Protein AF-0000000080710543 (afdb_homodimer)

Organism: Ectocarpus siliculosus (NCBI:txid2880)

Sequence (500 aa):
MGGESKESQEEIARVRKVYARYGSEVVPDGGSEAPPLTFRVVFVVGRAGLPDDHELPEAGLLRGDFYHVDVREGYAHLSDKTKAMAGLAEHLRFRFLAKTDGDTFPCLARVTKQLVNLPGEQQPRVYAGMLNKCGTVFPKGHKLYDPEFLAATGGTIDCHPMYHQGAFYILGVDIVNYLNRSRDMLTVMSVEDAMMGLWLLGVDKVMLDIGGSFYCKCFTHPVPQKKMSFYHFCKTDEKMDVCLREFGACMGGESKESQEEIARVRKVYARYGSEVVPDGGSEAPPLTFRVVFVVGRAGLPDDHELPEAGLLRGDFYHVDVREGYAHLSDKTKAMAGLAEHLRFRFLAKTDGDTFPCLARVTKQLVNLPGEQQPRVYAGMLNKCGTVFPKGHKLYDPEFLAATGGTIDCHPMYHQGAFYILGVDIVNYLNRSRDMLTVMSVEDAMMGLWLLGVDKVMLDIGGSFYCKCFTHPVPQKKMSFYHFCKTDEKMDVCLREFGAC

Nearest PDB structures (foldseek):
  7jhm-assembly2_B  TM=7.303E-01  e=3.432E-11  Homo sapiens
  6wmn-assembly1_B  TM=7.174E-01  e=2.811E-10  Homo sapiens
  8tic-assembly1_A  TM=7.203E-01  e=2.605E-09  Homo sapiens
  7jhk-assembly1_A  TM=7.058E-01  e=1.689E-09  Homo sapiens
  6wmn-assembly2_D  TM=7.263E-01  e=7.929E-09  Homo sapiens

Foldseek 3Di:
DAEDDPLRVVLVVLLCVLCCLCPQWAAAPDPDPDDIDGDAAAAEYEDEPDDLPDDPPCALHGDPRYHYHHFYDDLQTVQVSVLSVLSVLVVDDDFKDKAADSQKRFDVNLVVNQLVPDDPVANQFAKEAAKDAWAAADDPPDQQHKVVVCVVVVVPRGTQHIWHARRMIMHGNNLSVVSNVCSVPQDGIRRRGSSSCVVCVVPPHHYYYQAAEADLCLPPDLPPLDRHGMYGPNSDPVSSVSVCVSSPPD/DAEDDPLRVVLVVLLCVLCCVCPQWAAAPDPDPDDIDGDAAAAEYEDEPDDLPDDPPCALHGDPRYHYHHFYDDLQTVQVSVLSVLSVLVVDDDFKDKAADSQKRFDVNLVVNQLVPDDPVANQFAKEAAKDAWAAADDPPDQQHKVVVCVVVVVPRGTQHIWHARRMIMHGNNLSVVSNVCSVPQDGIRRRRSSSCVVCVVPPHHYYYQAEEADCCLPPDLPPLDRHGMYGPNSDPVSSVSVCVSSPPD

Secondary structure (DSSP, 8-state):
---SSHHHHHHHHHHHHHHHTTTTEEPPSTT--SPPEE----EEEEE-S--TTS--TTTTEEETTEEEEEEE-SGGGHHHHHHHHGGGGGT---SEEEEE-TT-EE-HHHHHHHHHTS-TTTGGGEEEEEEESSEE-BPTTSTTB-HHHHHHHTT---EEPSEEEEEEEEEEHHHHHHHHHHGGGBPP-SSHHHHHHHHTTTB--EEEE---BSS-TTTTS---S---SEE----SHHHHHHHHHHHTT-/---SSHHHHHHHHHHHHHHHTTTTEEPPSTT--SPPEE----EEEEE-S--TTS--TTTTEEETTEEEEEEE-SGGGHHHHHHHHGGGGGT---SEEEEE-TT-EE-HHHHHHHHHTS-TTTGGGEEEEEEESSEE-BPTTSTTB-HHHHHHHTT---EEPSEEEEEEEEEEHHHHHHHHHHGGGBPP-SSHHHHHHHHTTTB--EEEE---BS--TTTTS---S---SEE----SHHHHHHHHHHHTT-

Structure (mmCIF, N/CA/C/O backbone):
data_AF-0000000080710543-model_v1
#
loop_
_entity.id
_entity.type
_entity.pdbx_description
1 polymer Hexosyltransferase
#
loop_
_atom_site.group_PDB
_atom_site.id
_atom_site.type_symbol
_atom_site.label_atom_id
_atom_site.label_alt_id
_atom_site.label_comp_id
_atom_site.label_asym_id
_atom_site.label_entity_id
_atom_site.label_seq_id
_atom_site.pdbx_PDB_ins_code
_atom_site.Cartn_x
_atom_site.Cartn_y
_atom_site.Cartn_z
_atom_site.occupancy
_atom_site.B_iso_or_equiv
_atom_site.auth_seq_id
_atom_site.auth_comp_id
_atom_site.auth_asym_id
_atom_site.auth_atom_id
_atom_site.pdbx_PDB_model_num
ATOM 1 N N . MET A 1 1 ? 8.422 18.531 10.789 1 76.44 1 MET A N 1
ATOM 2 C CA . MET A 1 1 ? 9.719 17.969 10.445 1 76.44 1 MET A CA 1
ATOM 3 C C . MET A 1 1 ? 10.852 18.922 10.781 1 76.44 1 MET A C 1
ATOM 5 O O . MET A 1 1 ? 10.891 20.047 10.273 1 76.44 1 MET A O 1
ATOM 9 N N . GLY A 1 2 ? 11.75 18.578 11.688 1 71.56 2 GLY A N 1
ATOM 10 C CA . GLY A 1 2 ? 12.781 19.469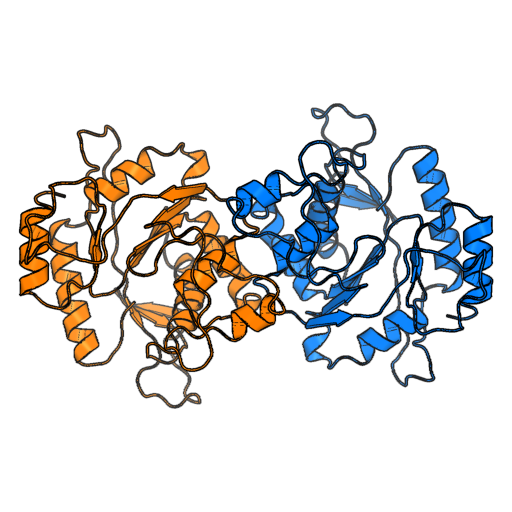 12.211 1 71.56 2 GLY A CA 1
ATOM 11 C C . GLY A 1 2 ? 14.164 19.156 11.664 1 71.56 2 GLY A C 1
ATOM 12 O O . GLY A 1 2 ? 14.297 18.438 10.672 1 71.56 2 GLY A O 1
ATOM 13 N N . GLY A 1 3 ? 15.164 19.922 12.094 1 72.62 3 GLY A N 1
ATOM 14 C CA . GLY A 1 3 ? 16.562 19.75 11.742 1 72.62 3 GLY A CA 1
ATOM 15 C C . GLY A 1 3 ? 17.516 20.391 12.758 1 72.62 3 GLY A C 1
ATOM 16 O O . GLY A 1 3 ? 17.062 20.938 13.758 1 72.62 3 GLY A O 1
ATOM 17 N N . GLU A 1 4 ? 18.734 20.188 12.578 1 68.88 4 GLU A N 1
ATOM 18 C CA . GLU A 1 4 ? 19.703 20.641 13.562 1 68.88 4 GLU A CA 1
ATOM 19 C C . GLU A 1 4 ? 20.422 21.891 13.078 1 68.88 4 GLU A C 1
ATOM 21 O O . GLU A 1 4 ? 21.219 22.5 13.82 1 68.88 4 GLU A O 1
ATOM 26 N N . SER A 1 5 ? 20.156 22.281 11.891 1 73.94 5 SER A N 1
ATOM 27 C CA . SER A 1 5 ? 20.797 23.484 11.375 1 73.94 5 SER A CA 1
ATOM 28 C C . SER A 1 5 ? 20.297 24.734 12.109 1 73.94 5 SER A C 1
ATOM 30 O O . SER A 1 5 ? 19.312 24.672 12.844 1 73.94 5 SER A O 1
ATOM 32 N N . LYS A 1 6 ? 21.109 25.875 12.016 1 77.38 6 LYS A N 1
ATOM 33 C CA . LYS A 1 6 ? 20.656 27.141 12.602 1 77.38 6 LYS A CA 1
ATOM 34 C C . LYS A 1 6 ? 19.281 27.531 12.086 1 77.38 6 LYS A C 1
ATOM 36 O O . LYS A 1 6 ? 18.422 27.969 12.852 1 77.38 6 LYS A O 1
ATOM 41 N N . GLU A 1 7 ? 19.094 27.406 10.773 1 78.38 7 GLU A N 1
ATOM 42 C CA . GLU A 1 7 ? 17.797 27.688 10.18 1 78.38 7 GLU A CA 1
ATOM 43 C C . GLU A 1 7 ? 16.703 26.812 10.766 1 78.38 7 GLU A C 1
ATOM 45 O O . GLU A 1 7 ? 15.594 27.281 11.047 1 78.38 7 GLU A O 1
ATOM 50 N N . SER A 1 8 ? 17.094 25.609 10.992 1 82.5 8 SER A N 1
ATOM 51 C CA . SER A 1 8 ? 16.141 24.688 11.578 1 82.5 8 SER A CA 1
ATOM 52 C C . SER A 1 8 ? 15.789 25.062 13.008 1 82.5 8 SER A C 1
ATOM 54 O O . SER A 1 8 ? 14.641 24.938 13.43 1 82.5 8 SER A O 1
ATOM 56 N N . GLN A 1 9 ? 16.766 25.594 13.734 1 83.38 9 GLN A N 1
ATOM 57 C CA . GLN A 1 9 ? 16.516 26 15.109 1 83.38 9 GLN A CA 1
ATOM 58 C C . GLN A 1 9 ? 15.578 27.203 15.164 1 83.38 9 GLN A C 1
ATOM 60 O O . GLN A 1 9 ? 14.727 27.297 16.062 1 83.38 9 GLN A O 1
ATOM 65 N N . GLU A 1 10 ? 15.75 28.094 14.297 1 87 10 GLU A N 1
ATOM 66 C CA . GLU A 1 10 ? 14.852 29.234 14.211 1 87 10 GLU A CA 1
ATOM 67 C C . GLU A 1 10 ? 13.43 28.781 13.852 1 87 10 GLU A C 1
ATOM 69 O O . GLU A 1 10 ? 12.453 29.312 14.391 1 87 10 GLU A O 1
ATOM 74 N N . GLU A 1 11 ? 13.422 27.891 12.961 1 87.69 11 GLU A N 1
ATOM 75 C CA . GLU A 1 11 ? 12.125 27.359 12.578 1 87.69 11 GLU A CA 1
ATOM 76 C C . GLU A 1 11 ? 11.453 26.656 13.75 1 87.69 11 GLU A C 1
ATOM 78 O O . GLU A 1 11 ? 10.25 26.797 13.969 1 87.69 11 GLU A O 1
ATOM 83 N N . ILE A 1 12 ? 12.227 25.875 14.508 1 90.75 12 ILE A N 1
ATOM 84 C CA . ILE A 1 12 ? 11.719 25.172 15.68 1 90.75 12 ILE A CA 1
ATOM 85 C C . ILE A 1 12 ? 11.188 26.188 16.688 1 90.75 12 ILE A C 1
ATOM 87 O O . ILE A 1 12 ? 10.102 26 17.25 1 90.75 12 ILE A O 1
ATOM 91 N N . ALA A 1 13 ? 11.938 27.219 16.906 1 90.25 13 ALA A N 1
ATOM 92 C CA . ALA A 1 13 ? 11.5 28.266 17.828 1 90.25 13 ALA A CA 1
ATOM 93 C C . ALA A 1 13 ? 10.195 28.906 17.359 1 90.25 13 ALA A C 1
ATOM 95 O O . ALA A 1 13 ? 9.305 29.172 18.172 1 90.25 13 ALA A O 1
ATOM 96 N N . ARG A 1 14 ? 10.078 29.125 16.094 1 90.06 14 ARG A N 1
ATOM 97 C CA . ARG A 1 14 ? 8.867 29.719 15.531 1 90.06 14 ARG A CA 1
ATOM 98 C C . ARG A 1 14 ? 7.676 28.781 15.695 1 90.06 14 ARG A C 1
ATOM 100 O O . ARG A 1 14 ? 6.574 29.219 16.047 1 90.06 14 ARG A O 1
ATOM 107 N N . VAL A 1 15 ? 7.879 27.547 15.422 1 90.81 15 VAL A N 1
ATOM 108 C CA . VAL A 1 15 ? 6.828 26.547 15.555 1 90.81 15 VAL A CA 1
ATOM 109 C C . VAL A 1 15 ? 6.375 26.469 17.016 1 90.81 15 VAL A C 1
ATOM 111 O O . VAL A 1 15 ? 5.172 26.438 17.297 1 90.81 15 VAL A O 1
ATOM 114 N N . ARG A 1 16 ? 7.305 26.453 17.969 1 90.69 16 ARG A N 1
ATOM 115 C CA . ARG A 1 16 ? 6.969 26.438 19.391 1 90.69 16 ARG A CA 1
ATOM 116 C C . ARG A 1 16 ? 6.09 27.625 19.766 1 90.69 16 ARG A C 1
ATOM 118 O O . ARG A 1 16 ? 5.117 27.469 20.5 1 90.69 16 ARG A O 1
ATOM 125 N N . LYS A 1 17 ? 6.426 28.719 19.234 1 88.12 17 LYS A N 1
ATOM 126 C CA . LYS A 1 17 ? 5.656 29.922 19.516 1 88.12 17 LYS A CA 1
ATOM 127 C C . LYS A 1 17 ? 4.234 29.812 18.969 1 88.12 17 LYS A C 1
ATOM 129 O O . LYS A 1 17 ? 3.271 30.156 19.656 1 88.12 17 LYS A O 1
ATOM 134 N N . VAL A 1 18 ? 4.102 29.344 17.75 1 87.81 18 VAL A N 1
ATOM 135 C CA . VAL A 1 18 ? 2.805 29.234 17.094 1 87.81 18 VAL A CA 1
ATOM 136 C C . VAL A 1 18 ? 1.912 28.266 17.875 1 87.81 18 VAL A C 1
ATOM 138 O O . VAL A 1 18 ? 0.752 28.578 18.156 1 87.81 18 VAL A O 1
ATOM 141 N N . TYR A 1 19 ? 2.414 27.156 18.328 1 90.5 19 TYR A N 1
ATOM 142 C CA . TYR A 1 19 ? 1.596 26.125 18.969 1 90.5 19 TYR A CA 1
ATOM 143 C C . TYR A 1 19 ? 1.395 26.422 20.438 1 90.5 19 TYR A C 1
ATOM 145 O O . TYR A 1 19 ? 0.447 25.922 21.062 1 90.5 19 TYR A O 1
ATOM 153 N N . ALA A 1 20 ? 2.264 27.203 21.062 1 88.25 20 ALA A N 1
ATOM 154 C CA . ALA A 1 20 ? 2.113 27.578 22.469 1 88.25 20 ALA A CA 1
ATOM 155 C C . ALA A 1 20 ? 0.823 28.375 22.688 1 88.25 20 ALA A C 1
ATOM 157 O O . ALA A 1 20 ? 0.277 28.391 23.781 1 88.25 20 ALA A O 1
ATOM 158 N N . ARG A 1 21 ? 0.296 28.953 21.688 1 84.69 21 ARG A N 1
ATOM 159 C CA . ARG A 1 21 ? -0.904 29.781 21.812 1 84.69 21 ARG A CA 1
ATOM 160 C C . ARG A 1 21 ? -2.109 28.922 22.203 1 84.69 21 ARG A C 1
ATOM 162 O O . ARG A 1 21 ? -3.092 29.453 22.734 1 84.69 21 ARG A O 1
ATOM 169 N N . TYR A 1 22 ? -2.039 27.625 21.859 1 83.94 22 TYR A N 1
ATOM 170 C CA . TYR A 1 22 ? -3.141 26.719 22.188 1 83.94 22 TYR A CA 1
ATOM 171 C C . TYR A 1 22 ? -2.98 26.141 23.594 1 83.94 22 TYR A C 1
ATOM 173 O O . TYR A 1 22 ? -3.914 25.547 24.125 1 83.94 22 TYR A O 1
ATOM 181 N N . GLY A 1 23 ? -1.83 26.406 24.172 1 81.62 23 GLY A N 1
ATOM 182 C CA . GLY A 1 23 ? -1.525 25.672 25.375 1 81.62 23 GLY A CA 1
ATOM 183 C C . GLY A 1 23 ? -1.336 24.188 25.156 1 81.62 23 GLY A C 1
ATOM 184 O O . GLY A 1 23 ? -0.533 23.781 24.312 1 81.62 23 GLY A O 1
ATOM 185 N N . SER A 1 24 ? -2.141 23.328 25.891 1 84.44 24 SER A N 1
ATOM 186 C CA . SER A 1 24 ? -2.01 21.891 25.703 1 84.44 24 SER A CA 1
ATOM 187 C C . SER A 1 24 ? -3.316 21.266 25.203 1 84.44 24 SER A C 1
ATOM 189 O O . SER A 1 24 ? -3.408 20.047 25.031 1 84.44 24 SER A O 1
ATOM 191 N N . GLU A 1 25 ? -4.305 22.25 24.984 1 89.88 25 GLU A N 1
ATOM 192 C CA . GLU A 1 25 ? -5.605 21.75 24.547 1 89.88 25 GLU A CA 1
ATOM 193 C C . GLU A 1 25 ? -6.203 22.641 23.453 1 89.88 25 GLU A C 1
ATOM 195 O O . GLU A 1 25 ? -6.004 23.859 23.469 1 89.88 25 GLU A O 1
ATOM 200 N N . VAL A 1 26 ? -6.859 21.984 22.578 1 90.56 26 VAL A N 1
ATOM 201 C CA . VAL A 1 26 ? -7.559 22.703 21.516 1 90.56 26 VAL A CA 1
ATOM 202 C C . VAL A 1 26 ? -9.062 22.422 21.594 1 90.56 26 VAL A C 1
ATOM 204 O O . VAL A 1 26 ? -9.484 21.266 21.609 1 90.56 26 VAL A O 1
ATOM 207 N N . VAL A 1 27 ? -9.805 23.484 21.734 1 88.12 27 VAL A N 1
ATOM 208 C CA . VAL A 1 27 ? -11.266 23.391 21.688 1 88.12 27 VAL A CA 1
ATOM 209 C C . VAL A 1 27 ? -11.734 23.453 20.234 1 88.12 27 VAL A C 1
ATOM 211 O O . VAL A 1 27 ? -11.414 24.406 19.516 1 88.12 27 VAL A O 1
ATOM 214 N N . PRO A 1 28 ? -12.414 22.406 19.844 1 89.31 28 PRO A N 1
ATOM 215 C CA . PRO A 1 28 ? -12.914 22.438 18.469 1 89.31 28 PRO A CA 1
ATOM 216 C C . PRO A 1 28 ? -13.781 23.656 18.188 1 89.31 28 PRO A C 1
ATOM 218 O O . PRO A 1 28 ? -14.539 24.094 19.062 1 89.31 28 PRO A O 1
ATOM 221 N N . ASP A 1 29 ? -13.758 24.125 16.953 1 83.38 29 ASP A N 1
ATOM 222 C CA . ASP A 1 29 ? -14.438 25.344 16.531 1 83.38 29 ASP A CA 1
ATOM 223 C C . ASP A 1 29 ? -15.953 25.188 16.609 1 83.38 29 ASP A C 1
ATOM 225 O O . ASP A 1 29 ? -16.469 24.062 16.594 1 83.38 29 ASP A O 1
ATOM 229 N N . GLY A 1 30 ? -16.75 26.328 16.656 1 75.31 30 GLY A N 1
ATOM 230 C CA . GLY A 1 30 ? -18.172 26.469 16.375 1 75.31 30 GLY A CA 1
ATOM 231 C C . GLY A 1 30 ? -19.062 25.875 17.453 1 75.31 30 GLY A C 1
ATOM 232 O O . GLY A 1 30 ? -20.203 25.484 17.188 1 75.31 30 GLY A O 1
ATOM 233 N N . GLY A 1 31 ? -18.547 25.703 18.562 1 71 31 GLY A N 1
ATOM 234 C CA . GLY A 1 31 ? -19.422 25.219 19.625 1 71 31 GLY A CA 1
ATOM 235 C C . GLY A 1 31 ? -19.578 23.719 19.625 1 71 31 GLY A C 1
ATOM 236 O O . GLY A 1 31 ? -20.594 23.188 20.062 1 71 31 GLY A O 1
ATOM 237 N N . SER A 1 32 ? -18.672 23.094 19.031 1 73.75 32 SE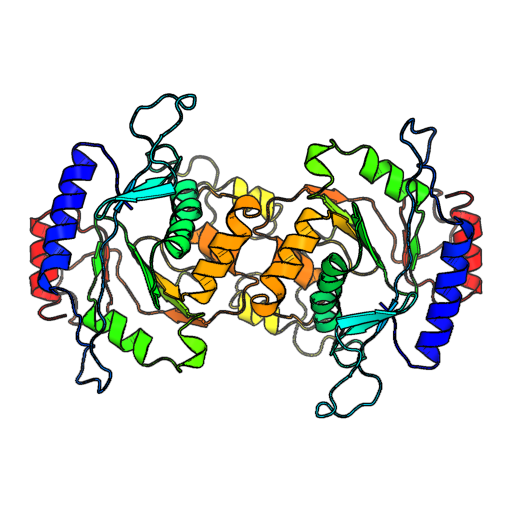R A N 1
ATOM 238 C CA . SER A 1 32 ? -18.688 21.641 19.094 1 73.75 32 SER A CA 1
ATOM 239 C C . SER A 1 32 ? -18.875 21.141 20.516 1 73.75 32 SER A C 1
ATOM 241 O O . SER A 1 32 ? -18.344 21.734 21.469 1 73.75 32 SER A O 1
ATOM 243 N N . GLU A 1 33 ? -19.703 20.172 20.656 1 81.75 33 GLU A N 1
ATOM 244 C CA . GLU A 1 33 ? -19.906 19.547 21.969 1 81.75 33 GLU A CA 1
ATOM 245 C C . GLU A 1 33 ? -18.797 18.562 22.281 1 81.75 33 GLU A C 1
ATOM 247 O O . GLU A 1 33 ? -18.719 18.031 23.406 1 81.75 33 GLU A O 1
ATOM 252 N N . ALA A 1 34 ? -17.938 18.422 21.297 1 85.81 34 ALA A N 1
ATOM 253 C CA . ALA A 1 34 ? -16.844 17.5 21.547 1 85.81 34 ALA A CA 1
ATOM 254 C C . ALA A 1 34 ? -15.844 18.062 22.547 1 85.81 34 ALA A C 1
ATOM 256 O O . ALA A 1 34 ? -15.617 19.266 22.594 1 85.81 34 ALA A O 1
ATOM 257 N N . PRO A 1 35 ? -15.398 17.203 23.391 1 88.88 35 PRO A N 1
ATOM 258 C CA . PRO A 1 35 ? -14.391 17.672 24.344 1 88.88 35 PRO A CA 1
ATOM 259 C C . PRO A 1 35 ? -13.109 18.156 23.672 1 88.88 35 PRO A C 1
ATOM 261 O O . PRO A 1 35 ? -12.828 17.766 22.531 1 88.88 35 PRO A O 1
ATOM 264 N N . PRO A 1 36 ? -12.383 19.047 24.344 1 91.44 36 PRO A N 1
ATOM 265 C CA . PRO A 1 36 ? -11.086 19.484 23.812 1 91.44 36 PRO A CA 1
ATOM 266 C C . PRO A 1 36 ? -10.125 18.328 23.578 1 91.44 36 PRO A C 1
ATOM 268 O O . PRO A 1 36 ? -10.227 17.281 24.234 1 91.44 36 PRO A O 1
ATOM 271 N N . LEU A 1 37 ? -9.234 18.531 22.625 1 92.62 37 LEU A N 1
ATOM 272 C CA . LEU A 1 37 ? -8.164 17.562 22.359 1 92.62 37 LEU A CA 1
ATOM 273 C C . LEU A 1 37 ? -6.828 18.094 22.875 1 92.62 37 LEU A C 1
ATOM 275 O O . LEU A 1 37 ? -6.527 19.281 22.719 1 92.62 37 LEU A O 1
ATOM 279 N N . THR A 1 38 ? -6.16 17.234 23.531 1 94.19 38 THR A N 1
ATOM 280 C CA . THR A 1 38 ? -4.789 17.578 23.891 1 94.19 38 THR A CA 1
ATOM 281 C C . THR A 1 38 ? -3.838 17.297 22.734 1 94.19 38 THR A C 1
ATOM 283 O O . THR A 1 38 ? -4.133 16.469 21.875 1 94.19 38 THR A O 1
ATOM 286 N N . PHE A 1 39 ? -2.793 18.062 22.688 1 93.31 39 PHE A N 1
ATOM 287 C CA . PHE A 1 39 ? -1.807 17.797 21.656 1 93.31 39 PHE A CA 1
ATOM 288 C C . PHE A 1 39 ? -0.392 17.969 22.188 1 93.31 39 PHE A C 1
ATOM 290 O O . PHE A 1 39 ? -0.193 18.562 23.25 1 93.31 39 PHE A O 1
ATOM 297 N N . ARG A 1 40 ? 0.52 17.312 21.531 1 93.5 40 ARG A N 1
ATOM 298 C CA . ARG A 1 40 ? 1.957 17.422 21.75 1 93.5 40 ARG A CA 1
ATOM 299 C C . ARG A 1 40 ? 2.701 17.703 20.453 1 93.5 40 ARG A C 1
ATOM 301 O O . ARG A 1 40 ? 2.375 17.125 19.406 1 93.5 40 ARG A O 1
ATOM 308 N N . VAL A 1 41 ? 3.662 18.641 20.531 1 95.12 41 VAL A N 1
ATOM 309 C CA . VAL A 1 41 ? 4.52 18.938 19.391 1 95.12 41 VAL A CA 1
ATOM 310 C C . VAL A 1 41 ? 5.816 18.125 19.5 1 95.12 41 VAL A C 1
ATOM 312 O O . VAL A 1 41 ? 6.469 18.141 20.547 1 95.12 41 VAL A O 1
ATOM 315 N N . VAL A 1 42 ? 6.121 17.391 18.531 1 95.81 42 VAL A N 1
ATOM 316 C CA . VAL A 1 42 ? 7.355 16.609 18.453 1 95.81 42 VAL A CA 1
ATOM 317 C C . VAL A 1 42 ? 8.141 17 17.203 1 95.81 42 VAL A C 1
ATOM 319 O O . VAL A 1 42 ? 7.566 17.156 16.125 1 95.81 42 VAL A O 1
ATOM 322 N N . PHE A 1 43 ? 9.438 17.25 17.391 1 94.75 43 PHE A N 1
ATOM 323 C CA . PHE A 1 43 ? 10.328 17.531 16.281 1 94.75 43 PHE A CA 1
ATOM 324 C C . PHE A 1 43 ? 11.109 16.297 15.867 1 94.75 43 PHE A C 1
ATOM 326 O O . PHE A 1 43 ? 11.875 15.742 16.672 1 94.75 43 PHE A O 1
ATOM 333 N N . VAL A 1 44 ? 10.867 15.797 14.648 1 94.06 44 VAL A N 1
ATOM 334 C CA . VAL A 1 44 ? 11.617 14.664 14.109 1 94.06 44 VAL A CA 1
ATOM 335 C C . VAL A 1 44 ? 12.953 15.156 13.547 1 94.06 44 VAL A C 1
ATOM 337 O O . VAL A 1 44 ? 12.984 15.969 12.617 1 94.06 44 VAL A O 1
ATOM 340 N N . VAL A 1 45 ? 14.016 14.625 14.07 1 90.31 45 VAL A N 1
ATOM 341 C CA . VAL A 1 45 ? 15.336 15.117 13.711 1 90.31 45 VAL A CA 1
ATOM 342 C C . VAL A 1 45 ? 16.219 13.961 13.25 1 90.31 45 VAL A C 1
ATOM 344 O O . VAL A 1 45 ? 16.203 12.883 13.852 1 90.31 45 VAL A O 1
ATOM 347 N N . GLY A 1 46 ? 16.859 14.141 12.117 1 89.19 46 GLY A N 1
ATOM 348 C CA . GLY A 1 46 ? 17.797 13.164 11.594 1 89.19 46 GLY A CA 1
ATOM 349 C C . GLY A 1 46 ? 19.234 13.422 12.023 1 89.19 46 GLY A C 1
ATOM 350 O O . GLY A 1 46 ? 19.469 14.125 13.008 1 89.19 46 GLY A O 1
ATOM 351 N N . ARG A 1 47 ? 20.141 12.648 11.32 1 81.88 47 ARG A N 1
ATOM 352 C CA . ARG A 1 47 ? 21.578 12.797 11.562 1 81.88 47 ARG A CA 1
ATOM 353 C C . ARG A 1 47 ? 22.094 14.102 10.961 1 81.88 47 ARG A C 1
ATOM 355 O O . ARG A 1 47 ? 21.844 14.398 9.797 1 81.88 47 ARG A O 1
ATOM 362 N N . ALA A 1 48 ? 22.438 14.992 12 1 65.88 48 ALA A N 1
ATOM 363 C CA . ALA A 1 48 ? 23.062 16.219 11.492 1 65.88 48 ALA A CA 1
ATOM 364 C C . ALA A 1 48 ? 24.531 15.984 11.172 1 65.88 48 ALA A C 1
ATOM 366 O O . ALA A 1 48 ? 25.312 15.539 12.023 1 65.88 48 ALA A O 1
ATOM 367 N N . GLY A 1 49 ? 25.078 16.203 10.016 1 62.12 49 GLY A N 1
ATOM 368 C CA . GLY A 1 49 ? 26.484 16.297 9.664 1 62.12 49 GLY A CA 1
ATOM 369 C C . GLY A 1 49 ? 27.234 14.992 9.812 1 62.12 49 GLY A C 1
ATOM 370 O O . GLY A 1 49 ? 28.453 14.945 9.664 1 62.12 49 GLY A O 1
ATOM 371 N N . LEU A 1 50 ? 26.609 13.969 10.469 1 56.66 50 LEU A N 1
ATOM 372 C CA . LEU A 1 50 ? 27.406 12.781 10.75 1 56.66 50 LEU A CA 1
ATOM 373 C C . LEU A 1 50 ? 27.531 11.898 9.516 1 56.66 50 LEU A C 1
ATOM 375 O O . LEU A 1 50 ? 26.594 11.797 8.727 1 56.66 50 LEU A O 1
ATOM 379 N N . PRO A 1 51 ? 28.859 11.555 9.297 1 56.22 51 PRO A N 1
ATOM 380 C CA . PRO A 1 51 ? 29.031 10.57 8.227 1 56.22 51 PRO A CA 1
ATOM 381 C C . PRO A 1 51 ? 28.141 9.344 8.398 1 56.22 51 PRO A C 1
ATOM 383 O O . PRO A 1 51 ? 27.719 9.031 9.516 1 56.22 51 PRO A O 1
ATOM 386 N N . ASP A 1 52 ? 27.625 8.852 7.324 1 55.69 52 ASP A N 1
ATOM 387 C CA . ASP A 1 52 ? 26.688 7.734 7.27 1 55.69 52 ASP A CA 1
ATOM 388 C C . ASP A 1 52 ? 27.109 6.613 8.219 1 55.69 52 ASP A C 1
ATOM 390 O O . ASP A 1 52 ? 26.25 5.895 8.75 1 55.69 52 ASP A O 1
ATOM 394 N N . ASP A 1 53 ? 28.438 6.57 8.469 1 54.38 53 ASP A N 1
ATOM 395 C CA . ASP A 1 53 ? 28.953 5.418 9.195 1 54.38 53 ASP A CA 1
ATOM 396 C C . ASP A 1 53 ? 28.781 5.602 10.703 1 54.38 53 ASP A C 1
ATOM 398 O O . ASP A 1 53 ? 29.031 4.676 11.477 1 54.38 53 ASP A O 1
ATOM 402 N N . HIS A 1 54 ? 28.359 6.75 11.047 1 58.25 54 HIS A N 1
ATOM 403 C CA . HIS A 1 54 ? 28.312 6.863 12.5 1 58.25 54 HIS A CA 1
ATOM 404 C C . HIS A 1 54 ? 26.891 6.629 13.016 1 58.25 54 HIS A C 1
ATOM 406 O O . HIS A 1 54 ? 25.938 7.199 12.484 1 58.25 54 HIS A O 1
ATOM 412 N N . GLU A 1 55 ? 26.781 5.664 13.797 1 59.41 55 GLU A N 1
ATOM 413 C CA . GLU A 1 55 ? 25.547 5.312 14.477 1 59.41 55 GLU A CA 1
ATOM 414 C C . GLU A 1 55 ? 25.016 6.484 15.297 1 59.41 55 GLU A C 1
ATOM 416 O O . GLU A 1 55 ? 25.781 7.23 15.898 1 59.41 55 GLU A O 1
ATOM 421 N N . LEU A 1 56 ? 23.859 6.969 15.016 1 68.25 56 LEU A N 1
ATOM 422 C CA . LEU A 1 56 ? 23.172 7.891 15.922 1 68.25 56 LEU A CA 1
ATOM 423 C C . LEU A 1 56 ? 22.703 7.172 17.172 1 68.25 56 LEU A C 1
ATOM 425 O O . LEU A 1 56 ? 21.656 6.52 17.172 1 68.25 56 LEU A O 1
ATOM 429 N N . PRO A 1 57 ? 23.5 7.238 18.141 1 68 57 PRO A N 1
ATOM 430 C CA . PRO A 1 57 ? 23.125 6.512 19.359 1 68 57 PRO A CA 1
ATOM 431 C C . PRO A 1 57 ? 21.688 6.809 19.797 1 68 57 PRO A C 1
ATOM 433 O O . PRO A 1 57 ? 21.047 5.965 20.438 1 68 57 PRO A O 1
ATOM 436 N N . GLU A 1 58 ? 21.188 7.906 19.312 1 75.5 58 GLU A N 1
ATOM 437 C CA . GLU A 1 58 ? 19.859 8.273 19.781 1 75.5 58 GLU A CA 1
ATOM 438 C C . GLU A 1 58 ? 18.781 7.832 18.797 1 75.5 58 GLU A C 1
ATOM 440 O O . GLU A 1 58 ? 17.594 8.016 19.047 1 75.5 58 GLU A O 1
ATOM 445 N N . ALA A 1 59 ? 19.219 7.09 17.844 1 83.12 59 ALA A N 1
ATOM 446 C CA . ALA A 1 59 ? 18.25 6.727 16.812 1 83.12 59 ALA A CA 1
ATOM 447 C C . ALA A 1 59 ? 17.109 5.891 17.406 1 83.12 59 ALA A C 1
ATOM 449 O O . ALA A 1 59 ? 17.359 4.945 18.156 1 83.12 59 ALA A O 1
ATOM 450 N N . GLY A 1 60 ? 15.922 6.336 17.141 1 86.94 60 GLY A N 1
ATOM 451 C CA . GLY A 1 60 ? 14.734 5.625 17.594 1 86.94 60 GLY A CA 1
ATOM 452 C C . GLY A 1 60 ? 14.289 6.039 18.984 1 86.94 60 GLY A C 1
ATOM 453 O O . GLY A 1 60 ? 13.414 5.406 19.578 1 86.94 60 GLY A O 1
ATOM 454 N N . LEU A 1 61 ? 14.898 7.133 19.484 1 91.62 61 LEU A N 1
ATOM 455 C CA . LEU A 1 61 ? 14.539 7.574 20.828 1 91.62 61 LEU A CA 1
ATOM 456 C C . LEU A 1 61 ? 13.781 8.898 20.797 1 91.62 61 LEU A C 1
ATOM 458 O O . LEU A 1 61 ? 14.094 9.766 19.984 1 91.62 61 LEU A O 1
ATOM 462 N N . LEU A 1 62 ? 12.797 9.055 21.641 1 94.25 62 LEU A N 1
ATOM 463 C CA . LEU A 1 62 ? 12.109 10.312 21.906 1 94.25 62 LEU A CA 1
ATOM 464 C C . LEU A 1 62 ? 12.633 10.961 23.188 1 94.25 62 LEU A C 1
ATOM 466 O O . LEU A 1 62 ? 12.461 10.414 24.281 1 94.25 62 LEU A O 1
ATOM 470 N N . ARG A 1 63 ? 13.297 12.062 23.109 1 92.44 63 ARG A N 1
ATOM 471 C CA . ARG A 1 63 ? 13.836 12.836 24.234 1 92.44 63 ARG A CA 1
ATOM 472 C C . ARG A 1 63 ? 13.25 14.234 24.266 1 92.44 63 ARG A C 1
ATOM 474 O O . ARG A 1 63 ? 13.539 15.062 23.406 1 92.44 63 ARG A O 1
ATOM 481 N N . GLY A 1 64 ? 12.5 14.453 25.344 1 92.06 64 GLY A N 1
ATOM 482 C CA . GLY A 1 64 ? 11.75 15.695 25.312 1 92.06 64 GLY A CA 1
ATOM 483 C C . GLY A 1 64 ? 10.766 15.773 24.156 1 92.06 64 GLY A C 1
ATOM 484 O O . GLY A 1 64 ? 9.906 14.898 24.016 1 92.06 64 GLY A O 1
ATOM 485 N N . ASP A 1 65 ? 11.008 16.797 23.328 1 93.19 65 ASP A N 1
ATOM 486 C CA . ASP A 1 65 ? 10.125 16.922 22.172 1 93.19 65 ASP A CA 1
ATOM 487 C C . ASP A 1 65 ? 10.867 16.609 20.875 1 93.19 65 ASP A C 1
ATOM 489 O O . ASP A 1 65 ? 10.422 16.984 19.797 1 93.19 65 ASP A O 1
ATOM 493 N N . PHE A 1 66 ? 11.984 15.906 21.062 1 93.44 66 PHE A N 1
ATOM 494 C CA . PHE A 1 66 ? 12.758 15.547 19.875 1 93.44 66 PHE A CA 1
ATOM 495 C C . PHE A 1 66 ? 12.727 14.039 19.656 1 93.44 66 PHE A C 1
ATOM 497 O O . PHE A 1 66 ? 13.062 13.266 20.547 1 93.44 66 PHE A O 1
ATOM 504 N N . TYR A 1 67 ? 12.281 13.594 18.484 1 95 67 TYR A N 1
ATOM 505 C CA . TYR A 1 67 ? 12.367 12.211 18.031 1 95 67 TYR A CA 1
ATOM 506 C C . TYR A 1 67 ? 13.516 12.023 17.047 1 95 67 TYR A C 1
ATOM 508 O O . TYR A 1 67 ? 13.461 12.508 15.922 1 95 67 TYR A O 1
ATOM 516 N N . HIS A 1 68 ? 14.523 11.312 17.5 1 92.5 68 HIS A N 1
ATOM 517 C CA . HIS A 1 68 ? 15.742 11.148 16.719 1 92.5 68 HIS A CA 1
ATOM 518 C C . HIS A 1 68 ? 15.648 9.914 15.82 1 92.5 68 HIS A C 1
ATOM 520 O O . HIS A 1 68 ? 15.367 8.812 16.297 1 92.5 68 HIS A O 1
ATOM 526 N N . VAL A 1 69 ? 15.836 10.125 14.516 1 92.31 69 VAL A N 1
ATOM 527 C CA . VAL A 1 69 ? 15.742 9.023 13.57 1 92.31 69 VAL A CA 1
ATOM 528 C C . VAL A 1 69 ? 17.078 8.852 12.844 1 92.31 69 VAL A C 1
ATOM 530 O O . VAL A 1 69 ? 17.828 9.812 12.68 1 92.31 69 VAL A O 1
ATOM 533 N N . ASP A 1 70 ? 17.375 7.641 12.422 1 88.75 70 ASP A N 1
ATOM 534 C CA . ASP A 1 70 ? 18.609 7.316 11.734 1 88.75 70 ASP A CA 1
ATOM 535 C C . ASP A 1 70 ? 18.516 7.605 10.242 1 88.75 70 ASP A C 1
ATOM 537 O O . ASP A 1 70 ? 18.625 6.695 9.414 1 88.75 70 ASP A O 1
ATOM 541 N N . VAL A 1 71 ? 18.297 8.836 9.898 1 90.38 71 VAL A N 1
ATOM 542 C CA . VAL A 1 71 ? 18.172 9.344 8.539 1 90.38 71 VAL A CA 1
ATOM 543 C C . VAL A 1 71 ? 18.953 10.648 8.398 1 90.38 71 VAL A C 1
ATOM 545 O O . VAL A 1 71 ? 18.984 11.461 9.328 1 90.38 71 VAL A O 1
ATOM 548 N N . ARG A 1 72 ? 19.578 10.906 7.281 1 87.56 72 ARG A N 1
ATOM 549 C CA . ARG A 1 72 ? 20.297 12.148 7.035 1 87.56 72 ARG A CA 1
ATOM 550 C C . ARG A 1 72 ? 19.328 13.328 6.93 1 87.56 72 ARG A C 1
ATOM 552 O O . ARG A 1 72 ? 18.219 13.188 6.414 1 87.56 72 ARG A O 1
ATOM 559 N N . GLU A 1 73 ? 19.844 14.438 7.324 1 84.31 73 GLU A N 1
ATOM 560 C CA . GLU A 1 73 ? 19.031 15.656 7.207 1 84.31 73 GLU A CA 1
ATOM 561 C C . GLU A 1 73 ? 19.047 16.188 5.773 1 84.31 73 GLU A C 1
ATOM 563 O O . GLU A 1 73 ? 19.875 15.781 4.961 1 84.31 73 GLU A O 1
ATOM 568 N N . GLY A 1 74 ? 18.031 17.062 5.488 1 82.31 74 GLY A N 1
ATOM 569 C CA . GLY A 1 74 ? 17.922 17.656 4.168 1 82.31 74 GLY A CA 1
ATOM 570 C C . GLY A 1 74 ? 16.656 17.25 3.438 1 82.31 74 GLY A C 1
ATOM 571 O O . GLY A 1 74 ? 16.109 16.188 3.686 1 82.31 74 GLY A O 1
ATOM 572 N N . TYR A 1 75 ? 16.328 18.125 2.482 1 78.69 75 TYR A N 1
ATOM 573 C CA . TYR A 1 75 ? 15.086 17.922 1.741 1 78.69 75 TYR A CA 1
ATOM 574 C C . TYR A 1 75 ? 15.117 16.625 0.958 1 78.69 75 TYR A C 1
ATOM 576 O O . TYR A 1 75 ? 14.086 15.953 0.816 1 78.69 75 TYR A O 1
ATOM 584 N N . ALA A 1 76 ? 16.297 16.203 0.534 1 81.81 76 ALA A N 1
ATOM 585 C CA . ALA A 1 76 ? 16.453 14.992 -0.266 1 81.81 76 ALA A CA 1
ATOM 586 C C . ALA A 1 76 ? 16.109 13.75 0.552 1 81.81 76 ALA A C 1
ATOM 588 O O . ALA A 1 76 ? 15.875 12.68 -0.007 1 81.81 76 ALA A O 1
ATOM 589 N N . HIS A 1 77 ? 16.062 13.945 1.867 1 88.56 77 HIS A N 1
ATOM 590 C CA . HIS A 1 77 ? 15.859 12.789 2.732 1 88.56 77 HIS A CA 1
ATOM 591 C C . HIS A 1 77 ? 14.555 12.922 3.518 1 88.56 77 HIS A C 1
ATOM 593 O O . HIS A 1 77 ? 14.344 12.211 4.504 1 88.56 77 HIS A O 1
ATOM 599 N N . LEU A 1 78 ? 13.703 13.812 3.076 1 91.88 78 LEU A N 1
ATOM 600 C CA . LEU A 1 78 ? 12.445 14.062 3.762 1 91.88 78 LEU A CA 1
ATOM 601 C C . LEU A 1 78 ? 11.562 12.82 3.756 1 91.88 78 LEU A C 1
ATOM 603 O O . LEU A 1 78 ? 10.93 12.492 4.762 1 91.88 78 LEU A O 1
ATOM 607 N N . SER A 1 79 ? 11.578 12.125 2.646 1 95.38 79 SER A N 1
ATOM 608 C CA . SER A 1 79 ? 10.766 10.914 2.525 1 95.38 79 SER A CA 1
ATOM 609 C C . SER A 1 79 ? 11.234 9.836 3.494 1 95.38 79 SER A C 1
ATOM 611 O O . SER A 1 79 ? 10.414 9.156 4.117 1 95.38 79 SER A O 1
ATOM 613 N N . ASP A 1 80 ? 12.531 9.703 3.656 1 95 80 ASP A N 1
ATOM 614 C CA . ASP A 1 80 ? 13.078 8.766 4.637 1 95 80 ASP A CA 1
ATOM 615 C C . ASP A 1 80 ? 12.672 9.156 6.055 1 95 80 ASP A C 1
ATOM 617 O O . ASP A 1 80 ? 12.359 8.297 6.875 1 95 80 ASP A O 1
ATOM 621 N N . LYS A 1 81 ? 12.711 10.422 6.316 1 94 81 LYS A N 1
ATOM 622 C CA . LYS A 1 81 ? 12.328 10.922 7.633 1 94 81 LYS A CA 1
ATOM 623 C C . LYS A 1 81 ? 10.852 10.664 7.906 1 94 81 LYS A C 1
ATOM 625 O O . LYS A 1 81 ? 10.477 10.297 9.023 1 94 81 LYS A O 1
ATOM 630 N N . THR A 1 82 ? 10.07 10.875 6.891 1 96.44 82 THR A N 1
ATOM 631 C CA . THR A 1 82 ? 8.641 10.602 7 1 96.44 82 THR A CA 1
ATOM 632 C C . THR A 1 82 ? 8.398 9.125 7.309 1 96.44 82 THR A C 1
ATOM 634 O O . THR A 1 82 ? 7.59 8.789 8.18 1 96.44 82 THR A O 1
ATOM 637 N N . LYS A 1 83 ? 9.07 8.242 6.594 1 97 83 LYS A N 1
ATOM 638 C CA . LYS A 1 83 ? 8.969 6.816 6.879 1 97 83 LYS A CA 1
ATOM 639 C C . LYS A 1 83 ? 9.359 6.512 8.32 1 97 83 LYS A C 1
ATOM 641 O O . LYS A 1 83 ? 8.656 5.773 9.016 1 97 83 LYS A O 1
ATOM 646 N N . ALA A 1 84 ? 10.414 7.109 8.82 1 95.75 84 ALA A N 1
ATOM 647 C CA . ALA A 1 84 ? 10.914 6.875 10.172 1 95.75 84 ALA A CA 1
ATOM 648 C C . ALA A 1 84 ? 9.977 7.473 11.219 1 95.75 84 ALA A C 1
ATOM 650 O O . ALA A 1 84 ? 9.883 6.965 12.336 1 95.75 84 ALA A O 1
ATOM 651 N N . MET A 1 85 ? 9.32 8.523 10.867 1 96.19 85 MET A N 1
ATOM 652 C CA . MET A 1 85 ? 8.406 9.234 11.766 1 96.19 85 MET A CA 1
ATOM 653 C C . MET A 1 85 ? 7.324 8.297 12.289 1 96.19 85 MET A C 1
ATOM 655 O O . MET A 1 85 ? 6.852 8.453 13.414 1 96.19 85 MET A O 1
ATOM 659 N N . ALA A 1 86 ? 6.934 7.293 11.5 1 97.44 86 ALA A N 1
ATOM 660 C CA . ALA A 1 86 ? 5.891 6.363 11.906 1 97.44 86 ALA A CA 1
ATOM 661 C C . ALA A 1 86 ? 6.273 5.641 13.195 1 97.44 86 ALA A C 1
ATOM 663 O O . ALA A 1 86 ? 5.406 5.188 13.945 1 97.44 86 ALA A O 1
ATOM 664 N N . GLY A 1 87 ? 7.566 5.617 13.508 1 96.81 87 GLY A N 1
ATOM 665 C CA . GLY A 1 87 ? 8.055 4.984 14.727 1 96.81 87 GLY A CA 1
ATOM 666 C C . GLY A 1 87 ? 7.598 5.695 15.992 1 96.81 87 GLY A C 1
ATOM 667 O O . GLY A 1 87 ? 7.656 5.133 17.078 1 96.81 87 GLY A O 1
ATOM 668 N N . LEU A 1 88 ? 7.125 6.898 15.852 1 97 88 LEU A N 1
ATOM 669 C CA . LEU A 1 88 ? 6.598 7.648 16.984 1 97 88 LEU A CA 1
ATOM 670 C C . LEU A 1 88 ? 5.484 6.871 17.672 1 97 88 LEU A C 1
ATOM 672 O O . LEU A 1 88 ? 5.281 7.012 18.891 1 97 88 LEU A O 1
ATOM 676 N N . ALA A 1 89 ? 4.773 5.996 16.938 1 97.44 89 ALA A N 1
ATOM 677 C CA . ALA A 1 89 ? 3.666 5.203 17.453 1 97.44 89 ALA A CA 1
ATOM 678 C C . ALA A 1 89 ? 4.145 4.254 18.547 1 97.44 89 ALA A C 1
ATOM 680 O O . ALA A 1 89 ? 3.344 3.766 19.359 1 97.44 89 ALA A O 1
ATOM 681 N N . GLU A 1 90 ? 5.402 4.031 18.609 1 97.31 90 GLU A N 1
ATOM 682 C CA . GLU A 1 90 ? 5.969 3.148 19.625 1 97.31 90 GLU A CA 1
ATOM 683 C C . GLU A 1 90 ? 6.219 3.9 20.922 1 97.31 90 GLU A C 1
ATOM 685 O O . GLU A 1 90 ? 6.438 3.285 21.969 1 97.31 90 GLU A O 1
ATOM 690 N N . HIS A 1 91 ? 6.145 5.215 20.922 1 96.56 91 HIS A N 1
ATOM 691 C CA . HIS A 1 91 ? 6.566 6.016 22.062 1 96.56 91 HIS A CA 1
ATOM 692 C C . HIS A 1 91 ? 5.402 6.828 22.625 1 96.56 91 HIS A C 1
ATOM 694 O O . HIS A 1 91 ? 5.457 7.289 23.766 1 96.56 91 HIS A O 1
ATOM 700 N N . LEU A 1 92 ? 4.445 7.051 21.828 1 96.5 92 LEU A N 1
ATOM 701 C CA . LEU A 1 92 ? 3.328 7.91 22.219 1 96.5 92 LEU A CA 1
ATOM 702 C C . LEU A 1 92 ? 1.994 7.223 21.938 1 96.5 92 LEU A C 1
ATOM 704 O O . LEU A 1 92 ? 1.888 6.418 21.016 1 96.5 92 LEU A O 1
ATOM 708 N N . ARG A 1 93 ? 0.992 7.562 22.781 1 96.69 93 ARG A N 1
ATOM 709 C CA . ARG A 1 93 ? -0.4 7.219 22.516 1 96.69 93 ARG A CA 1
ATOM 710 C C . ARG A 1 93 ? -1.171 8.43 21.984 1 96.69 93 ARG A C 1
ATOM 712 O O . ARG A 1 93 ? -1.15 9.492 22.609 1 96.69 93 ARG A O 1
ATOM 719 N N . PHE A 1 94 ? -1.742 8.297 20.859 1 97.5 94 PHE A N 1
ATOM 720 C CA . PHE A 1 94 ? -2.488 9.398 20.25 1 97.5 94 PHE A CA 1
ATOM 721 C C . PHE A 1 94 ? -3.598 8.867 19.359 1 97.5 94 PHE A C 1
ATOM 723 O O . PHE A 1 94 ? -3.588 7.699 18.969 1 97.5 94 PHE A O 1
ATOM 730 N N . ARG A 1 95 ? -4.531 9.727 19.031 1 97.31 95 ARG A N 1
ATOM 731 C CA . ARG A 1 95 ? -5.613 9.398 18.109 1 97.31 95 ARG A CA 1
ATOM 732 C C . ARG A 1 95 ? -5.246 9.789 16.672 1 97.31 95 ARG A C 1
ATOM 734 O O . ARG A 1 95 ? -5.672 9.133 15.727 1 97.31 95 ARG A O 1
ATOM 741 N N . PHE A 1 96 ? -4.477 10.883 16.562 1 98.19 96 PHE A N 1
ATOM 742 C CA . PHE A 1 96 ? -4.094 11.438 15.273 1 98.19 96 PHE A CA 1
ATOM 743 C C . PHE A 1 96 ? -2.633 11.867 15.281 1 98.19 96 PHE A C 1
ATOM 745 O O . PHE A 1 96 ? -2.115 12.312 16.312 1 98.19 96 PHE A O 1
ATOM 752 N N . LEU A 1 97 ? -1.978 11.695 14.219 1 98.44 97 LEU A N 1
ATOM 753 C CA . LEU A 1 97 ? -0.66 12.273 13.969 1 98.44 97 LEU A CA 1
ATOM 754 C C . LEU A 1 97 ? -0.723 13.312 12.852 1 98.44 97 LEU A C 1
ATOM 756 O O . LEU A 1 97 ? -1.093 12.992 11.719 1 98.44 97 LEU A O 1
ATOM 760 N N . ALA A 1 98 ? -0.423 14.484 13.18 1 97.38 98 ALA A N 1
ATOM 761 C CA . ALA A 1 98 ? -0.348 15.547 12.188 1 97.38 98 ALA A CA 1
ATOM 762 C C . ALA A 1 98 ? 1.1 15.836 11.797 1 97.38 98 ALA A C 1
ATOM 764 O O . ALA A 1 98 ? 1.935 16.125 12.656 1 97.38 98 ALA A O 1
ATOM 765 N N . LYS A 1 99 ? 1.379 15.68 10.539 1 97.38 99 LYS A N 1
ATOM 766 C CA . LYS A 1 99 ? 2.652 16.109 9.969 1 97.38 99 LYS A CA 1
ATOM 767 C C . LYS A 1 99 ? 2.557 17.531 9.414 1 97.38 99 LYS A C 1
ATOM 769 O O . LYS A 1 99 ? 1.647 17.844 8.641 1 97.38 99 LYS A O 1
ATOM 774 N N . THR A 1 100 ? 3.461 18.391 9.805 1 94.75 100 THR A N 1
ATOM 775 C CA . THR A 1 100 ? 3.424 19.766 9.328 1 94.75 100 THR A CA 1
ATOM 776 C C . THR A 1 100 ? 4.828 20.266 8.969 1 94.75 100 THR A C 1
ATOM 778 O O . THR A 1 100 ? 5.809 19.844 9.594 1 94.75 100 THR A O 1
ATOM 781 N N . ASP A 1 101 ? 4.914 21.109 7.938 1 91.06 101 ASP A N 1
ATOM 782 C CA . ASP A 1 101 ? 6.148 21.844 7.652 1 91.06 101 ASP A CA 1
ATOM 783 C C . ASP A 1 101 ? 6.375 22.953 8.664 1 91.06 101 ASP A C 1
ATOM 785 O O . ASP A 1 101 ? 5.422 23.453 9.273 1 91.06 101 ASP A O 1
ATOM 789 N N . GLY A 1 102 ? 7.578 23.375 8.773 1 88.44 102 GLY A N 1
ATOM 790 C CA . GLY A 1 102 ? 7.926 24.406 9.727 1 88.44 102 GLY A CA 1
ATOM 791 C C . GLY A 1 102 ? 7.375 25.766 9.359 1 88.44 102 GLY A C 1
ATOM 792 O O . GLY A 1 102 ? 7.273 26.656 10.203 1 88.44 102 GLY A O 1
ATOM 793 N N . ASP A 1 103 ? 7.023 25.938 8.102 1 88.25 103 ASP A N 1
ATOM 794 C CA . ASP A 1 103 ? 6.5 27.219 7.664 1 88.25 103 ASP A CA 1
ATOM 795 C C . ASP A 1 103 ? 4.992 27.141 7.418 1 88.25 103 ASP A C 1
ATOM 797 O O . ASP A 1 103 ? 4.457 27.891 6.59 1 88.25 103 ASP A O 1
ATOM 801 N N . THR A 1 104 ? 4.344 26.25 8.078 1 90.88 104 THR A N 1
ATOM 802 C CA . THR A 1 104 ? 2.896 26.094 7.992 1 90.88 104 THR A CA 1
ATOM 803 C C . THR A 1 104 ? 2.221 26.609 9.266 1 90.88 104 THR A C 1
ATOM 805 O O . THR A 1 104 ? 2.684 26.328 10.367 1 90.88 104 THR A O 1
ATOM 808 N N . PHE A 1 105 ? 1.182 27.422 9.109 1 89.75 105 PHE A N 1
ATOM 809 C CA . PHE A 1 105 ? 0.373 27.938 10.219 1 89.75 105 PHE A CA 1
ATOM 810 C C . PHE A 1 105 ? -1.005 27.281 10.219 1 89.75 105 PHE A C 1
ATOM 812 O O . PHE A 1 105 ? -1.853 27.609 9.383 1 89.75 105 PHE A O 1
ATOM 819 N N . PRO A 1 106 ? -1.29 26.344 11.117 1 89.56 106 PRO A N 1
ATOM 820 C CA . PRO A 1 106 ? -2.58 25.641 11.141 1 89.56 106 PRO A CA 1
ATOM 821 C C . PRO A 1 106 ? -3.598 26.328 12.055 1 89.56 106 PRO A C 1
ATOM 823 O O . PRO A 1 106 ? -3.217 26.984 13.031 1 89.56 106 PRO A O 1
ATOM 826 N N . CYS A 1 107 ? -4.852 26.266 11.727 1 89.12 107 CYS A N 1
ATOM 827 C CA . CYS A 1 107 ? -5.957 26.5 12.641 1 89.12 107 CYS A CA 1
ATOM 828 C C . CYS A 1 107 ? -6.422 25.219 13.297 1 89.12 107 CYS A C 1
ATOM 830 O O . CYS A 1 107 ? -7.316 24.531 12.781 1 89.12 107 CYS A O 1
ATOM 832 N N . LEU A 1 108 ? -5.926 24.891 14.461 1 91.38 108 LEU A N 1
ATOM 833 C CA . LEU A 1 108 ? -6.148 23.578 15.078 1 91.38 108 LEU A CA 1
ATOM 834 C C . LEU A 1 108 ? -7.602 23.438 15.516 1 91.38 108 LEU A C 1
ATOM 836 O O . LEU A 1 108 ? -8.141 22.328 15.516 1 91.38 108 LEU A O 1
ATOM 840 N N . ALA A 1 109 ? -8.242 24.547 15.898 1 90.38 109 ALA A N 1
ATOM 841 C CA . ALA A 1 109 ? -9.641 24.469 16.297 1 90.38 109 ALA A CA 1
ATOM 842 C C . ALA A 1 109 ? -10.508 23.984 15.133 1 90.38 109 ALA A C 1
ATOM 844 O O . ALA A 1 109 ? -11.398 23.141 15.32 1 90.38 109 ALA A O 1
ATOM 845 N N . ARG A 1 110 ? -10.219 24.469 13.992 1 90.44 110 ARG A N 1
ATOM 846 C CA . ARG A 1 110 ? -10.961 24.078 12.805 1 90.44 110 ARG A CA 1
ATOM 847 C C . ARG A 1 110 ? -10.617 22.641 12.398 1 90.44 110 ARG A C 1
ATOM 849 O O . ARG A 1 110 ? -11.5 21.875 12.023 1 90.44 110 ARG A O 1
ATOM 856 N N . VAL A 1 111 ? -9.336 22.359 12.43 1 93.75 111 VAL A N 1
ATOM 857 C CA . VAL A 1 111 ? -8.867 21.016 12.086 1 93.75 111 VAL A CA 1
ATOM 858 C C . VAL A 1 111 ? -9.523 20 13.016 1 93.75 111 VAL A C 1
ATOM 860 O O . VAL A 1 111 ? -10.117 19.016 12.555 1 93.75 111 VAL A O 1
ATOM 863 N N . THR A 1 112 ? -9.477 20.219 14.344 1 93.56 112 THR A N 1
ATOM 864 C CA . THR A 1 112 ? -9.969 19.266 15.328 1 93.56 112 THR A CA 1
ATOM 865 C C . THR A 1 112 ? -11.477 19.094 15.211 1 93.56 112 THR A C 1
ATOM 867 O O . THR A 1 112 ? -12 17.984 15.391 1 93.56 112 THR A O 1
ATOM 870 N N . LYS A 1 113 ? -12.164 20.156 14.906 1 92.69 113 LYS A N 1
ATOM 871 C CA . LYS A 1 113 ? -13.602 20.062 14.703 1 92.69 113 LYS A CA 1
ATOM 872 C C . LYS A 1 113 ? -13.938 19.062 13.602 1 92.69 113 LYS A C 1
ATOM 874 O O . LYS A 1 113 ? -14.812 18.219 13.766 1 92.69 113 LYS A O 1
ATOM 879 N N . GLN A 1 114 ? -13.25 19.188 12.492 1 94.44 114 GLN A N 1
ATOM 880 C CA . GLN A 1 114 ? -13.516 18.312 11.367 1 94.44 114 GLN A CA 1
ATOM 881 C C . GLN A 1 114 ? -13.195 16.859 11.711 1 94.44 114 GLN A C 1
ATOM 883 O O . GLN A 1 114 ? -13.898 15.938 11.281 1 94.44 114 GLN A O 1
ATOM 888 N N . LEU A 1 115 ? -12.164 16.641 12.492 1 96.44 115 LEU A N 1
ATOM 889 C CA . LEU A 1 115 ? -11.75 15.289 12.859 1 96.44 115 LEU A CA 1
ATOM 890 C C . LEU A 1 115 ? -12.758 14.656 13.82 1 96.44 115 LEU A C 1
ATOM 892 O O . LEU A 1 115 ? -13.164 13.508 13.625 1 96.44 115 LEU A O 1
ATOM 896 N N . VAL A 1 116 ? -13.172 15.398 14.82 1 94.56 116 VAL A N 1
ATOM 897 C CA . VAL A 1 116 ? -14.016 14.812 15.859 1 94.56 116 VAL A CA 1
ATOM 898 C C . VAL A 1 116 ? -15.445 14.656 15.328 1 94.56 116 VAL A C 1
ATOM 900 O O . VAL A 1 116 ? -16.25 13.945 15.922 1 94.56 116 VAL A O 1
ATOM 903 N N . ASN A 1 117 ? -15.75 15.328 14.242 1 94.12 117 ASN A N 1
ATOM 904 C CA . ASN A 1 117 ? -17.078 15.195 13.633 1 94.12 117 ASN A CA 1
ATOM 905 C C . ASN A 1 117 ? -17.188 13.93 12.789 1 94.12 117 ASN A C 1
ATOM 907 O O . ASN A 1 117 ? -18.281 13.531 12.398 1 94.12 117 ASN A O 1
ATOM 911 N N . LEU A 1 118 ? -16.062 13.328 12.453 1 95.81 118 LEU A N 1
ATOM 912 C CA . LEU A 1 118 ? -16.109 12.031 11.789 1 95.81 118 LEU A CA 1
ATOM 913 C C . LEU A 1 118 ? -16.734 10.977 12.703 1 95.81 118 LEU A C 1
ATOM 915 O O . LEU A 1 118 ? -16.562 11.023 13.922 1 95.81 118 LEU A O 1
ATOM 919 N N . PRO A 1 119 ? -17.484 10.086 12.055 1 96.38 119 PRO A N 1
ATOM 920 C CA . PRO A 1 119 ? -17.891 8.922 12.859 1 96.38 119 PRO A CA 1
ATOM 921 C C . PRO A 1 119 ? -16.719 8.258 13.57 1 96.38 119 PRO A C 1
ATOM 923 O O . PRO A 1 119 ? -15.625 8.156 13 1 96.38 119 PRO A O 1
ATOM 926 N N . GLY A 1 120 ? -16.953 7.852 14.812 1 95.94 120 GLY A N 1
ATOM 927 C CA . GLY A 1 120 ? -15.906 7.312 15.664 1 95.94 120 GLY A CA 1
ATOM 928 C C . GLY A 1 120 ? -15.117 6.199 15 1 95.94 120 GLY A C 1
ATOM 929 O O . GLY A 1 120 ? -13.891 6.145 15.125 1 95.94 120 GLY A O 1
ATOM 930 N N . GLU A 1 121 ? -15.789 5.355 14.242 1 96.56 121 GLU A N 1
ATOM 931 C CA . GLU A 1 121 ? -15.148 4.195 13.633 1 96.56 121 GLU A CA 1
ATOM 932 C C . GLU A 1 121 ? -14.273 4.605 12.445 1 96.56 121 GLU A C 1
ATOM 934 O O . GLU A 1 121 ? -13.422 3.834 12 1 96.56 121 GLU A O 1
ATOM 939 N N . GLN A 1 122 ? -14.391 5.859 11.992 1 97.81 122 GLN A N 1
ATOM 940 C CA . GLN A 1 122 ? -13.641 6.332 10.836 1 97.81 122 GLN A CA 1
ATOM 941 C C . GLN A 1 122 ? -12.391 7.094 11.273 1 97.81 122 GLN A C 1
ATOM 943 O O . GLN A 1 122 ? -11.43 7.207 10.508 1 97.81 122 GLN A O 1
ATOM 948 N N . GLN A 1 123 ? -12.406 7.613 12.469 1 98.19 123 GLN A N 1
ATOM 949 C CA . GLN A 1 123 ? -11.352 8.508 12.938 1 98.19 123 GLN A CA 1
ATOM 950 C C . GLN A 1 123 ? -9.992 7.82 12.922 1 98.19 123 GLN A C 1
ATOM 952 O O . GLN A 1 123 ? -9.008 8.391 12.453 1 98.19 123 GLN A O 1
ATOM 957 N N . PRO A 1 124 ? -9.891 6.516 13.305 1 98.56 124 PRO A N 1
ATOM 958 C CA . PRO A 1 124 ? -8.57 5.891 13.352 1 98.56 124 PRO A CA 1
ATOM 959 C C . PRO A 1 124 ? -7.984 5.648 11.961 1 98.56 124 PRO A C 1
ATOM 961 O O . PRO A 1 124 ? -6.797 5.344 11.828 1 98.56 124 PRO A O 1
ATOM 964 N N . ARG A 1 125 ? -8.812 5.82 10.922 1 98.69 125 ARG A N 1
ATOM 965 C CA . ARG A 1 125 ? -8.352 5.523 9.562 1 98.69 125 ARG A CA 1
ATOM 966 C C . ARG A 1 125 ? -8.484 6.746 8.664 1 98.69 125 ARG A C 1
ATOM 968 O O . ARG A 1 125 ? -8.57 6.617 7.441 1 98.69 125 ARG A O 1
ATOM 975 N N . VAL A 1 126 ? -8.523 7.902 9.281 1 98.88 126 VAL A N 1
ATOM 976 C CA . VAL A 1 126 ? -8.664 9.133 8.5 1 98.88 126 VAL A CA 1
ATOM 977 C C . VAL A 1 126 ? -7.305 9.531 7.93 1 98.88 126 VAL A C 1
ATOM 979 O O . VAL A 1 126 ? -6.277 9.391 8.594 1 98.88 126 VAL A O 1
ATOM 982 N N . TYR A 1 127 ? -7.211 9.891 6.766 1 98.88 127 TYR A N 1
ATOM 983 C CA . TYR A 1 127 ? -6.156 10.625 6.066 1 98.88 127 TYR A CA 1
ATOM 984 C C . TYR A 1 127 ? -6.652 11.992 5.613 1 98.88 127 TYR A C 1
ATOM 986 O O . TYR A 1 127 ? -7.414 12.094 4.645 1 98.88 127 TYR A O 1
ATOM 994 N N . ALA A 1 128 ? -6.211 13.07 6.312 1 98.62 128 ALA A N 1
ATOM 995 C CA . ALA A 1 128 ? -6.789 14.398 6.117 1 98.62 128 ALA A CA 1
ATOM 996 C C . ALA A 1 128 ? -5.723 15.398 5.688 1 98.62 128 ALA A C 1
ATOM 998 O O . ALA A 1 128 ? -4.547 15.258 6.039 1 98.62 128 ALA A O 1
ATOM 999 N N . GLY A 1 129 ? -6.062 16.391 4.973 1 97.44 129 GLY A N 1
ATOM 1000 C CA . GLY A 1 129 ? -5.211 17.453 4.484 1 97.44 129 GLY A CA 1
ATOM 1001 C C . GLY A 1 129 ? -5.809 18.203 3.307 1 97.44 129 GLY A C 1
ATOM 1002 O O . GLY A 1 129 ? -7.031 18.297 3.172 1 97.44 129 GLY A O 1
ATOM 1003 N N . MET A 1 130 ? -5.016 18.875 2.633 1 95.5 130 MET A N 1
ATOM 1004 C CA . MET A 1 130 ? -5.418 19.469 1.36 1 95.5 130 MET A CA 1
ATOM 1005 C C . MET A 1 130 ? -5.254 18.469 0.219 1 95.5 130 MET A C 1
ATOM 1007 O O . MET A 1 130 ? -4.133 18.125 -0.15 1 95.5 130 MET A O 1
ATOM 1011 N N . LEU A 1 131 ? -6.348 18.125 -0.374 1 96.38 131 LEU A N 1
ATOM 1012 C CA . LEU A 1 131 ? -6.395 16.984 -1.29 1 96.38 131 LEU A CA 1
ATOM 1013 C C . LEU A 1 131 ? -5.859 17.375 -2.664 1 96.38 131 LEU A C 1
ATOM 1015 O O . LEU A 1 131 ? -6.219 18.438 -3.199 1 96.38 131 LEU A O 1
ATOM 1019 N N . ASN A 1 132 ? -4.93 16.672 -3.16 1 96.12 132 ASN A N 1
ATOM 1020 C CA . ASN A 1 132 ? -4.516 16.625 -4.559 1 96.12 132 ASN A CA 1
ATOM 1021 C C . ASN A 1 132 ? -4.93 15.312 -5.223 1 96.12 132 ASN A C 1
ATOM 1023 O O . ASN A 1 132 ? -4.438 14.25 -4.855 1 96.12 132 ASN A O 1
ATOM 1027 N N . LYS A 1 133 ? -5.805 15.328 -6.148 1 94.69 133 LYS A N 1
ATOM 1028 C CA . LYS A 1 133 ? -6.434 14.125 -6.691 1 94.69 133 LYS A CA 1
ATOM 1029 C C . LYS A 1 133 ? -5.574 13.5 -7.789 1 94.69 133 LYS A C 1
ATOM 1031 O O . LYS A 1 133 ? -5.711 12.312 -8.094 1 94.69 133 LYS A O 1
ATOM 1036 N N . CYS A 1 134 ? -4.781 14.297 -8.398 1 94.81 134 CYS A N 1
ATOM 1037 C CA . CYS A 1 134 ? -3.975 13.883 -9.547 1 94.81 134 CYS A CA 1
ATOM 1038 C C . CYS A 1 134 ? -2.705 14.719 -9.648 1 94.81 134 CYS A C 1
ATOM 1040 O O . CYS A 1 134 ? -2.631 15.641 -10.461 1 94.81 134 CYS A O 1
ATOM 1042 N N . GLY A 1 135 ? -1.747 14.367 -8.859 1 95.69 135 GLY A N 1
ATOM 1043 C CA . GLY A 1 135 ? -0.525 15.148 -8.797 1 95.69 135 GLY A CA 1
ATOM 1044 C C . GLY A 1 135 ? 0.336 15.016 -10.039 1 95.69 135 GLY A C 1
ATOM 1045 O O . GLY A 1 135 ? 0.466 13.922 -10.594 1 95.69 135 GLY A O 1
ATOM 1046 N N . THR A 1 136 ? 0.912 16.016 -10.422 1 95.75 136 THR A N 1
ATOM 1047 C CA . THR A 1 136 ? 1.731 16.062 -11.633 1 95.75 136 THR A CA 1
ATOM 1048 C C . THR A 1 136 ? 2.992 15.219 -11.461 1 95.75 136 THR A C 1
ATOM 1050 O O . THR A 1 136 ? 3.631 15.258 -10.414 1 95.75 136 THR A O 1
ATOM 1053 N N . VAL A 1 137 ? 3.285 14.445 -12.477 1 96.62 137 VAL A N 1
ATOM 1054 C CA . VAL A 1 137 ? 4.57 13.766 -12.562 1 96.62 137 VAL A CA 1
ATOM 1055 C C . VAL A 1 137 ? 5.539 14.594 -13.406 1 96.62 137 VAL A C 1
ATOM 1057 O O . VAL A 1 137 ? 5.375 14.703 -14.625 1 96.62 137 VAL A O 1
ATOM 1060 N N . PHE A 1 138 ? 6.539 15.078 -12.797 1 96.5 138 PHE A N 1
ATOM 1061 C CA . PHE A 1 138 ? 7.434 16.031 -13.445 1 96.5 138 PHE A CA 1
ATOM 1062 C C . PHE A 1 138 ? 8.586 15.305 -14.141 1 96.5 138 PHE A C 1
ATOM 1064 O O . PHE A 1 138 ? 9.031 14.258 -13.672 1 96.5 138 PHE A O 1
ATOM 1071 N N . PRO A 1 139 ? 9.055 15.836 -15.227 1 96.12 139 PRO A N 1
ATOM 1072 C CA . PRO A 1 139 ? 10.148 15.211 -15.977 1 96.12 139 PRO A CA 1
ATOM 1073 C C . PRO A 1 139 ? 11.5 15.359 -15.273 1 96.12 139 PRO A C 1
ATOM 1075 O O . PRO A 1 139 ? 11.625 16.141 -14.32 1 96.12 139 PRO A O 1
ATOM 1078 N N . LYS A 1 140 ? 12.453 14.602 -15.711 1 95.38 140 LYS A N 1
ATOM 1079 C CA . LYS A 1 140 ? 13.82 14.695 -15.219 1 95.38 140 LYS A CA 1
ATOM 1080 C C . LYS A 1 140 ? 14.344 16.125 -15.32 1 95.38 140 LYS A C 1
ATOM 1082 O O . LYS A 1 140 ? 14.125 16.812 -16.328 1 95.38 140 LYS A O 1
ATOM 1087 N N . GLY A 1 141 ? 14.969 16.578 -14.219 1 95.19 141 GLY A N 1
ATOM 1088 C CA . GLY A 1 141 ? 15.461 17.953 -14.164 1 95.19 141 GLY A CA 1
ATOM 1089 C C . GLY A 1 141 ? 14.625 18.859 -13.289 1 95.19 141 GLY A C 1
ATOM 1090 O O . GLY A 1 141 ? 15.117 19.859 -12.773 1 95.19 141 GLY A O 1
ATOM 1091 N N . HIS A 1 142 ? 13.352 18.516 -13.203 1 95.44 142 HIS A N 1
ATOM 1092 C CA . HIS A 1 142 ? 12.5 19.281 -12.297 1 95.44 142 HIS A CA 1
ATOM 1093 C C . HIS A 1 142 ? 12.805 18.953 -10.844 1 95.44 142 HIS A C 1
ATOM 1095 O O . HIS A 1 142 ? 13.164 17.828 -10.516 1 95.44 142 HIS A O 1
ATOM 1101 N N . LYS A 1 143 ? 12.586 19.797 -9.992 1 91.12 143 LYS A N 1
ATOM 1102 C CA . LYS A 1 143 ? 12.867 19.625 -8.57 1 91.12 143 LYS A CA 1
ATOM 1103 C C . LYS A 1 143 ? 11.977 18.547 -7.961 1 91.12 143 LYS A C 1
ATOM 1105 O O . LYS A 1 143 ? 12.344 17.922 -6.965 1 91.12 143 LYS A O 1
ATOM 1110 N N . LEU A 1 144 ? 10.883 18.328 -8.578 1 94.31 144 LEU A N 1
ATOM 1111 C CA . LEU A 1 144 ? 9.938 17.344 -8.078 1 94.31 144 LEU A CA 1
ATOM 1112 C C . LEU A 1 144 ? 9.945 16.094 -8.961 1 94.31 144 LEU A C 1
ATOM 1114 O O . LEU A 1 144 ? 8.93 15.398 -9.07 1 94.31 144 LEU A O 1
ATOM 1118 N N . TYR A 1 145 ? 11.102 15.93 -9.695 1 96.25 145 TYR A N 1
ATOM 1119 C CA . TYR A 1 145 ? 11.266 14.68 -10.43 1 96.25 145 TYR A CA 1
ATOM 1120 C C . TYR A 1 145 ? 11.164 13.484 -9.492 1 96.25 145 TYR A C 1
ATOM 1122 O O . TYR A 1 145 ? 11.781 13.469 -8.422 1 96.25 145 TYR A O 1
ATOM 1130 N N . ASP A 1 146 ? 10.398 12.5 -9.875 1 96.75 146 ASP A N 1
ATOM 1131 C CA . ASP A 1 146 ? 10.141 11.336 -9.031 1 96.75 146 ASP A CA 1
ATOM 1132 C C . ASP A 1 146 ? 10.445 10.039 -9.766 1 96.75 146 ASP A C 1
ATOM 1134 O O . ASP A 1 146 ? 9.531 9.328 -10.203 1 96.75 146 ASP A O 1
ATOM 1138 N N . PRO A 1 147 ? 11.711 9.641 -9.852 1 96.69 147 PRO A N 1
ATOM 1139 C CA . PRO A 1 147 ? 12.086 8.438 -10.602 1 96.69 147 PRO A CA 1
ATOM 1140 C C . PRO A 1 147 ? 11.586 7.156 -9.945 1 96.69 147 PRO A C 1
ATOM 1142 O O . PRO A 1 147 ? 11.312 6.172 -10.641 1 96.69 147 PRO A O 1
ATOM 1145 N N . GLU A 1 148 ? 11.469 7.152 -8.609 1 96.56 148 GLU A N 1
ATOM 1146 C CA . GLU A 1 148 ? 11 5.969 -7.902 1 96.56 148 GLU A CA 1
ATOM 1147 C C . GLU A 1 148 ? 9.531 5.688 -8.219 1 96.56 148 GLU A C 1
ATOM 1149 O O . GLU A 1 148 ? 9.133 4.531 -8.375 1 96.56 148 GLU A O 1
ATOM 1154 N N . PHE A 1 149 ? 8.711 6.73 -8.336 1 97 149 PHE A N 1
ATOM 1155 C CA . PHE A 1 149 ? 7.32 6.574 -8.75 1 97 149 PHE A CA 1
ATOM 1156 C C . PHE A 1 149 ? 7.234 5.984 -10.156 1 97 149 PHE A C 1
ATOM 1158 O O . PHE A 1 149 ? 6.457 5.062 -10.406 1 97 149 PHE A O 1
ATOM 1165 N N . LEU A 1 150 ? 8.055 6.535 -11.055 1 96.5 150 LEU A N 1
ATOM 1166 C CA . LEU A 1 150 ? 8.078 6.047 -12.43 1 96.5 150 LEU A CA 1
ATOM 1167 C C . LEU A 1 150 ? 8.469 4.57 -12.477 1 96.5 150 LEU A C 1
ATOM 1169 O O . LEU A 1 150 ? 7.863 3.789 -13.211 1 96.5 150 LEU A O 1
ATOM 1173 N N . ALA A 1 151 ? 9.406 4.238 -11.68 1 95.31 151 ALA A N 1
ATOM 1174 C CA . ALA A 1 151 ? 9.836 2.842 -11.625 1 95.31 151 ALA A CA 1
ATOM 1175 C C . ALA A 1 151 ? 8.734 1.953 -11.055 1 95.31 151 ALA A C 1
ATOM 1177 O O . ALA A 1 151 ? 8.445 0.883 -11.594 1 95.31 151 ALA A O 1
ATOM 1178 N N . ALA A 1 152 ? 8.07 2.389 -9.984 1 94.38 152 ALA A N 1
ATOM 1179 C CA . ALA A 1 152 ? 7.047 1.603 -9.305 1 94.38 152 ALA A CA 1
ATOM 1180 C C . ALA A 1 152 ? 5.844 1.373 -10.211 1 94.38 152 ALA A C 1
ATOM 1182 O O . ALA A 1 152 ? 5.188 0.331 -10.133 1 94.38 152 ALA A O 1
ATOM 1183 N N . THR A 1 153 ? 5.594 2.275 -11.109 1 95.31 153 THR A N 1
ATOM 1184 C CA . THR A 1 153 ? 4.398 2.207 -11.938 1 95.31 153 THR A CA 1
ATOM 1185 C C . THR A 1 153 ? 4.742 1.751 -13.352 1 95.31 153 THR A C 1
ATOM 1187 O O . THR A 1 153 ? 3.855 1.575 -14.188 1 95.31 153 THR A O 1
ATOM 1190 N N . GLY A 1 154 ? 6.012 1.582 -13.586 1 93.25 154 GLY A N 1
ATOM 1191 C CA . GLY A 1 154 ? 6.453 1.239 -14.93 1 93.25 154 GLY A CA 1
ATOM 1192 C C . GLY A 1 154 ? 6.223 2.352 -15.93 1 93.25 154 GLY A C 1
ATOM 1193 O O . GLY A 1 154 ? 6.133 2.098 -17.141 1 93.25 154 GLY A O 1
ATOM 1194 N N . GLY A 1 155 ? 5.914 3.518 -15.422 1 93.94 155 GLY A N 1
ATOM 1195 C CA . GLY A 1 155 ? 5.668 4.66 -16.297 1 93.94 155 GLY A CA 1
ATOM 1196 C C . GLY A 1 155 ? 4.285 4.652 -16.906 1 93.94 155 GLY A C 1
ATOM 1197 O O . GLY A 1 155 ? 4.023 5.387 -17.859 1 93.94 155 GLY A O 1
ATOM 1198 N N . THR A 1 156 ? 3.426 3.879 -16.375 1 93.5 156 THR A N 1
ATOM 1199 C CA . THR A 1 156 ? 2.127 3.707 -17.016 1 93.5 156 THR A CA 1
ATOM 1200 C C . THR A 1 156 ? 1.076 4.598 -16.344 1 93.5 156 THR A C 1
ATOM 1202 O O . THR A 1 156 ? -0.037 4.734 -16.859 1 93.5 156 THR A O 1
ATOM 1205 N N . ILE A 1 157 ? 1.417 5.133 -15.227 1 93.25 157 ILE A N 1
ATOM 1206 C CA . ILE A 1 157 ? 0.516 6.027 -14.508 1 93.25 157 ILE A CA 1
ATOM 1207 C C . ILE A 1 157 ? 0.983 7.469 -14.672 1 93.25 157 ILE A C 1
ATOM 1209 O O . ILE A 1 157 ? 2.129 7.797 -14.352 1 93.25 157 ILE A O 1
ATOM 1213 N N . ASP A 1 158 ? 0.126 8.305 -15.055 1 91.19 158 ASP A N 1
ATOM 1214 C CA . ASP A 1 158 ? 0.561 9.617 -15.516 1 91.19 158 ASP A CA 1
ATOM 1215 C C . ASP A 1 158 ? 0.376 10.672 -14.43 1 91.19 158 ASP A C 1
ATOM 1217 O O . ASP A 1 158 ? 0.716 11.844 -14.625 1 91.19 158 ASP A O 1
ATOM 1221 N N . CYS A 1 159 ? -0.176 10.328 -13.383 1 95.69 159 CYS A N 1
ATOM 1222 C CA . CYS A 1 159 ? -0.272 11.242 -12.25 1 95.69 159 CYS A CA 1
ATOM 1223 C C . CYS A 1 159 ? -0.128 10.5 -10.93 1 95.69 159 CYS A C 1
ATOM 1225 O O . CYS A 1 159 ? -0.391 9.297 -10.859 1 95.69 159 CYS A O 1
ATOM 1227 N N . HIS A 1 160 ? 0.338 11.195 -9.922 1 96.75 160 HIS A N 1
ATOM 1228 C CA . HIS A 1 160 ? 0.337 10.602 -8.594 1 96.75 160 HIS A CA 1
ATOM 1229 C C . HIS A 1 160 ? -1.085 10.336 -8.109 1 96.75 160 HIS A C 1
ATOM 1231 O O . HIS A 1 160 ? -1.979 11.164 -8.312 1 96.75 160 HIS A O 1
ATOM 1237 N N . PRO A 1 161 ? -1.3 9.211 -7.441 1 95 161 PRO A N 1
ATOM 1238 C CA . PRO A 1 161 ? -2.619 9 -6.84 1 95 161 PRO A CA 1
ATOM 1239 C C . PRO A 1 161 ? -2.959 10.039 -5.777 1 95 161 PRO A C 1
ATOM 1241 O O . PRO A 1 161 ? -2.105 10.852 -5.406 1 95 161 PRO A O 1
ATOM 1244 N N . MET A 1 162 ? -4.234 9.984 -5.387 1 96.62 162 MET A N 1
ATOM 1245 C CA . MET A 1 162 ? -4.73 10.984 -4.441 1 96.62 162 MET A CA 1
ATOM 1246 C C . MET A 1 162 ? -3.863 11.023 -3.189 1 96.62 162 MET A C 1
ATOM 1248 O O . MET A 1 162 ? -3.533 9.977 -2.623 1 96.62 162 MET A O 1
ATOM 1252 N N . TYR A 1 163 ? -3.52 12.188 -2.838 1 97.88 163 TYR A N 1
ATOM 1253 C CA . TYR A 1 163 ? -2.762 12.414 -1.612 1 97.88 163 TYR A CA 1
ATOM 1254 C C . TYR A 1 163 ? -3.057 13.789 -1.033 1 97.88 163 TYR A C 1
ATOM 1256 O O . TYR A 1 163 ? -3.662 14.633 -1.7 1 97.88 163 TYR A O 1
ATOM 1264 N N . HIS A 1 164 ? -2.75 13.938 0.195 1 97.94 164 HIS A N 1
ATOM 1265 C CA . HIS A 1 164 ? -2.824 15.258 0.801 1 97.94 164 HIS A CA 1
ATOM 1266 C C . HIS A 1 164 ? -1.472 15.961 0.757 1 97.94 164 HIS A C 1
ATOM 1268 O O . HIS A 1 164 ? -0.437 15.344 1.017 1 97.94 164 HIS A O 1
ATOM 1274 N N . GLN A 1 165 ? -1.483 17.203 0.451 1 96.06 165 GLN A N 1
ATOM 1275 C CA . GLN A 1 165 ? -0.268 17.969 0.197 1 96.06 165 GLN A CA 1
ATOM 1276 C C . GLN A 1 165 ? 0.581 18.094 1.459 1 96.06 165 GLN A C 1
ATOM 1278 O O . GLN A 1 165 ? 0.048 18.125 2.57 1 96.06 165 GLN A O 1
ATOM 1283 N N . GLY A 1 166 ? 1.862 18.219 1.3 1 95.19 166 GLY A N 1
ATOM 1284 C CA . GLY A 1 166 ? 2.889 17.938 2.293 1 95.19 166 GLY A CA 1
ATOM 1285 C C . GLY A 1 166 ? 2.975 19 3.377 1 95.19 166 GLY A C 1
ATOM 1286 O O . GLY A 1 166 ? 3.518 18.75 4.453 1 95.19 166 GLY A O 1
ATOM 1287 N N . ALA A 1 167 ? 2.357 20.188 3.113 1 93.5 167 ALA A N 1
ATOM 1288 C CA . ALA A 1 167 ? 2.457 21.281 4.082 1 93.5 167 ALA A CA 1
ATOM 1289 C C . ALA A 1 167 ? 1.827 20.891 5.414 1 93.5 167 ALA A C 1
ATOM 1291 O O . ALA A 1 167 ? 2.346 21.234 6.48 1 93.5 167 ALA A O 1
ATOM 1292 N N . PHE A 1 168 ? 0.739 20.156 5.312 1 96.06 168 PHE A N 1
ATOM 1293 C CA . PHE A 1 168 ? -0.015 19.766 6.496 1 96.06 168 PHE A CA 1
ATOM 1294 C C . PHE A 1 168 ? -0.979 18.641 6.18 1 96.06 168 PHE A C 1
ATOM 1296 O O . PHE A 1 168 ? -1.873 18.781 5.348 1 96.06 168 PHE A O 1
ATOM 1303 N N . TYR A 1 169 ? -0.776 17.5 6.812 1 98 169 TYR A N 1
ATOM 1304 C CA . TYR A 1 169 ? -1.758 16.422 6.699 1 98 169 TYR A CA 1
ATOM 1305 C C . TYR A 1 169 ? -1.822 15.609 7.984 1 98 169 TYR A C 1
ATOM 1307 O O . TYR A 1 169 ? -0.94 15.711 8.844 1 98 169 TYR A O 1
ATOM 1315 N N . ILE A 1 170 ? -2.873 14.852 8.164 1 98.62 170 ILE A N 1
ATOM 1316 C CA . ILE A 1 170 ? -3.178 14.148 9.406 1 98.62 170 ILE A CA 1
ATOM 1317 C C . ILE A 1 170 ? -3.465 12.68 9.109 1 98.62 170 ILE A C 1
ATOM 1319 O O . ILE A 1 170 ? -4.152 12.359 8.133 1 98.62 170 ILE A O 1
ATOM 1323 N N . LEU A 1 171 ? -2.924 11.859 9.898 1 98.88 171 LEU A N 1
ATOM 1324 C CA . LEU A 1 171 ? -3.145 10.414 9.836 1 98.88 171 LEU A CA 1
ATOM 1325 C C . LEU A 1 171 ? -3.812 9.914 11.109 1 98.88 171 LEU A C 1
ATOM 1327 O O . LEU A 1 171 ? -3.381 10.242 12.219 1 98.88 171 LEU A O 1
ATOM 1331 N N . GLY A 1 172 ? -4.859 9.117 10.938 1 98.81 172 GLY A N 1
ATOM 1332 C CA . GLY A 1 172 ? -5.391 8.391 12.078 1 98.81 172 GLY A CA 1
ATOM 1333 C C . GLY A 1 172 ? -4.441 7.332 12.602 1 98.81 172 GLY A C 1
ATOM 1334 O O . GLY A 1 172 ? -3.564 6.859 11.875 1 98.81 172 GLY A O 1
ATOM 1335 N N . VAL A 1 173 ? -4.676 6.914 13.805 1 98.69 173 VAL A N 1
ATOM 1336 C CA . VAL A 1 173 ? -3.709 6.094 14.523 1 98.69 173 VAL A CA 1
ATOM 1337 C C . VAL A 1 173 ? -3.568 4.734 13.836 1 98.69 173 VAL A C 1
ATOM 1339 O O . VAL A 1 173 ? -2.482 4.152 13.812 1 98.69 173 VAL A O 1
ATOM 1342 N N . ASP A 1 174 ? -4.59 4.141 13.258 1 98.75 174 ASP A N 1
ATOM 1343 C CA . ASP A 1 174 ? -4.477 2.852 12.578 1 98.75 174 ASP A CA 1
ATOM 1344 C C . ASP A 1 174 ? -3.566 2.955 11.359 1 98.75 174 ASP A C 1
ATOM 1346 O O . ASP A 1 174 ? -2.832 2.018 11.047 1 98.75 174 ASP A O 1
ATOM 1350 N N . ILE A 1 175 ? -3.648 4.086 10.695 1 98.88 175 ILE A N 1
ATOM 1351 C CA . ILE A 1 175 ? -2.783 4.309 9.539 1 98.88 175 ILE A CA 1
ATOM 1352 C C . ILE A 1 175 ? -1.331 4.418 10 1 98.88 175 ILE A C 1
ATOM 1354 O O . ILE A 1 175 ? -0.435 3.834 9.383 1 98.88 175 ILE A O 1
ATOM 1358 N N . VAL A 1 176 ? -1.113 5.133 11.102 1 98.81 176 VAL A N 1
ATOM 1359 C CA . VAL A 1 176 ? 0.246 5.277 11.609 1 98.81 176 VAL A CA 1
ATOM 1360 C C . VAL A 1 176 ? 0.796 3.914 12.016 1 98.81 176 VAL A C 1
ATOM 1362 O O . VAL A 1 176 ? 1.948 3.588 11.727 1 98.81 176 VAL A O 1
ATOM 1365 N N . ASN A 1 177 ? 0.025 3.125 12.664 1 98.5 177 ASN A N 1
ATOM 1366 C CA . ASN A 1 177 ? 0.448 1.785 13.062 1 98.5 177 ASN A CA 1
ATOM 1367 C C . ASN A 1 177 ? 0.74 0.908 11.844 1 98.5 177 ASN A C 1
ATOM 1369 O O . ASN A 1 177 ? 1.711 0.149 11.844 1 98.5 177 ASN A O 1
ATOM 1373 N N . TYR A 1 178 ? -0.104 0.99 10.875 1 98.5 178 TYR A N 1
ATOM 1374 C CA . TYR A 1 178 ? 0.13 0.277 9.625 1 98.5 178 TYR A CA 1
ATOM 1375 C C . TYR A 1 178 ? 1.479 0.653 9.031 1 98.5 178 TYR A C 1
ATOM 1377 O O . TYR A 1 178 ? 2.266 -0.221 8.656 1 98.5 178 TYR A O 1
ATOM 1385 N N . LEU A 1 179 ? 1.751 1.928 8.961 1 98.5 179 LEU A N 1
ATOM 1386 C CA . LEU A 1 179 ? 3.012 2.408 8.406 1 98.5 179 LEU A CA 1
ATOM 1387 C C . LEU A 1 179 ? 4.191 1.941 9.258 1 98.5 179 LEU A C 1
ATOM 1389 O O . LEU A 1 179 ? 5.223 1.529 8.719 1 98.5 179 LEU A O 1
ATOM 1393 N N . ASN A 1 180 ? 4.008 2.045 10.531 1 97.81 180 ASN A N 1
ATOM 1394 C CA . ASN A 1 180 ? 5.086 1.653 11.438 1 97.81 180 ASN A CA 1
ATOM 1395 C C . ASN A 1 180 ? 5.426 0.173 11.297 1 97.81 180 ASN A C 1
ATOM 1397 O O . ASN A 1 180 ? 6.602 -0.196 11.25 1 97.81 180 ASN A O 1
ATOM 1401 N N . ARG A 1 181 ? 4.461 -0.672 11.141 1 96.69 181 ARG A N 1
ATOM 1402 C CA . ARG A 1 181 ? 4.676 -2.111 11.031 1 96.69 181 ARG A CA 1
ATOM 1403 C C . ARG A 1 181 ? 5.246 -2.475 9.664 1 96.69 181 ARG A C 1
ATOM 1405 O O . ARG A 1 181 ? 5.891 -3.514 9.508 1 96.69 181 ARG A O 1
ATOM 1412 N N . SER A 1 182 ? 5.023 -1.601 8.727 1 96.94 182 SER A N 1
ATOM 1413 C CA . SER A 1 182 ? 5.367 -1.92 7.344 1 96.94 182 SER A CA 1
ATOM 1414 C C . SER A 1 182 ? 6.621 -1.177 6.898 1 96.94 182 SER A C 1
ATOM 1416 O O . SER A 1 182 ? 7 -1.233 5.727 1 96.94 182 SER A O 1
ATOM 1418 N N . ARG A 1 183 ? 7.262 -0.453 7.734 1 95 183 ARG A N 1
ATOM 1419 C CA . ARG A 1 183 ? 8.305 0.497 7.367 1 95 183 ARG A CA 1
ATOM 1420 C C . ARG A 1 183 ? 9.367 -0.164 6.492 1 95 183 ARG A C 1
ATOM 1422 O O . ARG A 1 183 ? 9.773 0.398 5.473 1 95 183 ARG A O 1
ATOM 1429 N N . ASP A 1 184 ? 9.766 -1.362 6.848 1 94.81 184 ASP A N 1
ATOM 1430 C CA . ASP A 1 184 ? 10.867 -2.033 6.164 1 94.81 184 ASP A CA 1
ATOM 1431 C C . ASP A 1 184 ? 10.453 -2.471 4.762 1 94.81 184 ASP A C 1
ATOM 1433 O O . ASP A 1 184 ? 11.312 -2.75 3.918 1 94.81 184 ASP A O 1
ATOM 1437 N N . MET A 1 185 ? 9.156 -2.508 4.496 1 97.88 185 MET A N 1
ATOM 1438 C CA . MET A 1 185 ? 8.672 -3.027 3.223 1 97.88 185 MET A CA 1
ATOM 1439 C C . MET A 1 185 ? 8.32 -1.892 2.27 1 97.88 185 MET A C 1
ATOM 1441 O O . MET A 1 185 ? 8.133 -2.113 1.072 1 97.88 185 MET A O 1
ATOM 1445 N N . LEU A 1 186 ? 8.195 -0.667 2.727 1 97.94 186 LEU A N 1
ATOM 1446 C CA . LEU A 1 186 ? 7.695 0.437 1.915 1 97.94 186 LEU A CA 1
ATOM 1447 C C . LEU A 1 186 ? 8.828 1.106 1.146 1 97.94 186 LEU A C 1
ATOM 1449 O O . LEU A 1 186 ? 9.914 1.318 1.691 1 97.94 186 LEU A O 1
ATOM 1453 N N . THR A 1 187 ? 8.547 1.393 -0.078 1 96.88 187 THR A N 1
ATOM 1454 C CA . THR A 1 187 ? 9.516 2.074 -0.929 1 96.88 187 THR A CA 1
ATOM 1455 C C . THR A 1 187 ? 9.531 3.57 -0.636 1 96.88 187 THR A C 1
ATOM 1457 O O . THR A 1 187 ? 8.477 4.188 -0.452 1 96.88 187 THR A O 1
ATOM 1460 N N . VAL A 1 188 ? 10.727 4.137 -0.584 1 97.12 188 VAL A N 1
ATOM 1461 C CA . VAL A 1 188 ? 10.852 5.582 -0.408 1 97.12 188 VAL A CA 1
ATOM 1462 C C . VAL A 1 188 ? 10.891 6.266 -1.771 1 97.12 188 VAL A C 1
ATOM 1464 O O . VAL A 1 188 ? 11.586 5.812 -2.684 1 97.12 188 VAL A O 1
ATOM 1467 N N . MET A 1 189 ? 10.125 7.312 -1.921 1 96.81 189 MET A N 1
ATOM 1468 C CA . MET A 1 189 ? 10.039 8.055 -3.174 1 96.81 189 MET A CA 1
ATOM 1469 C C . MET A 1 189 ? 10.422 9.523 -2.965 1 96.81 189 MET A C 1
ATOM 1471 O O . MET A 1 189 ? 10.414 10.008 -1.835 1 96.81 189 MET A O 1
ATOM 1475 N N . SER A 1 190 ? 10.703 10.203 -4.039 1 96.38 190 SER A N 1
ATOM 1476 C CA . SER A 1 190 ? 11.305 11.531 -3.988 1 96.38 190 SER A CA 1
ATOM 1477 C C . SER A 1 190 ? 10.289 12.578 -3.537 1 96.38 190 SER A C 1
ATOM 1479 O O . SER A 1 190 ? 10.648 13.547 -2.873 1 96.38 190 SER A O 1
ATOM 1481 N N . VAL A 1 191 ? 9.07 12.414 -3.967 1 96.62 191 VAL A N 1
ATOM 1482 C CA . VAL A 1 191 ? 8.023 13.367 -3.605 1 96.62 191 VAL A CA 1
ATOM 1483 C C . VAL A 1 191 ? 7.266 12.867 -2.379 1 96.62 191 VAL A C 1
ATOM 1485 O O . VAL A 1 191 ? 6.367 12.031 -2.5 1 96.62 191 VAL A O 1
ATOM 1488 N N . GLU A 1 192 ? 7.59 13.422 -1.249 1 96.75 192 GLU A N 1
ATOM 1489 C CA . GLU A 1 192 ? 7.254 12.891 0.067 1 96.75 192 GLU A CA 1
ATOM 1490 C C . GLU A 1 192 ? 5.742 12.742 0.234 1 96.75 192 GLU A C 1
ATOM 1492 O O . GLU A 1 192 ? 5.258 11.703 0.687 1 96.75 192 GLU A O 1
ATOM 1497 N N . ASP A 1 193 ? 4.957 13.805 -0.092 1 97.12 193 ASP A N 1
ATOM 1498 C CA . ASP A 1 193 ? 3.518 13.734 0.137 1 97.12 193 ASP A CA 1
ATOM 1499 C C . ASP A 1 193 ? 2.844 12.82 -0.881 1 97.12 193 ASP A C 1
ATOM 1501 O O . ASP A 1 193 ? 1.908 12.086 -0.544 1 97.12 193 ASP A O 1
ATOM 1505 N N . ALA A 1 194 ? 3.354 12.82 -2.133 1 97.56 194 ALA A N 1
ATOM 1506 C CA . ALA A 1 194 ? 2.848 11.867 -3.121 1 97.56 194 ALA A CA 1
ATOM 1507 C C . ALA A 1 194 ? 3.156 10.43 -2.713 1 97.56 194 ALA A C 1
ATOM 1509 O O . ALA A 1 194 ? 2.354 9.523 -2.947 1 97.56 194 ALA A O 1
ATOM 1510 N N . MET A 1 195 ? 4.32 10.211 -2.129 1 97.81 195 MET A N 1
ATOM 1511 C CA . MET A 1 195 ? 4.695 8.898 -1.606 1 97.81 195 MET A CA 1
ATOM 1512 C C . MET A 1 195 ? 3.672 8.406 -0.588 1 97.81 195 MET A C 1
ATOM 1514 O O . MET A 1 195 ? 3.262 7.246 -0.628 1 97.81 195 MET A O 1
ATOM 1518 N N . MET A 1 196 ? 3.197 9.281 0.285 1 98.44 196 MET A N 1
ATOM 1519 C CA . MET A 1 196 ? 2.191 8.914 1.278 1 98.44 196 MET A CA 1
ATOM 1520 C C . MET A 1 196 ? 0.909 8.445 0.604 1 98.44 196 MET A C 1
ATOM 1522 O O . MET A 1 196 ? 0.322 7.438 1.011 1 98.44 196 MET A O 1
ATOM 1526 N N . GLY A 1 197 ? 0.538 9.172 -0.402 1 97.75 197 GLY A N 1
ATOM 1527 C CA . GLY A 1 197 ? -0.623 8.742 -1.167 1 97.75 197 GLY A CA 1
ATOM 1528 C C . GLY A 1 197 ? -0.465 7.363 -1.771 1 97.75 197 GLY A C 1
ATOM 1529 O O . GLY A 1 197 ? -1.399 6.559 -1.746 1 97.75 197 GLY A O 1
ATOM 1530 N N . LEU A 1 198 ? 0.708 7.141 -2.281 1 97.5 198 LEU A N 1
ATOM 1531 C CA . LEU A 1 198 ? 0.97 5.848 -2.908 1 97.5 198 LEU A CA 1
ATOM 1532 C C . LEU A 1 198 ? 0.979 4.734 -1.869 1 97.5 198 LEU A C 1
ATOM 1534 O O . LEU A 1 198 ? 0.389 3.672 -2.086 1 97.5 198 LEU A O 1
ATOM 1538 N N . TRP A 1 199 ? 1.625 4.957 -0.688 1 98.19 199 TRP A N 1
ATOM 1539 C CA . TRP A 1 199 ? 1.68 3.971 0.385 1 98.19 199 TRP A CA 1
ATOM 1540 C C . TRP A 1 199 ? 0.276 3.566 0.824 1 98.19 199 TRP A C 1
ATOM 1542 O O . TRP A 1 199 ? 0.046 2.418 1.208 1 98.19 199 TRP A O 1
ATOM 1552 N N . LEU A 1 200 ? -0.666 4.48 0.723 1 98.12 200 LEU A N 1
ATOM 1553 C CA . LEU A 1 200 ? -1.973 4.266 1.334 1 98.12 200 LEU A CA 1
ATOM 1554 C C . LEU A 1 200 ? -3.02 3.936 0.276 1 98.12 200 LEU A C 1
ATOM 1556 O O . LEU A 1 200 ? -4.203 3.793 0.591 1 98.12 200 LEU A O 1
ATOM 1560 N N . LEU A 1 201 ? -2.592 3.836 -0.952 1 97.25 201 LEU A N 1
ATOM 1561 C CA . LEU A 1 201 ? -3.547 3.672 -2.041 1 97.25 201 LEU A CA 1
ATOM 1562 C C . LEU A 1 201 ? -4.395 2.42 -1.836 1 97.25 201 LEU A C 1
ATOM 1564 O O . LEU A 1 201 ? -5.602 2.438 -2.08 1 97.25 201 LEU A O 1
ATOM 1568 N N . GLY A 1 202 ? -3.801 1.356 -1.37 1 96.56 202 GLY A N 1
ATOM 1569 C CA . GLY A 1 202 ? -4.523 0.112 -1.159 1 96.56 202 GLY A CA 1
ATOM 1570 C C . GLY A 1 202 ? -5.078 -0.026 0.247 1 96.56 202 GLY A C 1
ATOM 1571 O O . GLY A 1 202 ? -5.633 -1.067 0.602 1 96.56 202 GLY A O 1
ATOM 1572 N N . VAL A 1 203 ? -4.961 0.95 1.064 1 97.94 203 VAL A N 1
ATOM 1573 C CA . VAL A 1 203 ? -5.355 0.922 2.469 1 97.94 203 VAL A CA 1
ATOM 1574 C C . VAL A 1 203 ? -6.797 1.405 2.613 1 97.94 203 VAL A C 1
ATOM 1576 O O . VAL A 1 203 ? -7.211 2.346 1.933 1 97.94 203 VAL A O 1
ATOM 1579 N N . ASP A 1 204 ? -7.539 0.676 3.449 1 97.12 204 ASP A N 1
ATOM 1580 C CA . ASP A 1 204 ? -8.883 1.106 3.822 1 97.12 204 ASP A CA 1
ATOM 1581 C C . ASP A 1 204 ? -8.836 2.355 4.699 1 97.12 204 ASP A C 1
ATOM 1583 O O . ASP A 1 204 ? -8.5 2.277 5.883 1 97.12 204 ASP A O 1
ATOM 1587 N N . LYS A 1 205 ? -9.141 3.479 4.078 1 98.19 205 LYS A N 1
ATOM 1588 C CA . LYS A 1 205 ? -9.008 4.77 4.75 1 98.19 205 LYS A CA 1
ATOM 1589 C C . LYS A 1 205 ? -10.156 5.703 4.379 1 98.19 205 LYS A C 1
ATOM 1591 O O . LYS A 1 205 ? -10.891 5.441 3.426 1 98.19 205 LYS A O 1
ATOM 1596 N N . VAL A 1 206 ? -10.25 6.703 5.215 1 97.75 206 VAL A N 1
ATOM 1597 C CA . VAL A 1 206 ? -11.164 7.805 4.941 1 97.75 206 VAL A CA 1
ATOM 1598 C C . VAL A 1 206 ? -10.367 9.039 4.516 1 97.75 206 VAL A C 1
ATOM 1600 O O . VAL A 1 206 ? -9.523 9.531 5.27 1 97.75 206 VAL A O 1
ATOM 1603 N N . MET A 1 207 ? -10.633 9.5 3.293 1 97.69 207 MET A N 1
ATOM 1604 C CA . MET A 1 207 ? -10.016 10.734 2.812 1 97.69 207 MET A CA 1
ATOM 1605 C C . MET A 1 207 ? -10.828 11.953 3.248 1 97.69 207 MET A C 1
ATOM 1607 O O . MET A 1 207 ? -12.023 12.047 2.965 1 97.69 207 MET A O 1
ATOM 1611 N N . LEU A 1 208 ? -10.211 12.844 3.967 1 97.88 208 LEU A N 1
ATOM 1612 C CA . LEU A 1 208 ? -10.898 14.047 4.434 1 97.88 208 LEU A CA 1
ATOM 1613 C C . LEU A 1 208 ? -10.195 15.305 3.938 1 97.88 208 LEU A C 1
ATOM 1615 O O . LEU A 1 208 ? -9.078 15.609 4.375 1 97.88 208 LEU A O 1
ATOM 1619 N N . ASP A 1 209 ? -10.82 15.984 2.994 1 96.62 209 ASP A N 1
ATOM 1620 C CA . ASP A 1 209 ? -10.312 17.281 2.539 1 96.62 209 ASP A CA 1
ATOM 1621 C C . ASP A 1 209 ? -10.672 18.391 3.521 1 96.62 209 ASP A C 1
ATOM 1623 O O . ASP A 1 209 ? -11.836 18.781 3.611 1 96.62 209 ASP A O 1
ATOM 1627 N N . ILE A 1 210 ? -9.703 18.844 4.223 1 94.25 210 ILE A N 1
ATOM 1628 C CA . ILE A 1 210 ? -9.977 19.844 5.254 1 94.25 210 ILE A CA 1
ATOM 1629 C C . ILE A 1 210 ? -9.688 21.234 4.711 1 94.25 210 ILE A C 1
ATOM 1631 O O . ILE A 1 210 ? -9.922 22.234 5.391 1 94.25 210 ILE A O 1
ATOM 1635 N N . GLY A 1 211 ? -9.195 21.25 3.545 1 87.62 211 GLY A N 1
ATOM 1636 C CA . GLY A 1 211 ? -8.859 22.531 2.922 1 87.62 211 GLY A CA 1
ATOM 1637 C C . GLY A 1 211 ? -7.586 23.141 3.463 1 87.62 211 GLY A C 1
ATOM 1638 O O . GLY A 1 211 ? -7.121 22.766 4.543 1 87.62 211 GLY A O 1
ATOM 1639 N N . GLY A 1 212 ? -6.898 23.969 2.664 1 84.81 212 GLY A N 1
ATOM 1640 C CA . GLY A 1 212 ? -5.688 24.719 2.98 1 84.81 212 GLY A CA 1
ATOM 1641 C C . GLY A 1 212 ? -5.238 25.625 1.854 1 84.81 212 GLY A C 1
ATOM 1642 O O . GLY A 1 212 ? -5.891 25.703 0.812 1 84.81 212 GLY A O 1
ATOM 1643 N N . SER A 1 213 ? -4.355 26.438 2.26 1 80.56 213 SER A N 1
ATOM 1644 C CA . SER A 1 213 ? -3.84 27.328 1.219 1 80.56 213 SER A CA 1
ATOM 1645 C C . SER A 1 213 ? -2.32 27.406 1.275 1 80.56 213 SER A C 1
ATOM 1647 O O . SER A 1 213 ? -1.738 27.516 2.357 1 80.56 213 SER A O 1
ATOM 1649 N N . PHE A 1 214 ? -1.665 27.281 0.044 1 75.44 214 PHE A N 1
ATOM 1650 C CA . PHE A 1 214 ? -0.222 27.453 -0.076 1 75.44 214 PHE A CA 1
ATOM 1651 C C . PHE A 1 214 ? 0.139 28.938 -0.175 1 75.44 214 PHE A C 1
ATOM 1653 O O . PHE A 1 214 ? 1.311 29.297 -0.062 1 75.44 214 PHE A O 1
ATOM 1660 N N . TYR A 1 215 ? -0.795 29.609 -0.493 1 68.94 215 TYR A N 1
ATOM 1661 C CA . TYR A 1 215 ? -0.493 31.031 -0.591 1 68.94 215 TYR A CA 1
ATOM 1662 C C . TYR A 1 215 ? -1.085 31.797 0.586 1 68.94 215 TYR A C 1
ATOM 1664 O O . TYR A 1 215 ? -2.307 31.859 0.744 1 68.94 215 TYR A O 1
ATOM 1672 N N . CYS A 1 216 ? -0.182 31.828 1.531 1 60.72 216 CYS A N 1
ATOM 1673 C CA . CYS A 1 216 ? -0.613 32.688 2.623 1 60.72 216 CYS A CA 1
ATOM 1674 C C . CYS A 1 216 ? -0.886 34.094 2.121 1 60.72 216 CYS A C 1
ATOM 1676 O O . CYS A 1 216 ? 0.047 34.844 1.831 1 60.72 216 CYS A O 1
ATOM 1678 N N . LYS A 1 217 ? -1.941 34.25 1.237 1 56 217 LYS A N 1
ATOM 1679 C CA . LYS A 1 217 ? -2.262 35.594 0.806 1 56 217 LYS A CA 1
ATOM 1680 C C . LYS A 1 217 ? -2.58 36.5 2 1 56 217 LYS A C 1
ATOM 1682 O O . LYS A 1 217 ? -3.248 37.531 1.854 1 56 217 LYS A O 1
ATOM 1687 N N . CYS A 1 218 ? -2.479 35.906 3.111 1 51.88 218 CYS A N 1
ATOM 1688 C CA . CYS A 1 218 ? -2.842 36.719 4.27 1 51.88 218 CYS A CA 1
ATOM 1689 C C . CYS A 1 218 ? -2.141 38.062 4.23 1 51.88 218 CYS A C 1
ATOM 1691 O O . CYS A 1 218 ? -2.609 39.031 4.84 1 51.88 218 CYS A O 1
ATOM 1693 N N . PHE A 1 219 ? -1.02 38.094 3.463 1 50.06 219 PHE A N 1
ATOM 1694 C CA . PHE A 1 219 ? -0.321 39.375 3.482 1 50.06 219 PHE A CA 1
ATOM 1695 C C . PHE A 1 219 ? -0.862 40.312 2.402 1 50.06 219 PHE A C 1
ATOM 1697 O O . PHE A 1 219 ? -0.69 41.531 2.48 1 50.06 219 PHE A O 1
ATOM 1704 N N . THR A 1 220 ? -1.266 39.656 1.39 1 50.88 220 THR A N 1
ATOM 1705 C CA . THR A 1 220 ? -1.665 40.625 0.354 1 50.88 220 THR A CA 1
ATOM 1706 C C . THR A 1 220 ? -3.182 40.781 0.339 1 50.88 220 THR A C 1
ATOM 1708 O O . THR A 1 220 ? -3.682 41.875 0.041 1 50.88 220 THR A O 1
ATOM 1711 N N . HIS A 1 221 ? -3.922 39.812 0.381 1 48.25 221 HIS A N 1
ATOM 1712 C CA . HIS A 1 221 ? -5.367 39.969 0.293 1 48.25 221 HIS A CA 1
ATOM 1713 C C . HIS A 1 221 ? -6.074 39.375 1.492 1 48.25 221 HIS A C 1
ATOM 1715 O O . HIS A 1 221 ? -5.566 38.406 2.09 1 48.25 221 HIS A O 1
ATOM 1721 N N . PRO A 1 222 ? -6.926 40.344 1.996 1 46.44 222 PRO A N 1
ATOM 1722 C CA . PRO A 1 222 ? -7.805 39.781 3.029 1 46.44 222 PRO A CA 1
ATOM 1723 C C . PRO A 1 222 ? -8.227 38.344 2.736 1 46.44 222 PRO A C 1
ATOM 1725 O O . PRO A 1 222 ? -8.602 38.031 1.605 1 46.44 222 PRO A O 1
ATOM 1728 N N . VAL A 1 223 ? -7.617 37.438 3.195 1 48.47 223 VAL A N 1
ATOM 1729 C CA . VAL A 1 223 ? -8.031 36.062 3.062 1 48.47 223 VAL A CA 1
ATOM 1730 C C . VAL A 1 223 ? -9.516 35.938 3.375 1 48.47 223 VAL A C 1
ATOM 1732 O O . VAL A 1 223 ? -9.977 36.344 4.434 1 48.47 223 VAL A O 1
ATOM 1735 N N . PRO A 1 224 ? -10.312 36.062 2.463 1 48.91 224 PRO A N 1
ATOM 1736 C CA . PRO A 1 224 ? -11.688 35.812 2.889 1 48.91 224 PRO A CA 1
ATOM 1737 C C . PRO A 1 224 ? -11.766 34.812 4.043 1 48.91 224 PRO A C 1
ATOM 1739 O O . PRO A 1 224 ? -10.922 33.906 4.145 1 48.91 224 PRO A O 1
ATOM 1742 N N . GLN A 1 225 ? -12.18 35.281 5.242 1 50.81 225 GLN A N 1
ATOM 1743 C CA . GLN A 1 225 ? -12.562 34.469 6.41 1 50.81 225 GLN A CA 1
ATOM 1744 C C . GLN A 1 225 ? -12.867 33.031 6.023 1 50.81 225 GLN A C 1
ATOM 1746 O O . GLN A 1 225 ? -13.453 32.281 6.805 1 50.81 225 GLN A O 1
ATOM 1751 N N . LYS A 1 226 ? -12.367 32.781 4.891 1 56.16 226 LYS A N 1
ATOM 1752 C CA . LYS A 1 226 ? -12.797 31.484 4.348 1 56.16 226 LYS A CA 1
ATOM 1753 C C . LYS A 1 226 ? -12.25 30.328 5.176 1 56.16 226 LYS A C 1
ATOM 1755 O O . LYS A 1 226 ? -11.359 30.516 6.008 1 56.16 226 LYS A O 1
ATOM 1760 N N . LYS A 1 227 ? -12.703 29.109 5.137 1 68.69 227 LYS A N 1
ATOM 1761 C CA . LYS A 1 227 ? -12.836 27.734 5.613 1 68.69 227 LYS A CA 1
ATOM 1762 C C . LYS A 1 227 ? -11.531 26.969 5.445 1 68.69 227 LYS A C 1
ATOM 1764 O O . LYS A 1 227 ? -11.547 25.734 5.312 1 68.69 227 LYS A O 1
ATOM 1769 N N . MET A 1 228 ? -10.312 27.922 5.574 1 83.44 228 MET A N 1
ATOM 1770 C CA . MET A 1 228 ? -9.086 27.156 5.383 1 83.44 228 MET A CA 1
ATOM 1771 C C . MET A 1 228 ? -8.57 26.609 6.711 1 83.44 228 MET A C 1
ATOM 1773 O O . MET A 1 228 ? -8.617 27.312 7.727 1 83.44 228 MET A O 1
ATOM 1777 N N . SER A 1 229 ? -7.945 25.484 6.668 1 90.75 229 SER A N 1
ATOM 1778 C CA . SER A 1 229 ? -7.465 24.844 7.887 1 90.75 229 SER A CA 1
ATOM 1779 C C . SER A 1 229 ? -6.008 25.203 8.164 1 90.75 229 SER A C 1
ATOM 1781 O O . SER A 1 229 ? -5.523 25.031 9.289 1 90.75 229 SER A O 1
ATOM 1783 N N . PHE A 1 230 ? -5.246 25.719 7.121 1 90.5 230 PHE A N 1
ATOM 1784 C CA . PHE A 1 230 ? -3.865 26.125 7.344 1 90.5 230 PHE A CA 1
ATOM 1785 C C . PHE A 1 230 ? -3.375 27.031 6.219 1 90.5 230 PHE A C 1
ATOM 1787 O O . PHE A 1 230 ? -3.973 27.062 5.141 1 90.5 230 PHE A O 1
ATOM 1794 N N . TYR A 1 231 ? -2.344 27.781 6.52 1 88 231 TYR A N 1
ATOM 1795 C CA . TYR A 1 231 ? -1.573 28.516 5.527 1 88 231 TYR A CA 1
ATOM 1796 C C . TYR A 1 231 ? -0.142 28 5.449 1 88 231 TYR A C 1
ATOM 1798 O O . TYR A 1 231 ? 0.485 27.734 6.477 1 88 231 TYR A O 1
ATOM 1806 N N . HIS A 1 232 ? 0.332 27.828 4.246 1 89.12 232 HIS A N 1
ATOM 1807 C CA . HIS A 1 232 ? 1.714 27.422 4.008 1 89.12 232 HIS A CA 1
ATOM 1808 C C . HIS A 1 232 ? 2.559 28.594 3.541 1 89.12 232 HIS A C 1
ATOM 1810 O O . HIS A 1 232 ? 2.021 29.656 3.191 1 89.12 232 HIS A O 1
ATOM 1816 N N . PHE A 1 233 ? 3.832 28.484 3.611 1 86.88 233 PHE A N 1
ATOM 1817 C CA . PHE A 1 233 ? 4.832 29.453 3.195 1 86.88 233 PHE A CA 1
ATOM 1818 C C . PHE A 1 233 ? 4.871 30.641 4.164 1 86.88 233 PHE A C 1
ATOM 1820 O O . PHE A 1 233 ? 5.047 31.781 3.752 1 86.88 233 PHE A O 1
ATOM 1827 N N . CYS A 1 234 ? 4.547 30.375 5.402 1 86.56 234 CYS A N 1
ATOM 1828 C CA . CYS A 1 234 ? 4.723 31.344 6.477 1 86.56 234 CYS A CA 1
ATOM 1829 C C . CYS A 1 234 ? 6.133 31.297 7.043 1 86.56 234 CYS A C 1
ATOM 1831 O O . CYS A 1 234 ? 6.332 30.891 8.188 1 86.56 234 CYS A O 1
ATOM 1833 N N . LYS A 1 235 ? 7.105 31.812 6.359 1 84.06 235 LYS A N 1
ATOM 1834 C CA . LYS A 1 235 ? 8.523 31.531 6.578 1 84.06 235 LYS A CA 1
ATOM 1835 C C . LYS A 1 235 ? 9.125 32.531 7.574 1 84.06 235 LYS A C 1
ATOM 1837 O O . LYS A 1 235 ? 10.258 32.344 8.031 1 84.06 235 LYS A O 1
ATOM 1842 N N . THR A 1 236 ? 8.406 33.594 7.859 1 84.44 236 THR A N 1
ATOM 1843 C CA . THR A 1 236 ? 8.945 34.594 8.773 1 84.44 236 THR A CA 1
ATOM 1844 C C . THR A 1 236 ? 7.992 34.844 9.945 1 84.44 236 THR A C 1
ATOM 1846 O O . THR A 1 236 ? 6.809 34.5 9.867 1 84.44 236 THR A O 1
ATOM 1849 N N . ASP A 1 237 ? 8.578 35.406 11 1 84.25 237 ASP A N 1
ATOM 1850 C CA . ASP A 1 237 ? 7.762 35.75 12.164 1 84.25 237 ASP A CA 1
ATOM 1851 C C . ASP A 1 237 ? 6.641 36.719 11.773 1 84.25 237 ASP A C 1
ATOM 1853 O O . ASP A 1 237 ? 5.527 36.625 12.297 1 84.25 237 ASP A O 1
ATOM 1857 N N . GLU A 1 238 ? 7 37.625 10.914 1 83.06 238 GLU A N 1
ATOM 1858 C CA . GLU A 1 238 ? 6.008 38.625 10.469 1 83.06 238 GLU A CA 1
ATOM 1859 C C . GLU A 1 238 ? 4.84 37.938 9.766 1 83.06 238 GLU A C 1
ATOM 1861 O O . GLU A 1 238 ? 3.68 38.281 10 1 83.06 238 GLU A O 1
ATOM 1866 N N . LYS A 1 239 ? 5.121 37.031 8.945 1 83.75 239 LYS A N 1
ATOM 1867 C CA . LYS A 1 239 ? 4.07 36.281 8.25 1 83.75 239 LYS A CA 1
ATOM 1868 C C . LYS A 1 239 ? 3.229 35.469 9.234 1 83.75 239 LYS A C 1
ATOM 1870 O O . LYS A 1 239 ? 2.002 35.406 9.109 1 83.75 239 LYS A O 1
ATOM 1875 N N . MET A 1 240 ? 3.916 34.875 10.219 1 84.62 240 MET A N 1
ATOM 1876 C CA . MET A 1 240 ? 3.205 34.125 11.234 1 84.62 240 MET A CA 1
ATOM 1877 C C . MET A 1 240 ? 2.277 35 12.047 1 84.62 240 MET A C 1
ATOM 1879 O O . MET A 1 240 ? 1.157 34.625 12.375 1 84.62 240 MET A O 1
ATOM 1883 N N . ASP A 1 241 ? 2.746 36.156 12.273 1 82.12 241 ASP A N 1
ATOM 1884 C CA . ASP A 1 241 ? 1.936 37.125 13.023 1 82.12 241 ASP A CA 1
ATOM 1885 C C . ASP A 1 241 ? 0.688 37.531 12.242 1 82.12 241 ASP A C 1
ATOM 1887 O O . ASP A 1 241 ? -0.391 37.688 12.82 1 82.12 241 ASP A O 1
ATOM 1891 N N . VAL A 1 242 ? 0.872 37.688 10.977 1 81 242 VAL A N 1
ATOM 1892 C CA . VAL A 1 242 ? -0.258 38.031 10.125 1 81 242 VAL A CA 1
ATOM 1893 C C . VAL A 1 242 ? -1.266 36.875 10.102 1 81 242 VAL A C 1
ATOM 1895 O O . VAL A 1 242 ? -2.475 37.094 10.195 1 81 242 VAL A O 1
ATOM 1898 N N . CYS A 1 243 ? -0.739 35.688 9.984 1 81.88 243 CYS A N 1
ATOM 1899 C CA . CYS A 1 243 ? -1.614 34.5 10.008 1 81.88 243 CYS A CA 1
ATOM 1900 C C . CYS A 1 243 ? -2.369 34.406 11.328 1 81.88 243 CYS A C 1
ATOM 1902 O O . CYS A 1 243 ? -3.559 34.094 11.344 1 81.88 243 CYS A O 1
ATOM 1904 N N . LEU A 1 244 ? -1.707 34.688 12.383 1 80.62 244 LEU A N 1
ATOM 1905 C CA . LEU A 1 244 ? -2.332 34.656 13.703 1 80.62 244 LEU A CA 1
ATOM 1906 C C . LEU A 1 244 ? -3.488 35.656 13.766 1 80.62 244 LEU A C 1
ATOM 1908 O O . LEU A 1 244 ? -4.555 35.344 14.305 1 80.62 244 LEU A O 1
ATOM 1912 N N . ARG A 1 245 ? -3.283 36.812 13.281 1 78.5 245 ARG A N 1
ATOM 1913 C CA . ARG A 1 245 ? -4.324 37.844 13.289 1 78.5 245 ARG A CA 1
ATOM 1914 C C . ARG A 1 245 ? -5.512 37.406 12.43 1 78.5 245 ARG A C 1
ATOM 1916 O O . ARG A 1 245 ? -6.664 37.625 12.805 1 78.5 245 ARG A O 1
ATOM 1923 N N . GLU A 1 246 ? -5.219 36.781 11.344 1 75.5 246 GLU A N 1
ATOM 1924 C CA . GLU A 1 246 ? -6.27 36.375 10.414 1 75.5 246 GLU A CA 1
ATOM 1925 C C . GLU A 1 246 ? -7.055 35.188 10.945 1 75.5 246 GLU A C 1
ATOM 1927 O O . GLU A 1 246 ? -8.273 35.125 10.773 1 75.5 246 GLU A O 1
ATOM 1932 N N . PHE A 1 247 ? -6.344 34.188 11.531 1 76.62 247 PHE A N 1
ATOM 1933 C CA . PHE A 1 247 ? -6.98 33 12.039 1 76.62 247 PHE A CA 1
ATOM 1934 C C . PHE A 1 247 ? -7.621 33.25 13.398 1 76.62 247 PHE A C 1
ATOM 1936 O O . PHE A 1 247 ? -8.562 32.562 13.789 1 76.62 247 PHE A O 1
ATOM 1943 N N . GLY A 1 248 ? -7.32 34.406 13.922 1 67.38 248 GLY A N 1
ATOM 1944 C CA . GLY A 1 248 ? -7.828 34.688 15.258 1 67.38 248 GLY A CA 1
ATOM 1945 C C . GLY A 1 248 ? -7.645 33.531 16.219 1 67.38 248 GLY A C 1
ATOM 1946 O O . GLY A 1 248 ? -6.559 32.938 16.297 1 67.38 248 GLY A O 1
ATOM 1947 N N . ALA A 1 249 ? -8.859 33.219 16.938 1 60.56 249 ALA A N 1
ATOM 1948 C CA . ALA A 1 249 ? -8.859 32.219 18 1 60.56 249 ALA A CA 1
ATOM 1949 C C . ALA A 1 249 ? -8.867 30.797 17.422 1 60.56 249 ALA A C 1
ATOM 1951 O O . ALA A 1 249 ? -9.023 29.812 18.156 1 60.56 249 ALA A O 1
ATOM 1952 N N . CYS A 1 250 ? -8.555 30.812 16.188 1 70.75 250 CYS A N 1
ATOM 1953 C CA . CYS A 1 250 ? -8.633 29.438 15.695 1 70.75 250 CYS A CA 1
ATOM 1954 C C . CYS A 1 250 ? -7.441 28.609 16.172 1 70.75 250 CYS A C 1
ATOM 1956 O O . CYS A 1 250 ? -6.309 29.094 16.172 1 70.75 250 CYS A O 1
ATOM 1958 N N . MET B 1 1 ? -6.793 -21.844 -5.371 1 76.38 1 MET B N 1
ATOM 1959 C CA . MET B 1 1 ? -8.016 -21.422 -4.688 1 76.38 1 MET B CA 1
ATOM 1960 C C . MET B 1 1 ? -9.117 -22.469 -4.848 1 76.38 1 MET B C 1
ATOM 1962 O O . MET B 1 1 ? -9.516 -22.797 -5.965 1 76.38 1 MET B O 1
ATOM 1966 N N . GLY B 1 2 ? -9.57 -23.078 -3.779 1 71.31 2 GLY B N 1
ATOM 1967 C CA . GLY B 1 2 ? -10.5 -24.188 -3.814 1 71.31 2 GLY B CA 1
ATOM 1968 C C . GLY B 1 2 ? -11.914 -23.812 -3.398 1 71.31 2 GLY B C 1
ATOM 1969 O O . GLY B 1 2 ? -12.242 -22.625 -3.332 1 71.31 2 GLY B O 1
ATOM 1970 N N . GLY B 1 3 ? -12.836 -24.766 -3.398 1 72.5 3 GLY B N 1
ATOM 1971 C CA . GLY B 1 3 ? -14.219 -24.641 -2.975 1 72.5 3 GLY B CA 1
ATOM 1972 C C . GLY B 1 3 ? -14.852 -25.953 -2.58 1 72.5 3 GLY B C 1
ATOM 1973 O O . GLY B 1 3 ? -14.203 -27 -2.611 1 72.5 3 GLY B O 1
ATOM 1974 N N . GLU B 1 4 ? -16.016 -25.875 -2.092 1 68.5 4 GLU B N 1
ATOM 1975 C CA . GLU B 1 4 ? -16.656 -27.078 -1.567 1 68.5 4 GLU B CA 1
ATOM 1976 C C . GLU B 1 4 ? -17.688 -27.625 -2.551 1 68.5 4 GLU B C 1
ATOM 1978 O O . GLU B 1 4 ? -18.25 -28.703 -2.336 1 68.5 4 GLU B O 1
ATOM 1983 N N . SER B 1 5 ? -17.891 -26.922 -3.598 1 73.44 5 SER B N 1
ATOM 1984 C CA . SER B 1 5 ? -18.844 -27.406 -4.59 1 73.44 5 SER B CA 1
ATOM 1985 C C . SER B 1 5 ? -18.328 -28.672 -5.281 1 73.44 5 SER B C 1
ATOM 1987 O O . SER B 1 5 ? -17.156 -29.016 -5.152 1 73.44 5 SER B O 1
ATOM 1989 N N . LYS B 1 6 ? -19.297 -29.469 -5.934 1 76.88 6 LYS B N 1
ATOM 1990 C CA . LYS B 1 6 ? -18.891 -30.641 -6.703 1 76.88 6 LYS B CA 1
ATOM 1991 C C . LYS B 1 6 ? -17.859 -30.266 -7.762 1 76.88 6 LYS B C 1
A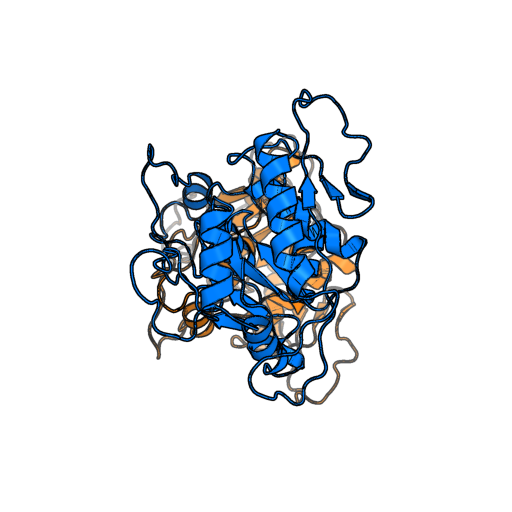TOM 1993 O O . LYS B 1 6 ? -16.875 -30.984 -7.945 1 76.88 6 LYS B O 1
ATOM 1998 N N . GLU B 1 7 ? -18.094 -29.188 -8.469 1 78 7 GLU B N 1
ATOM 1999 C CA . GLU B 1 7 ? -17.141 -28.703 -9.461 1 78 7 GLU B CA 1
ATOM 2000 C C . GLU B 1 7 ? -15.789 -28.406 -8.828 1 78 7 GLU B C 1
ATOM 2002 O O . GLU B 1 7 ? -14.75 -28.734 -9.398 1 78 7 GLU B O 1
ATOM 2007 N N . SER B 1 8 ? -15.891 -27.891 -7.66 1 81.88 8 SER B N 1
ATOM 2008 C CA . SER B 1 8 ? -14.656 -27.578 -6.945 1 81.88 8 SER B CA 1
ATOM 2009 C C . SER B 1 8 ? -13.906 -28.844 -6.555 1 81.88 8 SER B C 1
ATOM 2011 O O . SER B 1 8 ? -12.68 -28.891 -6.598 1 81.88 8 SER B O 1
ATOM 2013 N N . GLN B 1 9 ? -14.648 -29.891 -6.227 1 83 9 GLN B N 1
ATOM 2014 C CA . GLN B 1 9 ? -14.023 -31.141 -5.848 1 83 9 GLN B CA 1
ATOM 2015 C C . GLN B 1 9 ? -13.328 -31.797 -7.043 1 83 9 GLN B C 1
ATOM 2017 O O . GLN B 1 9 ? -12.258 -32.375 -6.902 1 83 9 GLN B O 1
ATOM 2022 N N . GLU B 1 10 ? -13.93 -31.719 -8.133 1 86.56 10 GLU B N 1
ATOM 2023 C CA . GLU B 1 10 ? -13.305 -32.25 -9.352 1 86.56 10 GLU B CA 1
ATOM 2024 C C . GLU B 1 10 ? -12.039 -31.453 -9.695 1 86.56 10 GLU B C 1
ATOM 2026 O O . GLU B 1 10 ? -11.039 -32.031 -10.117 1 86.56 10 GLU B O 1
ATOM 2031 N N . GLU B 1 11 ? -12.195 -30.203 -9.531 1 87.19 11 GLU B N 1
ATOM 2032 C CA . GLU B 1 11 ? -11.031 -29.359 -9.773 1 87.19 11 GLU B CA 1
ATOM 2033 C C . GLU B 1 11 ? -9.891 -29.688 -8.812 1 87.19 11 GLU B C 1
ATOM 2035 O O . GLU B 1 11 ? -8.734 -29.75 -9.211 1 87.19 11 GLU B O 1
ATOM 2040 N N . ILE B 1 12 ? -10.227 -29.906 -7.535 1 90.31 12 ILE B N 1
ATOM 2041 C CA . ILE B 1 12 ? -9.242 -30.266 -6.52 1 90.31 12 ILE B CA 1
ATOM 2042 C C . ILE B 1 12 ? -8.57 -31.578 -6.895 1 90.31 12 ILE B C 1
ATOM 2044 O O . ILE B 1 12 ? -7.348 -31.703 -6.801 1 90.31 12 ILE B O 1
ATOM 2048 N N . ALA B 1 13 ? -9.359 -32.531 -7.305 1 89.81 13 ALA B N 1
ATOM 2049 C CA . ALA B 1 13 ? -8.812 -33.812 -7.719 1 89.81 13 ALA B CA 1
ATOM 2050 C C . ALA B 1 13 ? -7.863 -33.656 -8.906 1 89.81 13 ALA B C 1
ATOM 2052 O O . ALA B 1 13 ? -6.801 -34.281 -8.945 1 89.81 13 ALA B O 1
ATOM 2053 N N . ARG B 1 14 ? -8.219 -32.812 -9.836 1 89.56 14 ARG B N 1
ATOM 2054 C CA . ARG B 1 14 ? -7.383 -32.562 -11 1 89.56 14 ARG B CA 1
ATOM 2055 C C . ARG B 1 14 ? -6.074 -31.891 -10.602 1 89.56 14 ARG B C 1
ATOM 2057 O O . ARG B 1 14 ? -5.008 -32.25 -11.102 1 89.56 14 ARG B O 1
ATOM 2064 N N . VAL B 1 15 ? -6.164 -30.953 -9.766 1 90.5 15 VAL B N 1
ATOM 2065 C CA . VAL B 1 15 ? -4.98 -30.234 -9.289 1 90.5 15 VAL B CA 1
ATOM 2066 C C . VAL B 1 15 ? -4.055 -31.203 -8.562 1 90.5 15 VAL B C 1
ATOM 2068 O O . VAL B 1 15 ? -2.842 -31.203 -8.789 1 90.5 15 VAL B O 1
ATOM 2071 N N . ARG B 1 16 ? -4.586 -32.062 -7.703 1 90.44 16 ARG B N 1
ATOM 2072 C CA . ARG B 1 16 ? -3.789 -33.062 -7 1 90.44 16 ARG B CA 1
ATOM 2073 C C . ARG B 1 16 ? -3.039 -33.969 -7.984 1 90.44 16 ARG B C 1
ATOM 2075 O O . ARG B 1 16 ? -1.861 -34.281 -7.785 1 90.44 16 ARG B O 1
ATOM 2082 N N . LYS B 1 17 ? -3.703 -34.312 -8.992 1 87.69 17 LYS B N 1
ATOM 2083 C CA . LYS B 1 17 ? -3.09 -35.188 -10.008 1 87.69 17 LYS B CA 1
ATOM 2084 C C . LYS B 1 17 ? -1.941 -34.469 -10.711 1 87.69 17 LYS B C 1
ATOM 2086 O O . LYS B 1 17 ? -0.87 -35.031 -10.906 1 87.69 17 LYS B O 1
ATOM 2091 N N . VAL B 1 18 ? -2.146 -33.219 -11.094 1 87.56 18 VAL B N 1
ATOM 2092 C CA . VAL B 1 18 ? -1.151 -32.438 -11.812 1 87.56 18 VAL B CA 1
ATOM 2093 C C . VAL B 1 18 ? 0.098 -32.281 -10.953 1 87.56 18 VAL B C 1
ATOM 2095 O O . VAL B 1 18 ? 1.218 -32.469 -11.422 1 87.56 18 VAL B O 1
ATOM 2098 N N . TYR B 1 19 ? -0.033 -31.969 -9.688 1 90.38 19 TYR B N 1
ATOM 2099 C CA . TYR B 1 19 ? 1.104 -31.656 -8.828 1 90.38 19 TYR B CA 1
ATOM 2100 C C . TYR B 1 19 ? 1.747 -32.938 -8.281 1 90.38 19 TYR B C 1
ATOM 2102 O O . TYR B 1 19 ? 2.916 -32.906 -7.887 1 90.38 19 TYR B O 1
ATOM 2110 N N . ALA B 1 20 ? 1.028 -34.031 -8.227 1 87.94 20 ALA B N 1
ATOM 2111 C CA . ALA B 1 20 ? 1.582 -35.312 -7.773 1 87.94 20 ALA B CA 1
ATOM 2112 C C . ALA B 1 20 ? 2.719 -35.781 -8.688 1 87.94 20 ALA B C 1
ATOM 2114 O O . ALA B 1 20 ? 3.596 -36.531 -8.266 1 87.94 20 ALA B O 1
ATOM 2115 N N . ARG B 1 21 ? 2.771 -35.281 -9.867 1 84.38 21 ARG B N 1
ATOM 2116 C CA . ARG B 1 21 ? 3.787 -35.719 -10.828 1 84.38 21 ARG B CA 1
ATOM 2117 C C . ARG B 1 21 ? 5.18 -35.281 -10.375 1 84.38 21 ARG B C 1
ATOM 2119 O O . ARG B 1 21 ? 6.184 -35.844 -10.812 1 84.38 21 ARG B O 1
ATOM 2126 N N . TYR B 1 22 ? 5.238 -34.219 -9.555 1 83.56 22 TYR B N 1
ATOM 2127 C CA . TYR B 1 22 ? 6.52 -33.719 -9.07 1 83.56 22 TYR B CA 1
ATOM 2128 C C . TYR B 1 22 ? 6.945 -34.438 -7.801 1 83.56 22 TYR B C 1
ATOM 2130 O O . TYR B 1 22 ? 8.102 -34.344 -7.379 1 83.56 22 TYR B O 1
ATOM 2138 N N . GLY B 1 23 ? 6.027 -35.219 -7.27 1 81.62 23 GLY B N 1
ATOM 2139 C CA . GLY B 1 23 ? 6.281 -35.719 -5.926 1 81.62 23 GLY B CA 1
ATOM 2140 C C . GLY B 1 23 ? 6.27 -34.625 -4.871 1 81.62 23 GLY B C 1
ATOM 2141 O O . GLY B 1 23 ? 5.305 -33.875 -4.77 1 81.62 23 GLY B O 1
ATOM 2142 N N . SER B 1 24 ? 7.383 -34.5 -4.082 1 84.5 24 SER B N 1
ATOM 2143 C CA . SER B 1 24 ? 7.43 -33.469 -3.059 1 84.5 24 SER B CA 1
ATOM 2144 C C . SER B 1 24 ? 8.57 -32.469 -3.312 1 84.5 24 SER B C 1
ATOM 2146 O O . SER B 1 24 ? 8.789 -31.562 -2.525 1 84.5 24 SER B O 1
ATOM 2148 N N . GLU B 1 25 ? 9.258 -32.75 -4.5 1 89.88 25 GLU B N 1
ATOM 2149 C CA . GLU B 1 25 ? 10.398 -31.906 -4.812 1 89.88 25 GLU B CA 1
ATOM 2150 C C . GLU B 1 25 ? 10.438 -31.562 -6.297 1 89.88 25 GLU B C 1
ATOM 2152 O O . GLU B 1 25 ? 10.07 -32.375 -7.141 1 89.88 25 GLU B O 1
ATOM 2157 N N . VAL B 1 26 ? 10.852 -30.375 -6.551 1 90.62 26 VAL B N 1
ATOM 2158 C CA . VAL B 1 26 ? 11.023 -29.906 -7.926 1 90.62 26 VAL B CA 1
ATOM 2159 C C . VAL B 1 26 ? 12.484 -29.562 -8.172 1 90.62 26 VAL B C 1
ATOM 2161 O O . VAL B 1 26 ? 13.07 -28.766 -7.434 1 90.62 26 VAL B O 1
ATOM 2164 N N . VAL B 1 27 ? 13.062 -30.203 -9.141 1 88.38 27 VAL B N 1
ATOM 2165 C CA . VAL B 1 27 ? 14.406 -29.859 -9.586 1 88.38 27 VAL B CA 1
ATOM 2166 C C . VAL B 1 27 ? 14.344 -28.734 -10.617 1 88.38 27 VAL B C 1
ATOM 2168 O O . VAL B 1 27 ? 13.648 -28.844 -11.625 1 88.38 27 VAL B O 1
ATOM 2171 N N . PRO B 1 28 ? 15.008 -27.672 -10.273 1 89.62 28 PRO B N 1
ATOM 2172 C CA . PRO B 1 28 ? 14.992 -26.578 -11.242 1 89.62 28 PRO B CA 1
ATOM 2173 C C . PRO B 1 28 ? 15.508 -27 -12.617 1 89.62 28 PRO B C 1
ATOM 2175 O O . PRO B 1 28 ? 16.438 -27.812 -12.711 1 89.62 28 PRO B O 1
ATOM 2178 N N . ASP B 1 29 ? 14.984 -26.375 -13.656 1 83.81 29 ASP B N 1
ATOM 2179 C CA . ASP B 1 29 ? 15.281 -26.719 -15.039 1 83.81 29 ASP B CA 1
ATOM 2180 C C . ASP B 1 29 ? 16.734 -26.422 -15.383 1 83.81 29 ASP B C 1
ATOM 2182 O O . ASP B 1 29 ? 17.391 -25.625 -14.711 1 83.81 29 ASP B O 1
ATOM 2186 N N . GLY B 1 30 ? 17.312 -27.031 -16.5 1 75.94 30 GLY B N 1
ATOM 2187 C CA . GLY B 1 30 ? 18.516 -26.688 -17.234 1 75.94 30 GLY B CA 1
ATOM 2188 C C . GLY B 1 30 ? 19.797 -26.984 -16.484 1 75.94 30 GLY B C 1
ATOM 2189 O O . GLY B 1 30 ? 20.828 -26.344 -16.734 1 75.94 30 GLY B O 1
ATOM 2190 N N . GLY B 1 31 ? 19.719 -27.812 -15.555 1 71.5 31 GLY B N 1
ATOM 2191 C CA . GLY B 1 31 ? 20.969 -28.156 -14.891 1 71.5 31 GLY B CA 1
ATOM 2192 C C . GLY B 1 31 ? 21.359 -27.172 -13.797 1 71.5 31 GLY B C 1
ATOM 2193 O O . GLY B 1 31 ? 22.547 -27.016 -13.5 1 71.5 31 GLY B O 1
ATOM 2194 N N . SER B 1 32 ? 20.422 -26.484 -13.344 1 73.94 32 SER B N 1
ATOM 2195 C CA . SER B 1 32 ? 20.703 -25.594 -12.219 1 73.94 32 SER B CA 1
ATOM 2196 C C . SER B 1 32 ? 21.422 -26.328 -11.102 1 73.94 32 SER B C 1
ATOM 2198 O O . SER B 1 32 ? 21.156 -27.5 -10.844 1 73.94 32 SER B O 1
ATOM 2200 N N . GLU B 1 33 ? 22.406 -25.672 -10.578 1 81.94 33 GLU B N 1
ATOM 2201 C CA . GLU B 1 33 ? 23.141 -26.219 -9.445 1 81.94 33 GLU B CA 1
ATOM 2202 C C . GLU B 1 33 ? 22.375 -26.016 -8.141 1 81.94 33 GLU B C 1
ATOM 2204 O O . GLU B 1 33 ? 22.766 -26.547 -7.098 1 81.94 33 GLU B O 1
ATOM 2209 N N . ALA B 1 34 ? 21.281 -25.328 -8.312 1 86.06 34 ALA B N 1
ATOM 2210 C CA . ALA B 1 34 ? 20.5 -25.094 -7.102 1 86.06 34 ALA B CA 1
ATOM 2211 C C . ALA B 1 34 ? 19.812 -26.375 -6.629 1 86.06 34 ALA B C 1
ATOM 2213 O O . ALA B 1 34 ? 19.422 -27.219 -7.445 1 86.06 34 ALA B O 1
ATOM 2214 N N . PRO B 1 35 ? 19.812 -26.531 -5.359 1 89 35 PRO B N 1
ATOM 2215 C CA . PRO B 1 35 ? 19.125 -27.719 -4.836 1 89 35 PRO B CA 1
ATOM 2216 C C . PRO B 1 35 ? 17.641 -27.719 -5.152 1 89 35 PRO B C 1
ATOM 2218 O O . PRO B 1 35 ? 17.047 -26.656 -5.402 1 89 35 PRO B O 1
ATOM 2221 N N . PRO B 1 36 ? 17.031 -28.938 -5.203 1 91.56 36 PRO B N 1
ATOM 2222 C CA . PRO B 1 36 ? 15.586 -29.031 -5.391 1 91.56 36 PRO B CA 1
ATOM 2223 C C . PRO B 1 36 ? 14.805 -28.266 -4.324 1 91.56 36 PRO B C 1
ATOM 2225 O O . PRO B 1 36 ? 15.289 -28.094 -3.203 1 91.56 36 PRO B O 1
ATOM 2228 N N . LEU B 1 37 ? 13.617 -27.812 -4.703 1 92.69 37 LEU B N 1
ATOM 2229 C CA . LEU B 1 37 ? 12.695 -27.172 -3.764 1 92.69 37 LEU B CA 1
ATOM 2230 C C . LEU B 1 37 ? 11.547 -28.125 -3.422 1 92.69 37 LEU B C 1
ATOM 2232 O O . LEU B 1 37 ? 11.016 -28.797 -4.301 1 92.69 37 LEU B O 1
ATOM 2236 N N . THR B 1 38 ? 11.305 -28.188 -2.182 1 94.12 38 THR B N 1
ATOM 2237 C CA . THR B 1 38 ? 10.102 -28.906 -1.774 1 94.12 38 THR B CA 1
ATOM 2238 C C . THR B 1 38 ? 8.867 -28 -1.898 1 94.12 38 THR B C 1
ATOM 2240 O O . THR B 1 38 ? 8.984 -26.781 -1.861 1 94.12 38 THR B O 1
ATOM 2243 N N . PHE B 1 39 ? 7.758 -28.641 -2.137 1 93.31 39 PHE B N 1
ATOM 2244 C CA . PHE B 1 39 ? 6.531 -27.844 -2.188 1 93.31 39 PHE B CA 1
ATOM 2245 C C . PHE B 1 39 ? 5.375 -28.594 -1.535 1 93.31 39 PHE B C 1
ATOM 2247 O O . PHE B 1 39 ? 5.453 -29.812 -1.328 1 93.31 39 PHE B O 1
ATOM 2254 N N . ARG B 1 40 ? 4.41 -27.812 -1.108 1 93.44 40 ARG B N 1
ATOM 2255 C CA . ARG B 1 40 ? 3.141 -28.281 -0.57 1 93.44 40 ARG B CA 1
ATOM 2256 C C . ARG B 1 40 ? 1.964 -27.609 -1.259 1 93.44 40 ARG B C 1
ATOM 2258 O O . ARG B 1 40 ? 2.004 -26.406 -1.52 1 93.44 40 ARG B O 1
ATOM 2265 N N . VAL B 1 41 ? 0.94 -28.438 -1.595 1 95 41 VAL B N 1
ATOM 2266 C CA . VAL B 1 41 ? -0.29 -27.891 -2.162 1 95 41 VAL B CA 1
ATOM 2267 C C . VAL B 1 41 ? -1.322 -27.688 -1.058 1 95 41 VAL B C 1
ATOM 2269 O O . VAL B 1 41 ? -1.564 -28.594 -0.248 1 95 41 VAL B O 1
ATOM 2272 N N . VAL B 1 42 ? -1.824 -26.531 -0.946 1 95.75 42 VAL B N 1
ATOM 2273 C CA . VAL B 1 42 ? -2.865 -26.188 0.016 1 95.75 42 VAL B CA 1
ATOM 2274 C C . VAL B 1 42 ? -4.082 -25.609 -0.717 1 95.75 42 VAL B C 1
ATOM 2276 O O . VAL B 1 42 ? -3.938 -24.812 -1.64 1 95.75 42 VAL B O 1
ATOM 2279 N N . PHE B 1 43 ? -5.258 -26.125 -0.346 1 94.56 43 PHE B N 1
ATOM 2280 C CA . PHE B 1 43 ? -6.504 -25.609 -0.894 1 94.56 43 PHE B CA 1
ATOM 2281 C C . PHE B 1 43 ? -7.164 -24.641 0.078 1 94.56 43 PHE B C 1
ATOM 2283 O O . PHE B 1 43 ? -7.516 -25.016 1.198 1 94.56 43 PHE B O 1
ATOM 2290 N N . VAL B 1 44 ? -7.289 -23.359 -0.319 1 93.94 44 VAL B N 1
ATOM 2291 C CA . VAL B 1 44 ? -7.98 -22.359 0.485 1 93.94 44 VAL B CA 1
ATOM 2292 C C . VAL B 1 44 ? -9.484 -22.453 0.254 1 93.94 44 VAL B C 1
ATOM 2294 O O . VAL B 1 44 ? -9.961 -22.281 -0.871 1 93.94 44 VAL B O 1
ATOM 2297 N N . VAL B 1 45 ? -10.195 -22.688 1.311 1 90.12 45 VAL B N 1
ATOM 2298 C CA . VAL B 1 45 ? -11.625 -22.953 1.182 1 90.12 45 VAL B CA 1
ATOM 2299 C C . VAL B 1 45 ? -12.406 -22.016 2.094 1 90.12 45 VAL B C 1
ATOM 2301 O O . VAL B 1 45 ? -12.016 -21.781 3.236 1 90.12 45 VAL B O 1
ATOM 2304 N N . GLY B 1 46 ? -13.422 -21.391 1.521 1 88.94 46 GLY B N 1
ATOM 2305 C CA . GLY B 1 46 ? -14.312 -20.516 2.279 1 88.94 46 GLY B CA 1
ATOM 2306 C C . GLY B 1 46 ? -15.531 -21.25 2.814 1 88.94 46 GLY B C 1
ATOM 2307 O O . GLY B 1 46 ? -15.539 -22.469 2.914 1 88.94 46 GLY B O 1
ATOM 2308 N N . ARG B 1 47 ? -16.484 -20.359 3.318 1 81.69 47 ARG B N 1
ATOM 2309 C CA . ARG B 1 47 ? -17.75 -20.875 3.824 1 81.69 47 ARG B CA 1
ATOM 2310 C C . ARG B 1 47 ? -18.656 -21.344 2.682 1 81.69 47 ARG B C 1
ATOM 2312 O O . ARG B 1 47 ? -18.875 -20.594 1.727 1 81.69 47 ARG B O 1
ATOM 2319 N N . ALA B 1 48 ? -18.766 -22.75 2.713 1 65.94 48 ALA B N 1
ATOM 2320 C CA . ALA B 1 48 ? -19.719 -23.234 1.718 1 65.94 48 ALA B CA 1
ATOM 2321 C C . ALA B 1 48 ? -21.156 -23.094 2.207 1 65.94 48 ALA B C 1
ATOM 2323 O O . ALA B 1 48 ? -21.5 -23.562 3.289 1 65.94 48 ALA B O 1
ATOM 2324 N N . GLY B 1 49 ? -22.078 -22.438 1.57 1 62 49 GLY B N 1
ATOM 2325 C CA . GLY B 1 49 ? -23.516 -22.453 1.776 1 62 49 GLY B CA 1
ATOM 2326 C C . GLY B 1 49 ? -23.938 -21.875 3.113 1 62 49 GLY B C 1
ATOM 2327 O O . GLY B 1 49 ? -25.109 -21.938 3.484 1 62 49 GLY B O 1
ATOM 2328 N N . LEU B 1 50 ? -22.953 -21.625 4.031 1 56.53 50 LEU B N 1
ATOM 2329 C CA . LEU B 1 50 ? -23.422 -21.219 5.355 1 56.53 50 LEU B CA 1
ATOM 2330 C C . LEU B 1 50 ? -23.781 -19.734 5.371 1 56.53 50 LEU B C 1
ATOM 2332 O O . LEU B 1 50 ? -23.141 -18.922 4.703 1 56.53 50 LEU B O 1
ATOM 2336 N N . PRO B 1 51 ? -25.047 -19.578 5.961 1 55.66 51 PRO B N 1
ATOM 2337 C CA . PRO B 1 51 ? -25.406 -18.172 6.148 1 55.66 51 PRO B CA 1
ATOM 2338 C C . PRO B 1 51 ? -24.312 -17.375 6.867 1 55.66 51 PRO B C 1
ATOM 2340 O O . PRO B 1 51 ? -23.5 -17.953 7.59 1 55.66 51 PRO B O 1
ATOM 2343 N N . ASP B 1 52 ? -24.125 -16.141 6.484 1 55.38 52 ASP B N 1
ATOM 2344 C CA . ASP B 1 52 ? -23.078 -15.234 6.984 1 55.38 52 ASP B CA 1
ATOM 2345 C C . ASP B 1 52 ? -22.984 -15.305 8.508 1 55.38 52 ASP B C 1
ATOM 2347 O O . ASP B 1 52 ? -21.906 -15.102 9.078 1 55.38 52 ASP B O 1
ATOM 2351 N N . ASP B 1 53 ? -24.141 -15.664 9.117 1 54.38 53 ASP B N 1
ATOM 2352 C CA . ASP B 1 53 ? -24.188 -15.562 10.578 1 54.38 53 ASP B CA 1
ATOM 2353 C C . ASP B 1 53 ? -23.562 -16.797 11.234 1 54.38 53 ASP B C 1
ATOM 2355 O O . ASP B 1 53 ? -23.375 -16.828 12.453 1 54.38 53 ASP B O 1
ATOM 2359 N N . HIS B 1 54 ? -23.25 -17.734 10.398 1 58.22 54 HIS B N 1
ATOM 2360 C CA . HIS B 1 54 ? -22.719 -18.891 11.102 1 58.22 54 HIS B CA 1
ATOM 2361 C C . HIS B 1 54 ? -21.203 -18.891 11.102 1 58.22 54 HIS B C 1
ATOM 2363 O O . HIS B 1 54 ? -20.578 -18.672 10.062 1 58.22 54 HIS B O 1
ATOM 2369 N N . GLU B 1 55 ? -20.688 -18.891 12.25 1 58.94 55 GLU B N 1
ATOM 2370 C CA . GLU B 1 55 ? -19.25 -18.969 12.492 1 58.94 55 GLU B CA 1
ATOM 2371 C C . GLU B 1 55 ? -18.672 -20.234 11.883 1 58.94 55 GLU B C 1
ATOM 2373 O O . GLU B 1 55 ? -19.297 -21.297 11.906 1 58.94 55 GLU B O 1
ATOM 2378 N N . LEU B 1 56 ? -17.75 -20.141 10.977 1 67.81 56 LEU B N 1
ATOM 2379 C CA . LEU B 1 56 ? -16.953 -21.297 10.562 1 67.81 56 LEU B CA 1
ATOM 2380 C C . LEU B 1 56 ? -15.969 -21.703 11.648 1 67.81 56 LEU B C 1
ATOM 2382 O O . LEU B 1 56 ? -14.906 -21.094 11.789 1 67.81 56 LEU B O 1
ATOM 2386 N N . PRO B 1 57 ? -16.406 -22.609 12.422 1 67.5 57 PRO B N 1
ATOM 2387 C CA . PRO B 1 57 ? -15.516 -22.984 13.523 1 67.5 57 PRO B CA 1
ATOM 2388 C C . PRO B 1 57 ? -14.086 -23.281 13.062 1 67.5 57 PRO B C 1
ATOM 2390 O O . PRO B 1 57 ? -13.141 -23.109 13.836 1 67.5 57 PRO B O 1
ATOM 2393 N N . GLU B 1 58 ? -13.984 -23.531 11.789 1 75.12 58 GLU B N 1
ATOM 2394 C CA . GLU B 1 58 ? -12.656 -23.906 11.312 1 75.12 58 GLU B CA 1
ATOM 2395 C C . GLU B 1 58 ? -11.922 -22.703 10.727 1 75.12 58 GLU B C 1
ATOM 2397 O O . GLU B 1 58 ? -10.758 -22.812 10.328 1 75.12 58 GLU B O 1
ATOM 2402 N N . ALA B 1 59 ? -12.516 -21.594 10.891 1 82.75 59 ALA B N 1
ATOM 2403 C CA . ALA B 1 59 ? -11.906 -20.438 10.25 1 82.75 59 ALA B CA 1
ATOM 2404 C C . ALA B 1 59 ? -10.516 -20.156 10.828 1 82.75 59 ALA B C 1
ATOM 2406 O O . ALA B 1 59 ? -10.336 -20.156 12.047 1 82.75 59 ALA B O 1
ATOM 2407 N N . GLY B 1 60 ? -9.578 -20.047 9.922 1 86.69 60 GLY B N 1
ATOM 2408 C CA . GLY B 1 60 ? -8.211 -19.75 10.312 1 86.69 60 GLY B CA 1
ATOM 2409 C C . GLY B 1 60 ? -7.395 -20.984 10.633 1 86.69 60 GLY B C 1
ATOM 2410 O O . GLY B 1 60 ? -6.281 -20.891 11.148 1 86.69 60 GLY B O 1
ATOM 2411 N N . LEU B 1 61 ? -7.953 -22.172 10.305 1 91.56 61 LEU B N 1
ATOM 2412 C CA . LEU B 1 61 ? -7.238 -23.406 10.609 1 91.56 61 LEU B CA 1
ATOM 2413 C C . LEU B 1 61 ? -6.773 -24.094 9.328 1 91.56 61 LEU B C 1
ATOM 2415 O O . LEU B 1 61 ? -7.484 -24.094 8.328 1 91.56 61 LEU B O 1
ATOM 2419 N N . LEU B 1 62 ? -5.609 -24.672 9.359 1 94.12 62 LEU B N 1
ATOM 2420 C CA . LEU B 1 62 ? -5.082 -25.562 8.328 1 94.12 62 LEU B CA 1
ATOM 2421 C C . LEU B 1 62 ? -5.242 -27.016 8.734 1 94.12 62 LEU B C 1
ATOM 2423 O O . LEU B 1 62 ? -4.621 -27.469 9.703 1 94.12 62 LEU B O 1
ATOM 2427 N N . ARG B 1 63 ? -6.059 -27.781 8.078 1 92.25 63 ARG B N 1
ATOM 2428 C CA . ARG B 1 63 ? -6.305 -29.188 8.312 1 92.25 63 ARG B CA 1
ATOM 2429 C C . ARG B 1 63 ? -5.969 -30.016 7.078 1 92.25 63 ARG B C 1
ATOM 2431 O O . ARG B 1 63 ? -6.668 -29.953 6.066 1 92.25 63 ARG B O 1
ATOM 2438 N N . GLY B 1 64 ? -4.941 -30.844 7.27 1 91.94 64 GLY B N 1
ATOM 2439 C CA . GLY B 1 64 ? -4.453 -31.484 6.062 1 91.94 64 GLY B CA 1
ATOM 2440 C C . GLY B 1 64 ? -3.947 -30.5 5.02 1 91.94 64 GLY B C 1
ATOM 2441 O O . GLY B 1 64 ? -3.064 -29.688 5.301 1 91.94 64 GLY B O 1
ATOM 2442 N N . ASP B 1 65 ? -4.633 -30.578 3.869 1 93 65 ASP B N 1
ATOM 2443 C CA . ASP B 1 65 ? -4.23 -29.641 2.824 1 93 65 ASP B CA 1
ATOM 2444 C C . ASP B 1 65 ? -5.309 -28.578 2.582 1 93 65 ASP B C 1
ATOM 2446 O O . ASP B 1 65 ? -5.312 -27.922 1.542 1 93 65 ASP B O 1
ATOM 2450 N N . PHE B 1 66 ? -6.168 -28.469 3.582 1 93.25 66 PHE B N 1
ATOM 2451 C CA . PHE B 1 66 ? -7.227 -27.484 3.457 1 93.25 66 PHE B CA 1
ATOM 2452 C C . PHE B 1 66 ? -7.023 -26.344 4.453 1 93.25 66 PHE B C 1
ATOM 2454 O O . PHE B 1 66 ? -6.898 -26.578 5.656 1 93.25 66 PHE B O 1
ATOM 2461 N N . TYR B 1 67 ? -6.945 -25.094 3.977 1 94.88 67 TYR B N 1
ATOM 2462 C CA . TYR B 1 67 ? -6.953 -23.891 4.801 1 94.88 67 TYR B CA 1
ATOM 2463 C C . TYR B 1 67 ? -8.32 -23.219 4.777 1 94.88 67 TYR B C 1
ATOM 2465 O O . TYR B 1 67 ? -8.734 -22.672 3.752 1 94.88 67 TYR B O 1
ATOM 2473 N N . HIS B 1 68 ? -8.984 -23.266 5.906 1 92.38 68 HIS B N 1
ATOM 2474 C CA . HIS B 1 68 ? -10.344 -22.766 6.004 1 92.38 68 HIS B CA 1
ATOM 2475 C C . HIS B 1 68 ? -10.359 -21.281 6.398 1 92.38 68 HIS B C 1
ATOM 2477 O O . HIS B 1 68 ? -9.758 -20.906 7.402 1 92.38 68 HIS B O 1
ATOM 2483 N N . VAL B 1 69 ? -11.016 -20.469 5.562 1 92.12 69 VAL B N 1
ATOM 2484 C CA . VAL B 1 69 ? -11.07 -19.047 5.836 1 92.12 69 VAL B CA 1
ATOM 2485 C C . VAL B 1 69 ? -12.523 -18.609 6.004 1 92.12 69 VAL B C 1
ATOM 2487 O O . VAL B 1 69 ? -13.43 -19.219 5.441 1 92.12 69 VAL B O 1
ATOM 2490 N N . ASP B 1 70 ? -12.742 -17.547 6.777 1 88.56 70 ASP B N 1
ATOM 2491 C CA . ASP B 1 70 ? -14.078 -17.031 7.059 1 88.56 70 ASP B CA 1
ATOM 2492 C C . ASP B 1 70 ? -14.539 -16.078 5.961 1 88.56 70 ASP B C 1
ATOM 2494 O O . ASP B 1 70 ? -14.773 -14.891 6.223 1 88.56 70 ASP B O 1
ATOM 2498 N N . VAL B 1 71 ? -14.656 -16.578 4.762 1 90.25 71 VAL B N 1
ATOM 2499 C CA . VAL B 1 71 ? -15.086 -15.844 3.57 1 90.25 71 VAL B CA 1
ATOM 2500 C C . VAL B 1 71 ? -16.062 -16.703 2.77 1 90.25 71 VAL B C 1
ATOM 2502 O O . VAL B 1 71 ? -15.914 -17.922 2.684 1 90.25 71 VAL B O 1
ATOM 2505 N N . ARG B 1 72 ? -17.062 -16.125 2.162 1 87.62 72 ARG B N 1
ATOM 2506 C CA . ARG B 1 72 ? -18.016 -16.844 1.327 1 87.62 72 ARG B CA 1
ATOM 2507 C C . ARG B 1 72 ? -17.344 -17.359 0.055 1 87.62 72 ARG B C 1
ATOM 2509 O O . ARG B 1 72 ? -16.469 -16.703 -0.499 1 87.62 72 ARG B O 1
ATOM 2516 N N . GLU B 1 73 ? -17.875 -18.438 -0.402 1 84.12 73 GLU B N 1
ATOM 2517 C CA . GLU B 1 73 ? -17.359 -19 -1.655 1 84.12 73 GLU B CA 1
ATOM 2518 C C . GLU B 1 73 ? -17.938 -18.25 -2.857 1 84.12 73 GLU B C 1
ATOM 2520 O O . GLU B 1 73 ? -18.922 -17.516 -2.732 1 84.12 73 GLU B O 1
ATOM 2525 N N . GLY B 1 74 ? -17.219 -18.438 -4.02 1 82.19 74 GLY B N 1
ATOM 2526 C CA . GLY B 1 74 ? -17.656 -17.812 -5.25 1 82.19 74 GLY B CA 1
ATOM 2527 C C . GLY B 1 74 ? -16.672 -16.781 -5.781 1 82.19 74 GLY B C 1
ATOM 2528 O O . GLY B 1 74 ? -15.898 -16.203 -5.012 1 82.19 74 GLY B O 1
ATOM 2529 N N . TYR B 1 75 ? -16.828 -16.562 -7.078 1 78.62 75 TYR B N 1
ATOM 2530 C CA . TYR B 1 75 ? -15.891 -15.672 -7.766 1 78.62 75 TYR B CA 1
ATOM 2531 C C . TYR B 1 75 ? -15.969 -14.258 -7.211 1 78.62 75 TYR B C 1
ATOM 2533 O O . TYR B 1 75 ? -14.961 -13.562 -7.129 1 78.62 75 TYR B O 1
ATOM 2541 N N . ALA B 1 76 ? -17.141 -13.867 -6.742 1 81.69 76 ALA B N 1
ATOM 2542 C CA . ALA B 1 76 ? -17.359 -12.516 -6.227 1 81.69 76 ALA B CA 1
ATOM 2543 C C . ALA B 1 76 ? -16.578 -12.289 -4.941 1 81.69 76 ALA B C 1
ATOM 2545 O O . ALA B 1 76 ? -16.359 -11.141 -4.531 1 81.69 76 ALA B O 1
ATOM 2546 N N . HIS B 1 77 ? -16.125 -13.398 -4.359 1 88.62 77 HIS B N 1
ATOM 2547 C CA . HIS B 1 77 ? -15.453 -13.281 -3.074 1 88.62 77 HIS B CA 1
ATOM 2548 C C . HIS B 1 77 ? -14 -13.742 -3.172 1 88.62 77 HIS B C 1
ATOM 2550 O O . HIS B 1 77 ? -13.359 -14 -2.152 1 88.62 77 HIS B O 1
ATOM 2556 N N . LEU B 1 78 ? -13.492 -13.844 -4.379 1 91.88 78 LEU B N 1
ATOM 2557 C CA . LEU B 1 78 ? -12.133 -14.312 -4.609 1 91.88 78 LEU B CA 1
ATOM 2558 C C . LEU B 1 78 ? -11.117 -13.367 -3.967 1 91.88 78 LEU B C 1
ATOM 2560 O O . LEU B 1 78 ? -10.133 -13.82 -3.373 1 91.88 78 LEU B O 1
ATOM 2564 N N . SER B 1 79 ? -11.398 -12.086 -4.055 1 95.38 79 SER B N 1
ATOM 2565 C CA . SER B 1 79 ? -10.484 -11.094 -3.486 1 95.38 79 SER B CA 1
ATOM 2566 C C . SER B 1 79 ? -10.422 -11.219 -1.967 1 95.38 79 SER B C 1
ATOM 2568 O O . SER B 1 79 ? -9.344 -11.117 -1.378 1 95.38 79 SER B O 1
ATOM 2570 N N . ASP B 1 80 ? -11.547 -11.469 -1.341 1 94.94 80 ASP B N 1
ATOM 2571 C CA . ASP B 1 80 ? -11.57 -11.703 0.1 1 94.94 80 ASP B CA 1
ATOM 2572 C C . ASP B 1 80 ? -10.781 -12.961 0.467 1 94.94 80 ASP B C 1
ATOM 2574 O O . ASP B 1 80 ? -10.07 -12.977 1.477 1 94.94 80 ASP B O 1
ATOM 2578 N N . LYS B 1 81 ? -10.945 -13.953 -0.323 1 93.81 81 LYS B N 1
ATOM 2579 C CA . LYS B 1 81 ? -10.219 -15.203 -0.087 1 93.81 81 LYS B CA 1
ATOM 2580 C C . LYS B 1 81 ? -8.711 -15 -0.234 1 93.81 81 LYS B C 1
ATOM 2582 O O . LYS B 1 81 ? -7.93 -15.539 0.548 1 93.81 81 LYS B O 1
ATOM 2587 N N . THR B 1 82 ? -8.359 -14.227 -1.233 1 96.38 82 THR B N 1
ATOM 2588 C CA . THR B 1 82 ? -6.953 -13.898 -1.446 1 96.38 82 THR B CA 1
ATOM 2589 C C . THR B 1 82 ? -6.383 -13.156 -0.24 1 96.38 82 THR B C 1
ATOM 2591 O O . THR B 1 82 ? -5.285 -13.469 0.225 1 96.38 82 THR B O 1
ATOM 2594 N N . LYS B 1 83 ? -7.105 -12.188 0.25 1 96.94 83 LYS B N 1
ATOM 2595 C CA . LYS B 1 83 ? -6.691 -11.477 1.454 1 96.94 83 LYS B CA 1
ATOM 2596 C C . LYS B 1 83 ? -6.512 -12.438 2.627 1 96.94 83 LYS B C 1
ATOM 2598 O O . LYS B 1 83 ? -5.508 -12.375 3.34 1 96.94 83 LYS B O 1
ATOM 2603 N N . ALA B 1 84 ? -7.414 -13.367 2.803 1 95.69 84 ALA B N 1
ATOM 2604 C CA . ALA B 1 84 ? -7.383 -14.32 3.91 1 95.69 84 ALA B CA 1
ATOM 2605 C C . ALA B 1 84 ? -6.258 -15.336 3.73 1 95.69 84 ALA B C 1
ATOM 2607 O O . ALA B 1 84 ? -5.703 -15.836 4.711 1 95.69 84 ALA B O 1
ATOM 2608 N N . MET B 1 85 ? -5.938 -15.625 2.521 1 96.19 85 MET B N 1
ATOM 2609 C CA . MET B 1 85 ? -4.906 -16.609 2.186 1 96.19 85 MET B CA 1
ATOM 2610 C C . MET B 1 85 ? -3.572 -16.234 2.818 1 96.19 85 MET B C 1
ATOM 2612 O O . MET B 1 85 ? -2.779 -17.109 3.176 1 96.19 85 MET B O 1
ATOM 2616 N N . ALA B 1 86 ? -3.311 -14.93 3 1 97.38 86 ALA B N 1
ATOM 2617 C CA . ALA B 1 86 ? -2.051 -14.477 3.582 1 97.38 86 ALA B CA 1
ATOM 2618 C C . ALA B 1 86 ? -1.853 -15.055 4.98 1 97.38 86 ALA B C 1
ATOM 2620 O O . ALA B 1 86 ? -0.719 -15.188 5.449 1 97.38 86 ALA B O 1
ATOM 2621 N N . GLY B 1 87 ? -2.939 -15.492 5.605 1 96.75 87 GLY B N 1
ATOM 2622 C CA . GLY B 1 87 ? -2.873 -16.094 6.934 1 96.75 87 GLY B CA 1
ATOM 2623 C C . GLY B 1 87 ? -2.143 -17.422 6.953 1 96.75 87 GLY B C 1
ATOM 2624 O O . GLY B 1 87 ? -1.737 -17.891 8.016 1 96.75 87 GLY B O 1
ATOM 2625 N N . LEU B 1 88 ? -1.951 -18 5.809 1 97 88 LEU B N 1
ATOM 2626 C CA . LEU B 1 88 ? -1.199 -19.25 5.703 1 97 88 LEU B CA 1
ATOM 2627 C C . LEU B 1 88 ? 0.194 -19.094 6.301 1 97 88 LEU B C 1
ATOM 2629 O O . LEU B 1 88 ? 0.767 -20.062 6.809 1 97 88 LEU B O 1
ATOM 2633 N N . ALA B 1 89 ? 0.741 -17.859 6.297 1 97.38 89 ALA B N 1
ATOM 2634 C CA . ALA B 1 89 ? 2.076 -17.578 6.816 1 97.38 89 ALA B CA 1
ATOM 2635 C C . ALA B 1 89 ? 2.156 -17.875 8.312 1 97.38 89 ALA B C 1
ATOM 2637 O O . ALA B 1 89 ? 3.25 -18.031 8.859 1 97.38 89 ALA B O 1
ATOM 2638 N N . GLU B 1 90 ? 1.044 -17.984 8.93 1 97.31 90 GLU B N 1
ATOM 2639 C CA . GLU B 1 90 ? 1.008 -18.281 10.359 1 97.31 90 GLU B CA 1
ATOM 2640 C C . GLU B 1 90 ? 1.097 -19.781 10.609 1 97.31 90 GLU B C 1
ATOM 2642 O O . GLU B 1 90 ? 1.346 -20.203 11.742 1 97.31 90 GLU B O 1
ATOM 2647 N N . HIS B 1 91 ? 0.943 -20.594 9.602 1 96.56 91 HIS B N 1
ATOM 2648 C CA . HIS B 1 91 ? 0.812 -22.031 9.781 1 96.56 91 HIS B CA 1
ATOM 2649 C C . HIS B 1 91 ? 1.947 -22.781 9.086 1 96.56 91 HIS B C 1
ATOM 2651 O O . HIS B 1 91 ? 2.213 -23.953 9.406 1 96.56 91 HIS B O 1
ATOM 2657 N N . LEU B 1 92 ? 2.527 -22.172 8.141 1 96.44 92 LEU B N 1
ATOM 2658 C CA . LEU B 1 92 ? 3.553 -22.828 7.336 1 96.44 92 LEU B CA 1
ATOM 2659 C C . LEU B 1 92 ? 4.805 -21.953 7.242 1 96.44 92 LEU B C 1
ATOM 2661 O O . LEU B 1 92 ? 4.723 -20.734 7.289 1 96.44 92 LEU B O 1
ATOM 2665 N N . ARG B 1 93 ? 5.973 -22.641 7.117 1 96.75 93 ARG B N 1
ATOM 2666 C CA . ARG B 1 93 ? 7.23 -22 6.754 1 96.75 93 ARG B CA 1
ATOM 2667 C C . ARG B 1 93 ? 7.57 -22.25 5.289 1 96.75 93 ARG 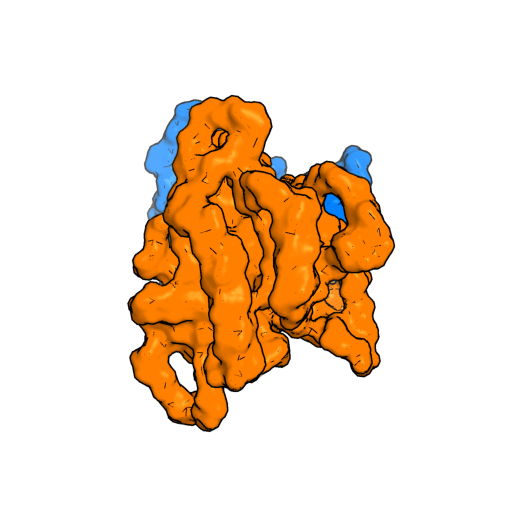B C 1
ATOM 2669 O O . ARG B 1 93 ? 7.586 -23.391 4.836 1 96.75 93 ARG B O 1
ATOM 2676 N N . PHE B 1 94 ? 7.738 -21.203 4.555 1 97.44 94 PHE B N 1
ATOM 2677 C CA . PHE B 1 94 ? 8.047 -21.328 3.135 1 97.44 94 PHE B CA 1
ATOM 2678 C C . PHE B 1 94 ? 8.852 -20.125 2.65 1 97.44 94 PHE B C 1
ATOM 2680 O O . PHE B 1 94 ? 8.906 -19.094 3.322 1 97.44 94 PHE B O 1
ATOM 2687 N N . ARG B 1 95 ? 9.469 -20.281 1.507 1 97.31 95 ARG B N 1
ATOM 2688 C CA . ARG B 1 95 ? 10.203 -19.188 0.868 1 97.31 95 ARG B CA 1
ATOM 2689 C C . ARG B 1 95 ? 9.32 -18.422 -0.106 1 97.31 95 ARG B C 1
ATOM 2691 O O . ARG B 1 95 ? 9.5 -17.219 -0.293 1 97.31 95 ARG B O 1
ATOM 2698 N N . PHE B 1 96 ? 8.391 -19.172 -0.731 1 98.19 96 PHE B N 1
ATOM 2699 C CA . PHE B 1 96 ? 7.508 -18.609 -1.746 1 98.19 96 PHE B CA 1
ATOM 2700 C C . PHE B 1 96 ? 6.086 -19.125 -1.578 1 98.19 96 PHE B C 1
ATOM 2702 O O . PHE B 1 96 ? 5.883 -20.266 -1.163 1 98.19 96 PHE B O 1
ATOM 2709 N N . LEU B 1 97 ? 5.156 -18.312 -1.821 1 98.44 97 LEU B N 1
ATOM 2710 C CA . LEU B 1 97 ? 3.758 -18.719 -1.947 1 98.44 97 LEU B CA 1
ATOM 2711 C C . LEU B 1 97 ? 3.268 -18.516 -3.379 1 98.44 97 LEU B C 1
ATOM 2713 O O . LEU B 1 97 ? 3.271 -17.406 -3.898 1 98.44 97 LEU B O 1
ATOM 2717 N N . ALA B 1 98 ? 2.9 -19.562 -3.977 1 97.44 98 ALA B N 1
ATOM 2718 C CA . ALA B 1 98 ? 2.32 -19.5 -5.316 1 97.44 98 ALA B CA 1
ATOM 2719 C C . ALA B 1 98 ? 0.801 -19.625 -5.262 1 97.44 98 ALA B C 1
ATOM 2721 O O . ALA B 1 98 ? 0.269 -20.594 -4.715 1 97.44 98 ALA B O 1
ATOM 2722 N N . LYS B 1 99 ? 0.145 -18.625 -5.762 1 97.38 99 LYS B N 1
ATOM 2723 C CA . LYS B 1 99 ? -1.299 -18.688 -5.973 1 97.38 99 LYS B CA 1
ATOM 2724 C C . LYS B 1 99 ? -1.632 -19.141 -7.391 1 97.38 99 LYS B C 1
ATOM 2726 O O . LYS B 1 99 ? -1.104 -18.594 -8.367 1 97.38 99 LYS B O 1
ATOM 2731 N N . THR B 1 100 ? -2.482 -20.125 -7.516 1 94.69 100 THR B N 1
ATOM 2732 C CA . THR B 1 100 ? -2.838 -20.641 -8.836 1 94.69 100 THR B CA 1
ATOM 2733 C C . THR B 1 100 ? -4.336 -20.922 -8.922 1 94.69 100 THR B C 1
ATOM 2735 O O . THR B 1 100 ? -4.961 -21.281 -7.93 1 94.69 100 THR B O 1
ATOM 2738 N N . ASP B 1 101 ? -4.902 -20.703 -10.117 1 90.75 101 ASP B N 1
ATOM 2739 C CA . ASP B 1 101 ? -6.258 -21.156 -10.406 1 90.75 101 ASP B CA 1
ATOM 2740 C C . ASP B 1 101 ? -6.301 -22.672 -10.609 1 90.75 101 ASP B C 1
ATOM 2742 O O . ASP B 1 101 ? -5.293 -23.281 -10.961 1 90.75 101 ASP B O 1
ATOM 2746 N N . GLY B 1 102 ? -7.441 -23.219 -10.469 1 88.12 102 GLY B N 1
ATOM 2747 C CA . GLY B 1 102 ? -7.605 -24.656 -10.602 1 88.12 102 GLY B CA 1
ATOM 2748 C C . GLY B 1 102 ? -7.438 -25.156 -12.023 1 88.12 102 GLY B C 1
ATOM 2749 O O . GLY B 1 102 ? -7.195 -26.344 -12.258 1 88.12 102 GLY B O 1
ATOM 2750 N N . ASP B 1 103 ? -7.566 -24.25 -12.969 1 87.75 103 ASP B N 1
ATOM 2751 C CA . ASP B 1 103 ? -7.438 -24.641 -14.367 1 87.75 103 ASP B CA 1
ATOM 2752 C C . ASP B 1 103 ? -6.113 -24.172 -14.953 1 87.75 103 ASP B C 1
ATOM 2754 O O . ASP B 1 103 ? -6.012 -23.922 -16.156 1 87.75 103 ASP B O 1
ATOM 2758 N N . THR B 1 104 ? -5.141 -23.984 -14.125 1 90.62 104 THR B N 1
ATOM 2759 C CA . THR B 1 104 ? -3.801 -23.578 -14.547 1 90.62 104 THR B CA 1
ATOM 2760 C C . THR B 1 104 ? -2.824 -24.75 -14.445 1 90.62 104 THR B C 1
ATOM 2762 O O . THR B 1 104 ? -2.826 -25.484 -13.453 1 90.62 104 THR B O 1
ATOM 2765 N N . PHE B 1 105 ? -2.047 -25 -15.492 1 89.38 105 PHE B N 1
ATOM 2766 C CA . PHE B 1 105 ? -1.006 -26.016 -15.531 1 89.38 105 PHE B CA 1
ATOM 2767 C C . PHE B 1 105 ? 0.377 -25.375 -15.5 1 89.38 105 PHE B C 1
ATOM 2769 O O . PHE B 1 105 ? 0.82 -24.797 -16.484 1 89.38 105 PHE B O 1
ATOM 2776 N N . PRO B 1 106 ? 1.104 -25.438 -14.391 1 89.5 106 PRO B N 1
ATOM 2777 C CA . PRO B 1 106 ? 2.418 -24.797 -14.289 1 89.5 106 PRO B CA 1
ATOM 2778 C C . PRO B 1 106 ? 3.564 -25.75 -14.633 1 89.5 106 PRO B C 1
ATOM 2780 O O . PRO B 1 106 ? 3.43 -26.969 -14.492 1 89.5 106 PRO B O 1
ATOM 2783 N N . CYS B 1 107 ? 4.629 -25.234 -15.18 1 89.06 107 CYS B N 1
ATOM 2784 C CA . CYS B 1 107 ? 5.93 -25.906 -15.227 1 89.06 107 CYS B CA 1
ATOM 2785 C C . CYS B 1 107 ? 6.789 -25.484 -14.039 1 89.06 107 CYS B C 1
ATOM 2787 O O . CYS B 1 107 ? 7.562 -24.531 -14.125 1 89.0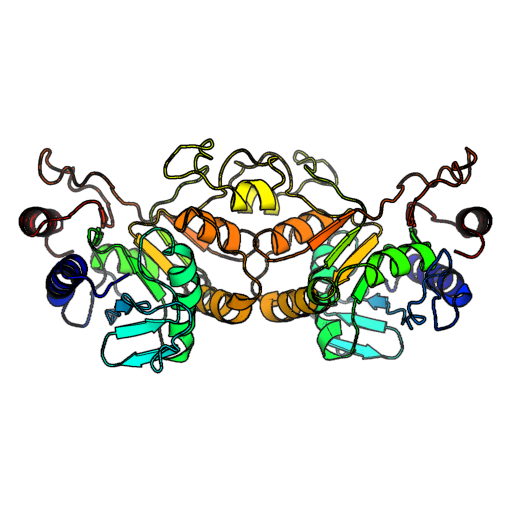6 107 CYS B O 1
ATOM 2789 N N . LEU B 1 108 ? 6.766 -26.234 -12.961 1 91.5 108 LEU B N 1
ATOM 2790 C CA . LEU B 1 108 ? 7.398 -25.828 -11.711 1 91.5 108 LEU B CA 1
ATOM 2791 C C . LEU B 1 108 ? 8.922 -25.844 -11.844 1 91.5 108 LEU B C 1
ATOM 2793 O O . LEU B 1 108 ? 9.609 -25.047 -11.188 1 91.5 108 LEU B O 1
ATOM 2797 N N . ALA B 1 109 ? 9.445 -26.719 -12.695 1 90.44 109 ALA B N 1
ATOM 2798 C CA . ALA B 1 109 ? 10.898 -26.734 -12.891 1 90.44 109 ALA B CA 1
ATOM 2799 C C . ALA B 1 109 ? 11.391 -25.422 -13.469 1 90.44 109 ALA B C 1
ATOM 2801 O O . ALA B 1 109 ? 12.414 -24.891 -13.039 1 90.44 109 ALA B O 1
ATOM 2802 N N . ARG B 1 110 ? 10.656 -24.922 -14.383 1 90.62 110 ARG B N 1
ATOM 2803 C CA . ARG B 1 110 ? 11 -23.641 -15 1 90.62 110 ARG B CA 1
ATOM 2804 C C . ARG B 1 110 ? 10.781 -22.484 -14.039 1 90.62 110 ARG B C 1
ATOM 2806 O O . ARG B 1 110 ? 11.602 -21.562 -13.961 1 90.62 110 ARG B O 1
ATOM 2813 N N . VAL B 1 111 ? 9.641 -22.547 -13.367 1 94 111 VAL B N 1
ATOM 2814 C CA . VAL B 1 111 ? 9.32 -21.516 -12.391 1 94 111 VAL B CA 1
ATOM 2815 C C . VAL B 1 111 ? 10.406 -21.453 -11.312 1 94 111 VAL B C 1
ATOM 2817 O O . VAL B 1 111 ? 10.961 -20.391 -11.039 1 94 111 VAL B O 1
ATOM 2820 N N . THR B 1 112 ? 10.773 -22.609 -10.727 1 93.69 112 THR B N 1
ATOM 2821 C CA . THR B 1 112 ? 11.727 -22.656 -9.617 1 93.69 112 THR B CA 1
ATOM 2822 C C . THR B 1 112 ? 13.109 -22.203 -10.07 1 93.69 112 THR B C 1
ATOM 2824 O O . THR B 1 112 ? 13.836 -21.562 -9.312 1 93.69 112 THR B O 1
ATOM 2827 N N . LYS B 1 113 ? 13.477 -22.562 -11.281 1 92.88 113 LYS B N 1
ATOM 2828 C CA . LYS B 1 113 ? 14.758 -22.094 -11.812 1 92.88 113 LYS B CA 1
ATOM 2829 C C . LYS B 1 113 ? 14.852 -20.578 -11.789 1 92.88 113 LYS B C 1
ATOM 2831 O O . LYS B 1 113 ? 15.852 -20.016 -11.344 1 92.88 113 LYS B O 1
ATOM 2836 N N . GLN B 1 114 ? 13.812 -19.938 -12.266 1 94.69 114 GLN B N 1
ATOM 2837 C CA . GLN B 1 114 ? 13.82 -18.484 -12.328 1 94.69 114 GLN B CA 1
ATOM 2838 C C . GLN B 1 114 ? 13.867 -17.875 -10.922 1 94.69 114 GLN B C 1
ATOM 2840 O O . GLN B 1 114 ? 14.523 -16.844 -10.711 1 94.69 114 GLN B O 1
ATOM 2845 N N . LEU B 1 115 ? 13.219 -18.5 -9.969 1 96.56 115 LEU B N 1
ATOM 2846 C CA . LEU B 1 115 ? 13.18 -17.984 -8.602 1 96.56 115 LEU B CA 1
ATOM 2847 C C . LEU B 1 115 ? 14.539 -18.141 -7.926 1 96.56 115 LEU B C 1
ATOM 2849 O O . LEU B 1 115 ? 15.031 -17.188 -7.305 1 96.56 115 LEU B O 1
ATOM 2853 N N . VAL B 1 116 ? 15.141 -19.281 -8.055 1 94.62 116 VAL B N 1
ATOM 2854 C CA . VAL B 1 116 ? 16.375 -19.562 -7.328 1 94.62 116 VAL B CA 1
ATOM 2855 C C . VAL B 1 116 ? 17.531 -18.812 -7.984 1 94.62 116 VAL B C 1
ATOM 2857 O O . VAL B 1 116 ? 18.609 -18.672 -7.391 1 94.62 116 VAL B O 1
ATOM 2860 N N . ASN B 1 117 ? 17.359 -18.375 -9.219 1 94.25 117 ASN B N 1
ATOM 2861 C CA . ASN B 1 117 ? 18.391 -17.625 -9.914 1 94.25 117 ASN B CA 1
ATOM 2862 C C . ASN B 1 117 ? 18.406 -16.156 -9.469 1 94.25 117 ASN B C 1
ATOM 2864 O O . ASN B 1 117 ? 19.359 -15.43 -9.758 1 94.25 117 ASN B O 1
ATOM 2868 N N . LEU B 1 118 ? 17.344 -15.711 -8.812 1 95.94 118 LEU B N 1
ATOM 2869 C CA . LEU B 1 118 ? 17.375 -14.383 -8.219 1 95.94 118 LEU B CA 1
ATOM 2870 C C . LEU B 1 118 ? 18.438 -14.297 -7.121 1 95.94 118 LEU B C 1
ATOM 2872 O O . LEU B 1 118 ? 18.672 -15.273 -6.406 1 95.94 118 LEU B O 1
ATOM 2876 N N . PRO B 1 119 ? 19.062 -13.117 -7.062 1 96.44 119 PRO B N 1
ATOM 2877 C CA . PRO B 1 119 ? 19.891 -12.922 -5.875 1 96.44 119 PRO B CA 1
ATOM 2878 C C . PRO B 1 119 ? 19.156 -13.227 -4.574 1 96.44 119 PRO B C 1
ATOM 2880 O O . PRO B 1 119 ? 17.969 -12.906 -4.449 1 96.44 119 PRO B O 1
ATOM 2883 N N . GLY B 1 120 ? 19.844 -13.875 -3.652 1 95.94 120 GLY B N 1
ATOM 2884 C CA . GLY B 1 120 ? 19.25 -14.344 -2.412 1 95.94 120 GLY B CA 1
ATOM 2885 C C . GLY B 1 120 ? 18.484 -13.273 -1.676 1 95.94 120 GLY B C 1
ATOM 2886 O O . GLY B 1 120 ? 17.391 -13.531 -1.148 1 95.94 120 GLY B O 1
ATOM 2887 N N . GLU B 1 121 ? 18.984 -12.047 -1.699 1 96.56 121 GLU B N 1
ATOM 2888 C CA . GLU B 1 121 ? 18.375 -10.953 -0.95 1 96.56 121 GLU B CA 1
ATOM 2889 C C . GLU B 1 121 ? 17.094 -10.461 -1.63 1 96.56 121 GLU B C 1
ATOM 2891 O O . GLU B 1 121 ? 16.281 -9.781 -1.009 1 96.56 121 GLU B O 1
ATOM 2896 N N . GLN B 1 122 ? 16.859 -10.891 -2.869 1 97.81 122 GLN B N 1
ATOM 2897 C CA . GLN B 1 122 ? 15.688 -10.445 -3.621 1 97.81 122 GLN B CA 1
ATOM 2898 C C . GLN B 1 122 ? 14.547 -11.461 -3.531 1 97.81 122 GLN B C 1
ATOM 2900 O O . GLN B 1 122 ? 13.383 -11.117 -3.73 1 97.81 122 GLN B O 1
ATOM 2905 N N . GLN B 1 123 ? 14.891 -12.695 -3.25 1 98.19 123 GLN B N 1
ATOM 2906 C CA . GLN B 1 123 ? 13.93 -13.789 -3.311 1 98.19 123 GLN B CA 1
ATOM 2907 C C . GLN B 1 123 ? 12.773 -13.562 -2.338 1 98.19 123 GLN B C 1
ATOM 2909 O O . GLN B 1 123 ? 11.609 -13.727 -2.701 1 98.19 123 GLN B O 1
ATOM 2914 N N . PRO B 1 124 ? 13.023 -13.047 -1.105 1 98.56 124 PRO B N 1
ATOM 2915 C CA . PRO B 1 124 ? 11.906 -12.898 -0.164 1 98.56 124 PRO B CA 1
ATOM 2916 C C . PRO B 1 124 ? 10.938 -11.789 -0.564 1 98.56 124 PRO B C 1
ATOM 2918 O O . PRO B 1 124 ? 9.844 -11.688 -0.006 1 98.56 124 PRO B O 1
ATOM 2921 N N . ARG B 1 125 ? 11.328 -10.984 -1.562 1 98.69 125 ARG B N 1
ATOM 2922 C CA . ARG B 1 125 ? 10.5 -9.844 -1.949 1 98.69 125 ARG B CA 1
ATOM 2923 C C . ARG B 1 125 ? 10.117 -9.922 -3.424 1 98.69 125 ARG B C 1
ATOM 2925 O O . ARG B 1 125 ? 9.797 -8.906 -4.043 1 98.69 125 ARG B O 1
ATOM 2932 N N . VAL B 1 126 ? 10.172 -11.094 -3.949 1 98.88 126 VAL B N 1
ATOM 2933 C CA . VAL B 1 126 ? 9.836 -11.266 -5.359 1 98.88 126 VAL B CA 1
ATOM 2934 C C . VAL B 1 126 ? 8.32 -11.32 -5.527 1 98.88 126 VAL B C 1
ATOM 2936 O O . VAL B 1 126 ? 7.613 -11.906 -4.703 1 98.88 126 VAL B O 1
ATOM 2939 N N . TYR B 1 127 ? 7.77 -10.711 -6.43 1 98.88 127 TYR B N 1
ATOM 2940 C CA . TYR B 1 127 ? 6.438 -10.82 -7.016 1 98.88 127 TYR B CA 1
ATOM 2941 C C . TYR B 1 127 ? 6.52 -11.266 -8.469 1 98.88 127 TYR B C 1
ATOM 2943 O O . TYR B 1 127 ? 6.875 -10.477 -9.352 1 98.88 127 TYR B O 1
ATOM 2951 N N . ALA B 1 128 ? 6.168 -12.531 -8.734 1 98.62 128 ALA B N 1
ATOM 2952 C CA . ALA B 1 128 ? 6.422 -13.133 -10.039 1 98.62 128 ALA B CA 1
ATOM 2953 C C . ALA B 1 128 ? 5.125 -13.625 -10.68 1 98.62 128 ALA B C 1
ATOM 2955 O O . ALA B 1 128 ? 4.18 -13.992 -9.977 1 98.62 128 ALA B O 1
ATOM 2956 N N . GLY B 1 129 ? 5.047 -13.672 -11.945 1 97.44 129 GLY B N 1
ATOM 2957 C CA . GLY B 1 129 ? 3.914 -14.125 -12.742 1 97.44 129 GLY B CA 1
ATOM 2958 C C . GLY B 1 129 ? 3.947 -13.617 -14.172 1 97.44 129 GLY B C 1
ATOM 2959 O O . GLY B 1 129 ? 5.02 -13.367 -14.719 1 97.44 129 GLY B O 1
ATOM 2960 N N . MET B 1 130 ? 2.867 -13.648 -14.781 1 95.44 130 MET B N 1
ATOM 2961 C CA . MET B 1 130 ? 2.711 -13 -16.078 1 95.44 130 MET B CA 1
ATOM 2962 C C . MET B 1 130 ? 2.34 -11.531 -15.914 1 95.44 130 MET B C 1
ATOM 2964 O O . MET B 1 130 ? 1.23 -11.211 -15.484 1 95.44 130 MET B O 1
ATOM 2968 N N . LEU B 1 131 ? 3.215 -10.703 -16.344 1 96.38 131 LEU B N 1
ATOM 2969 C CA . LEU B 1 131 ? 3.135 -9.281 -16.031 1 96.38 131 LEU B CA 1
ATOM 2970 C C . LEU B 1 131 ? 2.113 -8.578 -16.922 1 96.38 131 LEU B C 1
ATOM 2972 O O . LEU B 1 131 ? 2.096 -8.789 -18.125 1 96.38 131 LEU B O 1
ATOM 2976 N N . ASN B 1 132 ? 1.2 -7.898 -16.359 1 96.12 132 ASN B N 1
ATOM 2977 C CA . ASN B 1 132 ? 0.35 -6.883 -16.969 1 96.12 132 ASN B CA 1
ATOM 2978 C C . ASN B 1 132 ? 0.72 -5.48 -16.484 1 96.12 132 ASN B C 1
ATOM 2980 O O . ASN B 1 132 ? 0.551 -5.152 -15.312 1 96.12 132 ASN B O 1
ATOM 2984 N N . LYS B 1 133 ? 1.209 -4.641 -17.312 1 94.56 133 LYS B N 1
ATOM 2985 C CA . LYS B 1 133 ? 1.802 -3.365 -16.922 1 94.56 133 LYS B CA 1
ATOM 2986 C C . LYS B 1 133 ? 0.735 -2.283 -16.781 1 94.56 133 LYS B C 1
ATOM 2988 O O . LYS B 1 133 ? 0.944 -1.285 -16.094 1 94.56 133 LYS B O 1
ATOM 2993 N N . CYS B 1 134 ? -0.333 -2.451 -17.469 1 94.69 134 CYS B N 1
ATOM 2994 C CA . CYS B 1 134 ? -1.4 -1.459 -17.531 1 94.69 134 CYS B CA 1
ATOM 2995 C C . CYS B 1 134 ? -2.748 -2.121 -17.781 1 94.69 134 CYS B C 1
ATOM 2997 O O . CYS B 1 134 ? -3.248 -2.104 -18.906 1 94.69 134 CYS B O 1
ATOM 2999 N N . GLY B 1 135 ? -3.299 -2.65 -16.75 1 95.62 135 GLY B N 1
ATOM 3000 C CA . GLY B 1 135 ? -4.539 -3.396 -16.891 1 95.62 135 GLY B CA 1
ATOM 3001 C C . GLY B 1 135 ? -5.734 -2.512 -17.188 1 95.62 135 GLY B C 1
ATOM 3002 O O . GLY B 1 135 ? -5.859 -1.42 -16.625 1 95.62 135 GLY B O 1
ATOM 3003 N N . THR B 1 136 ? -6.574 -2.959 -17.969 1 95.69 136 THR B N 1
ATOM 3004 C CA . THR B 1 136 ? -7.746 -2.209 -18.406 1 95.69 136 THR B CA 1
ATOM 3005 C C . THR B 1 136 ? -8.719 -2.004 -17.25 1 95.69 136 THR B C 1
ATOM 3007 O O . THR B 1 136 ? -8.961 -2.924 -16.469 1 95.69 136 THR B O 1
ATOM 3010 N N . VAL B 1 137 ? -9.203 -0.803 -17.141 1 96.62 137 VAL B N 1
ATOM 3011 C CA . VAL B 1 137 ? -10.312 -0.504 -16.234 1 96.62 137 VAL B CA 1
ATOM 3012 C C . VAL B 1 137 ? -11.633 -0.559 -17 1 96.62 137 VAL B C 1
ATOM 3014 O O . VAL B 1 137 ? -11.914 0.308 -17.828 1 96.62 137 VAL B O 1
ATOM 3017 N N . PHE B 1 138 ? -12.43 -1.477 -16.672 1 96.5 138 PHE B N 1
ATOM 3018 C CA . PHE B 1 138 ? -13.633 -1.736 -17.453 1 96.5 138 PHE B CA 1
ATOM 3019 C C . PHE B 1 138 ? -14.812 -0.938 -16.906 1 96.5 138 PHE B C 1
ATOM 3021 O O . PHE B 1 138 ? -14.898 -0.695 -15.703 1 96.5 138 PHE B O 1
ATOM 3028 N N . PRO B 1 139 ? -15.711 -0.54 -17.766 1 96.06 139 PRO B N 1
ATOM 3029 C CA . PRO B 1 139 ? -16.875 0.244 -17.344 1 96.06 139 PRO B CA 1
ATOM 3030 C C . PRO B 1 139 ? -17.922 -0.596 -16.609 1 96.06 139 PRO B C 1
ATOM 3032 O O . PRO B 1 139 ? -17.828 -1.826 -16.609 1 96.06 139 PRO B O 1
ATOM 3035 N N . LYS B 1 140 ? -18.812 0.076 -15.969 1 95.5 140 LYS B N 1
ATOM 3036 C CA . LYS B 1 140 ? -19.922 -0.577 -15.305 1 95.5 140 LYS B CA 1
ATOM 3037 C C . LYS B 1 140 ? -20.672 -1.501 -16.25 1 95.5 140 LYS B C 1
ATOM 3039 O O . LYS B 1 140 ? -20.922 -1.142 -17.406 1 95.5 140 LYS B O 1
ATOM 3044 N N . GLY B 1 141 ? -20.969 -2.717 -15.773 1 95.19 141 GLY B N 1
ATOM 3045 C CA . GLY B 1 141 ? -21.641 -3.701 -16.609 1 95.19 141 GLY B CA 1
ATOM 3046 C C . GLY B 1 141 ? -20.719 -4.809 -17.078 1 95.19 141 GLY B C 1
ATOM 3047 O O . GLY B 1 141 ? -21.172 -5.91 -17.391 1 95.19 141 GLY B O 1
ATOM 3048 N N . HIS B 1 142 ? -19.453 -4.457 -17.188 1 95.44 142 HIS B N 1
ATOM 3049 C CA . HIS B 1 142 ? -18.5 -5.488 -17.562 1 95.44 142 HIS B CA 1
ATOM 3050 C C . HIS B 1 142 ? -18.234 -6.43 -16.391 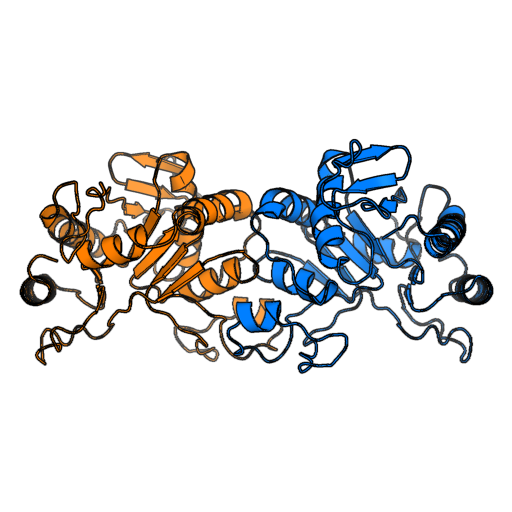1 95.44 142 HIS B C 1
ATOM 3052 O O . HIS B 1 142 ? -18.266 -6.016 -15.227 1 95.44 142 HIS B O 1
ATOM 3058 N N . LYS B 1 143 ? -17.875 -7.582 -16.625 1 91.12 143 LYS B N 1
ATOM 3059 C CA . LYS B 1 143 ? -17.625 -8.594 -15.594 1 91.12 143 LYS B CA 1
ATOM 3060 C C . LYS B 1 143 ? -16.406 -8.219 -14.742 1 91.12 143 LYS B C 1
ATOM 3062 O O . LYS B 1 143 ? -16.312 -8.633 -13.586 1 91.12 143 LYS B O 1
ATOM 3067 N N . LEU B 1 144 ? -15.57 -7.441 -15.297 1 94.38 144 LEU B N 1
ATOM 3068 C CA . LEU B 1 144 ? -14.367 -7.031 -14.586 1 94.38 144 LEU B CA 1
ATOM 3069 C C . LEU B 1 144 ? -14.461 -5.574 -14.141 1 94.38 144 LEU B C 1
ATOM 3071 O O . LEU B 1 144 ? -13.445 -4.887 -14.023 1 94.38 144 LEU B O 1
ATOM 3075 N N . TYR B 1 145 ? -15.758 -5.105 -14.039 1 96.31 145 TYR B N 1
ATOM 3076 C CA . TYR B 1 145 ? -15.953 -3.785 -13.453 1 96.31 145 TYR B CA 1
ATOM 3077 C C . TYR B 1 145 ? -15.352 -3.713 -12.055 1 96.31 145 TYR B C 1
ATOM 3079 O O . TYR B 1 145 ? -15.562 -4.609 -11.234 1 96.31 145 TYR B O 1
ATOM 3087 N N . ASP B 1 146 ? -14.617 -2.674 -11.781 1 96.75 146 ASP B N 1
ATOM 3088 C CA . ASP B 1 146 ? -13.898 -2.533 -10.523 1 96.75 146 ASP B CA 1
ATOM 3089 C C . ASP B 1 146 ? -14.227 -1.199 -9.852 1 96.75 146 ASP B C 1
ATOM 3091 O O . ASP B 1 146 ? -13.406 -0.277 -9.867 1 96.75 146 ASP B O 1
ATOM 3095 N N . PRO B 1 147 ? -15.352 -1.088 -9.172 1 96.75 147 PRO B N 1
ATOM 3096 C CA . PRO B 1 147 ? -15.75 0.18 -8.555 1 96.75 147 PRO B CA 1
ATOM 3097 C C . PRO B 1 147 ? -14.852 0.583 -7.391 1 96.75 147 PRO B C 1
ATOM 3099 O O . PRO B 1 147 ? -14.672 1.774 -7.125 1 96.75 147 PRO B O 1
ATOM 3102 N N . GLU B 1 148 ? -14.305 -0.406 -6.676 1 96.62 148 GLU B N 1
ATOM 3103 C CA . GLU B 1 148 ? -13.422 -0.111 -5.547 1 96.62 148 GLU B CA 1
ATOM 3104 C C . GLU B 1 148 ? -12.125 0.543 -6.012 1 96.62 148 GLU B C 1
ATOM 3106 O O . GLU B 1 148 ? -11.625 1.461 -5.363 1 96.62 148 GLU B O 1
ATOM 3111 N N . PHE B 1 149 ? -11.578 0.094 -7.145 1 97 149 PHE B N 1
ATOM 3112 C CA . PHE B 1 149 ? -10.406 0.732 -7.727 1 97 149 PHE B CA 1
ATOM 3113 C C . PHE B 1 149 ? -10.703 2.178 -8.102 1 97 149 PHE B C 1
ATOM 3115 O O . PHE B 1 149 ? -9.914 3.078 -7.812 1 97 149 PHE B O 1
ATOM 3122 N N . LEU B 1 150 ? -11.859 2.381 -8.742 1 96.56 150 LEU B N 1
ATOM 3123 C CA . LEU B 1 150 ? -12.258 3.725 -9.141 1 96.56 150 LEU B CA 1
ATOM 3124 C C . LEU B 1 150 ? -12.391 4.637 -7.922 1 96.56 150 LEU B C 1
ATOM 3126 O O . LEU B 1 150 ? -11.953 5.785 -7.953 1 96.56 150 LEU B O 1
ATOM 3130 N N . ALA B 1 151 ? -12.938 4.09 -6.91 1 95.44 151 ALA B N 1
ATOM 3131 C CA . ALA B 1 151 ? -13.094 4.867 -5.68 1 95.44 151 ALA B CA 1
ATOM 3132 C C . ALA B 1 151 ? -11.734 5.176 -5.062 1 95.44 151 ALA B C 1
ATOM 3134 O O . ALA B 1 151 ? -11.477 6.312 -4.656 1 95.44 151 ALA B O 1
ATOM 3135 N N . ALA B 1 152 ? -10.836 4.203 -5.012 1 94.5 152 ALA B N 1
ATOM 3136 C CA . ALA B 1 152 ? -9.523 4.355 -4.387 1 94.5 152 ALA B CA 1
ATOM 3137 C C . ALA B 1 152 ? -8.68 5.383 -5.133 1 94.5 152 ALA B C 1
ATOM 3139 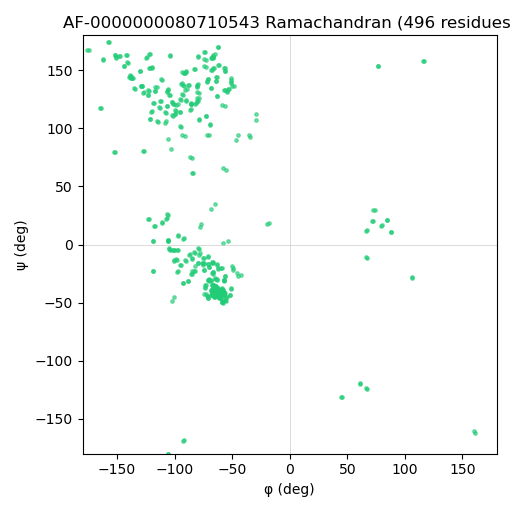O O . ALA B 1 152 ? -7.871 6.09 -4.523 1 94.5 152 ALA B O 1
ATOM 3140 N N . THR B 1 153 ? -8.898 5.523 -6.402 1 95.38 153 THR B N 1
ATOM 3141 C CA . THR B 1 153 ? -8.055 6.391 -7.223 1 95.38 153 THR B CA 1
ATOM 3142 C C . THR B 1 153 ? -8.781 7.691 -7.559 1 95.38 153 THR B C 1
ATOM 3144 O O . THR B 1 153 ? -8.211 8.578 -8.195 1 95.38 153 THR B O 1
ATOM 3147 N N . GLY B 1 154 ? -10.016 7.766 -7.117 1 93.38 154 GLY B N 1
ATOM 3148 C CA . GLY B 1 154 ? -10.82 8.93 -7.465 1 93.38 154 GLY B CA 1
ATOM 3149 C C . GLY B 1 154 ? -11.133 9.016 -8.945 1 93.38 154 GLY B C 1
ATOM 3150 O O . GLY B 1 154 ? -11.414 10.102 -9.461 1 93.38 154 GLY B O 1
ATOM 3151 N N . GLY B 1 155 ? -10.852 7.941 -9.641 1 94.06 155 GLY B N 1
ATOM 3152 C CA . GLY B 1 155 ? -11.109 7.906 -11.078 1 94.06 155 GLY B CA 1
ATOM 3153 C C . GLY B 1 155 ? -10.039 8.609 -11.891 1 94.06 155 GLY B C 1
ATOM 3154 O O . GLY B 1 155 ? -10.25 8.914 -13.062 1 94.06 155 GLY B O 1
ATOM 3155 N N . THR B 1 156 ? -8.938 8.836 -11.305 1 93.62 156 THR B N 1
ATOM 3156 C CA . THR B 1 156 ? -7.926 9.641 -11.977 1 93.62 156 THR B CA 1
ATOM 3157 C C . THR B 1 156 ? -6.875 8.75 -12.641 1 93.62 156 THR B C 1
ATOM 3159 O O . THR B 1 156 ? -6.039 9.234 -13.398 1 93.62 156 THR B O 1
ATOM 3162 N N . ILE B 1 157 ? -6.891 7.504 -12.297 1 93.38 157 ILE B N 1
ATOM 3163 C CA . ILE B 1 157 ? -5.957 6.543 -12.867 1 93.38 157 ILE B CA 1
ATOM 3164 C C . ILE B 1 157 ? -6.68 5.672 -13.898 1 93.38 157 ILE B C 1
ATOM 3166 O O . ILE B 1 157 ? -7.691 5.043 -13.578 1 93.38 157 ILE B O 1
ATOM 3170 N N . ASP B 1 158 ? -6.145 5.582 -15.031 1 91.31 158 ASP B N 1
ATOM 3171 C CA . ASP B 1 158 ? -6.918 5.023 -16.141 1 91.31 158 ASP B CA 1
ATOM 3172 C C . ASP B 1 158 ? -6.543 3.566 -16.391 1 91.31 158 ASP B C 1
ATOM 3174 O O . ASP B 1 158 ? -7.109 2.918 -17.266 1 91.31 158 ASP B O 1
ATOM 3178 N N . CYS B 1 159 ? -5.621 3.086 -15.719 1 95.69 159 CYS B N 1
ATOM 3179 C CA . CYS B 1 159 ? -5.301 1.665 -15.805 1 95.69 159 CYS B CA 1
ATOM 3180 C C . CYS B 1 159 ? -4.867 1.12 -14.445 1 95.69 159 CYS B C 1
ATOM 3182 O O . CYS B 1 159 ? -4.41 1.873 -13.586 1 95.69 159 CYS B O 1
ATOM 3184 N N . HIS B 1 160 ? -5.074 -0.165 -14.25 1 96.75 160 HIS B N 1
ATOM 3185 C CA . HIS B 1 160 ? -4.527 -0.793 -13.055 1 96.75 160 HIS B CA 1
ATOM 3186 C C . HIS B 1 160 ? -3.002 -0.76 -13.062 1 96.75 160 HIS B C 1
ATOM 3188 O O . HIS B 1 160 ? -2.377 -0.981 -14.102 1 96.75 160 HIS B O 1
ATOM 3194 N N . PRO B 1 161 ? -2.393 -0.507 -11.898 1 94.94 161 PRO B N 1
ATOM 3195 C CA . PRO B 1 161 ? -0.933 -0.61 -11.852 1 94.94 161 PRO B CA 1
ATOM 3196 C C . PRO B 1 161 ? -0.429 -2.018 -12.156 1 94.94 161 PRO B C 1
ATOM 3198 O O . PRO B 1 161 ? -1.228 -2.951 -12.281 1 94.94 161 PRO B O 1
ATOM 3201 N N . MET B 1 162 ? 0.886 -2.072 -12.328 1 96.62 162 MET B N 1
ATOM 3202 C CA . MET B 1 162 ? 1.504 -3.338 -12.719 1 96.62 162 MET B CA 1
ATOM 3203 C C . MET B 1 162 ? 1.118 -4.453 -11.75 1 96.62 162 MET B C 1
ATOM 3205 O O . MET B 1 162 ? 1.176 -4.27 -10.531 1 96.62 162 MET B O 1
ATOM 3209 N N . TYR B 1 163 ? 0.716 -5.523 -12.312 1 97.88 163 TYR B N 1
ATOM 3210 C CA . TYR B 1 163 ? 0.394 -6.715 -11.539 1 97.88 163 TYR B CA 1
ATOM 3211 C C . TYR B 1 163 ? 0.636 -7.977 -12.352 1 97.88 163 TYR B C 1
ATOM 3213 O O . TYR B 1 163 ? 0.826 -7.91 -13.57 1 97.88 163 TYR B O 1
ATOM 3221 N N . HIS B 1 164 ? 0.755 -9.039 -11.672 1 98 164 HIS B N 1
ATOM 3222 C CA . HIS B 1 164 ? 0.812 -10.328 -12.352 1 98 164 HIS B CA 1
ATOM 3223 C C . HIS B 1 164 ? -0.571 -10.961 -12.445 1 98 164 HIS B C 1
ATOM 3225 O O . HIS B 1 164 ? -1.342 -10.922 -11.484 1 98 164 HIS B O 1
ATOM 3231 N N . GLN B 1 165 ? -0.87 -11.531 -13.555 1 96 165 GLN B N 1
ATOM 3232 C CA . GLN B 1 165 ? -2.209 -12.023 -13.859 1 96 165 GLN B CA 1
ATOM 3233 C C . GLN B 1 165 ? -2.586 -13.195 -12.953 1 96 165 GLN B C 1
ATOM 3235 O O . GLN B 1 165 ? -1.721 -13.961 -12.531 1 96 165 GLN B O 1
ATOM 3240 N N . GLY B 1 166 ? -3.85 -13.375 -12.703 1 95.12 166 GLY B N 1
ATOM 3241 C CA . GLY B 1 166 ? -4.418 -14.109 -11.594 1 95.12 166 GLY B CA 1
ATOM 3242 C C . GLY B 1 166 ? -4.309 -15.617 -11.75 1 95.12 166 GLY B C 1
ATOM 3243 O O . GLY B 1 166 ? -4.414 -16.359 -10.773 1 95.12 166 GLY B O 1
ATOM 3244 N N . ALA B 1 167 ? -4.016 -16.078 -13.016 1 93.31 167 ALA B N 1
ATOM 3245 C CA . ALA B 1 167 ? -3.953 -17.516 -13.258 1 93.31 167 ALA B CA 1
ATOM 3246 C C . ALA B 1 167 ? -2.854 -18.156 -12.422 1 93.31 167 ALA B C 1
ATOM 3248 O O . ALA B 1 167 ? -3.021 -19.266 -11.914 1 93.31 167 ALA B O 1
ATOM 3249 N N . PHE B 1 168 ? -1.761 -17.438 -12.297 1 96.12 168 PHE B N 1
ATOM 3250 C CA . PHE B 1 168 ? -0.595 -17.953 -11.594 1 96.12 168 PHE B CA 1
ATOM 3251 C C . PHE B 1 168 ? 0.374 -16.828 -11.242 1 96.12 168 PHE B C 1
ATOM 3253 O O . PHE B 1 168 ? 0.889 -16.156 -12.125 1 96.12 168 PHE B O 1
ATOM 3260 N N . TYR B 1 169 ? 0.59 -16.625 -9.953 1 98 169 TYR B N 1
ATOM 3261 C CA . TYR B 1 169 ? 1.637 -15.695 -9.539 1 98 169 TYR B CA 1
ATOM 3262 C C . TYR B 1 169 ? 2.266 -16.125 -8.219 1 98 169 TYR B C 1
ATOM 3264 O O . TYR B 1 169 ? 1.724 -16.984 -7.523 1 98 169 TYR B O 1
ATOM 3272 N N . ILE B 1 170 ? 3.416 -15.609 -7.906 1 98.69 170 ILE B N 1
ATOM 3273 C CA . ILE B 1 170 ? 4.234 -16.047 -6.781 1 98.69 170 ILE B CA 1
ATOM 3274 C C . ILE B 1 170 ? 4.641 -14.844 -5.938 1 98.69 170 ILE B C 1
ATOM 3276 O O . ILE B 1 170 ? 4.996 -13.789 -6.48 1 98.69 170 ILE B O 1
ATOM 3280 N N . LEU B 1 171 ? 4.543 -15.008 -4.691 1 98.88 171 LEU B N 1
ATOM 3281 C CA . LEU B 1 171 ? 4.957 -14.008 -3.713 1 98.88 171 LEU B CA 1
ATOM 3282 C C . LEU B 1 171 ? 6.094 -14.539 -2.844 1 98.88 171 LEU B C 1
ATOM 3284 O O . LEU B 1 171 ? 6.016 -15.656 -2.326 1 98.88 171 LEU B O 1
ATOM 3288 N N . GLY B 1 172 ? 7.145 -13.719 -2.695 1 98.81 172 GLY B N 1
ATOM 3289 C CA . GLY B 1 172 ? 8.141 -14.031 -1.683 1 98.81 172 GLY B CA 1
ATOM 3290 C C . GLY B 1 172 ? 7.609 -13.914 -0.266 1 98.81 172 GLY B C 1
ATOM 3291 O O . GLY B 1 172 ? 6.633 -13.211 -0.021 1 98.81 172 GLY B O 1
ATOM 3292 N N . VAL B 1 173 ? 8.289 -14.523 0.645 1 98.69 173 VAL B N 1
ATOM 3293 C CA . VAL B 1 173 ? 7.77 -14.703 1.995 1 98.69 173 VAL B CA 1
ATOM 3294 C C . VAL B 1 173 ? 7.633 -13.344 2.682 1 98.69 173 VAL B C 1
ATOM 3296 O O . VAL B 1 173 ? 6.715 -13.133 3.477 1 98.69 173 VAL B O 1
ATOM 3299 N N . ASP B 1 174 ? 8.484 -12.367 2.463 1 98.75 174 ASP B N 1
ATOM 3300 C CA . ASP B 1 174 ? 8.359 -11.047 3.088 1 98.75 174 ASP B CA 1
ATOM 3301 C C . ASP B 1 174 ? 7.09 -10.344 2.631 1 98.75 174 ASP B C 1
ATOM 3303 O O . ASP B 1 174 ? 6.457 -9.625 3.408 1 98.75 174 ASP B O 1
ATOM 3307 N N . ILE B 1 175 ? 6.746 -10.547 1.376 1 98.88 175 ILE B N 1
ATOM 3308 C CA . ILE B 1 175 ? 5.52 -9.961 0.853 1 98.88 175 ILE B CA 1
ATOM 3309 C C . ILE B 1 175 ? 4.309 -10.609 1.519 1 98.88 175 ILE B C 1
ATOM 3311 O O . ILE B 1 175 ? 3.365 -9.922 1.914 1 98.88 175 ILE B O 1
ATOM 3315 N N . VAL B 1 176 ? 4.371 -11.93 1.674 1 98.81 176 VAL B N 1
ATOM 3316 C CA . VAL B 1 176 ? 3.26 -12.633 2.311 1 98.81 176 VAL B CA 1
ATOM 3317 C C . VAL B 1 176 ? 3.109 -12.156 3.754 1 98.81 176 VAL B C 1
ATOM 3319 O O . VAL B 1 176 ? 1.993 -11.922 4.223 1 98.81 176 VAL B O 1
ATOM 3322 N N . ASN B 1 177 ? 4.172 -12.016 4.449 1 98.5 177 ASN B N 1
ATOM 3323 C CA . ASN B 1 177 ? 4.133 -11.531 5.824 1 98.5 177 ASN B CA 1
ATOM 3324 C C . ASN B 1 177 ? 3.594 -10.109 5.902 1 98.5 177 ASN B C 1
ATOM 3326 O O . ASN B 1 177 ? 2.818 -9.781 6.801 1 98.5 177 ASN B O 1
ATOM 3330 N N . TYR B 1 178 ? 4.031 -9.297 5.016 1 98.44 178 TYR B N 1
ATOM 3331 C CA . TYR B 1 178 ? 3.506 -7.934 4.93 1 98.44 178 TYR B CA 1
ATOM 3332 C C . TYR B 1 178 ? 1.99 -7.945 4.762 1 98.44 178 TYR B C 1
ATOM 3334 O O . TYR B 1 178 ? 1.276 -7.238 5.477 1 98.44 178 TYR B O 1
ATOM 3342 N N . LEU B 1 179 ? 1.512 -8.75 3.854 1 98.5 179 LEU B N 1
ATOM 3343 C CA . LEU B 1 179 ? 0.077 -8.852 3.605 1 98.5 179 LEU B CA 1
ATOM 3344 C C . LEU B 1 179 ? -0.652 -9.383 4.832 1 98.5 179 LEU B C 1
ATOM 3346 O O . LEU B 1 179 ? -1.725 -8.891 5.188 1 98.5 179 LEU B O 1
ATOM 3350 N N . ASN B 1 180 ? -0.073 -10.383 5.418 1 97.81 180 ASN B N 1
ATOM 3351 C CA . ASN B 1 180 ? -0.703 -10.992 6.582 1 97.81 180 ASN B CA 1
ATOM 3352 C C . ASN B 1 180 ? -0.829 -10 7.734 1 97.81 180 ASN B C 1
ATOM 3354 O O . ASN B 1 180 ? -1.877 -9.914 8.375 1 97.81 180 ASN B O 1
ATOM 3358 N N . ARG B 1 181 ? 0.156 -9.18 7.965 1 96.62 181 ARG B N 1
ATOM 3359 C CA . ARG B 1 181 ? 0.15 -8.219 9.062 1 96.62 181 ARG B CA 1
ATOM 3360 C C . ARG B 1 181 ? -0.782 -7.047 8.758 1 96.62 181 ARG B C 1
ATOM 3362 O O . ARG B 1 181 ? -1.276 -6.391 9.68 1 96.62 181 ARG B O 1
ATOM 3369 N N . SER B 1 182 ? -1.023 -6.863 7.492 1 96.94 182 SER B N 1
ATOM 3370 C CA . SER B 1 182 ? -1.756 -5.672 7.074 1 96.94 182 SER B CA 1
ATOM 3371 C C . SER B 1 182 ? -3.189 -6.012 6.68 1 96.94 182 SER B C 1
ATOM 3373 O O . SER B 1 182 ? -3.928 -5.152 6.195 1 96.94 182 SER B O 1
ATOM 3375 N N . ARG B 1 183 ? -3.621 -7.207 6.812 1 95.06 183 ARG B N 1
ATOM 3376 C CA . ARG B 1 183 ? -4.871 -7.703 6.242 1 95.06 183 ARG B CA 1
ATOM 3377 C C . ARG B 1 183 ? -6.039 -6.793 6.605 1 95.06 183 ARG B C 1
ATOM 3379 O O . ARG B 1 183 ? -6.852 -6.445 5.746 1 95.06 183 ARG B O 1
ATOM 3386 N N . ASP B 1 184 ? -6.086 -6.367 7.852 1 94.88 184 ASP B N 1
ATOM 3387 C CA . ASP B 1 184 ? -7.23 -5.609 8.344 1 94.88 184 ASP B CA 1
ATOM 3388 C C . ASP B 1 184 ? -7.258 -4.203 7.746 1 94.88 184 ASP B C 1
ATOM 3390 O O . ASP B 1 184 ? -8.289 -3.533 7.77 1 94.88 184 ASP B O 1
ATOM 3394 N N . MET B 1 185 ? -6.137 -3.77 7.195 1 97.88 185 MET B N 1
ATOM 3395 C CA . MET B 1 185 ? -6.035 -2.396 6.707 1 97.88 185 MET B CA 1
ATOM 3396 C C . MET B 1 185 ? -6.211 -2.344 5.195 1 97.88 185 MET B C 1
ATOM 3398 O O . MET B 1 185 ? -6.406 -1.267 4.625 1 97.88 185 MET B O 1
ATOM 3402 N N . LEU B 1 186 ? -6.156 -3.447 4.488 1 97.94 186 LEU B N 1
ATOM 3403 C CA . LEU B 1 186 ? -6.148 -3.455 3.031 1 97.94 186 LEU B CA 1
ATOM 3404 C C . LEU B 1 186 ? -7.57 -3.492 2.48 1 97.94 186 LEU B C 1
ATOM 3406 O O . LEU B 1 186 ? -8.422 -4.215 3 1 97.94 186 LEU B O 1
ATOM 3410 N N . THR B 1 187 ? -7.77 -2.709 1.479 1 96.94 187 THR B N 1
ATOM 3411 C CA . THR B 1 187 ? -9.07 -2.66 0.821 1 96.94 187 THR B CA 1
ATOM 3412 C C . THR B 1 187 ? -9.227 -3.828 -0.146 1 96.94 187 THR B C 1
ATOM 3414 O O . THR B 1 187 ? -8.297 -4.168 -0.878 1 96.94 187 THR B O 1
ATOM 3417 N N . VAL B 1 188 ? -10.406 -4.449 -0.133 1 97.19 188 VAL B N 1
ATOM 3418 C CA . VAL B 1 188 ? -10.703 -5.52 -1.082 1 97.19 188 VAL B CA 1
ATOM 3419 C C . VAL B 1 188 ? -11.312 -4.926 -2.352 1 97.19 188 VAL B C 1
ATOM 3421 O O . VAL B 1 188 ? -12.18 -4.059 -2.283 1 97.19 188 VAL B O 1
ATOM 3424 N N . MET B 1 189 ? -10.828 -5.359 -3.477 1 96.88 189 MET B N 1
ATOM 3425 C CA . MET B 1 189 ? -11.297 -4.867 -4.77 1 96.88 189 MET B CA 1
ATOM 3426 C C . MET B 1 189 ? -11.812 -6.012 -5.633 1 96.88 189 MET B C 1
ATOM 3428 O O . MET B 1 189 ? -11.5 -7.18 -5.375 1 96.88 189 MET B O 1
ATOM 3432 N N . SER B 1 190 ? -12.539 -5.672 -6.664 1 96.38 190 SER B N 1
ATOM 3433 C CA . SER B 1 190 ? -13.297 -6.648 -7.441 1 96.38 190 SER B CA 1
ATOM 3434 C C . SER B 1 190 ? -12.375 -7.484 -8.32 1 96.38 190 SER B C 1
ATOM 3436 O O . SER B 1 190 ? -12.648 -8.664 -8.57 1 96.38 190 SER B O 1
ATOM 3438 N N . VAL B 1 191 ? -11.359 -6.867 -8.852 1 96.62 191 VAL B N 1
ATOM 3439 C CA . VAL B 1 191 ? -10.422 -7.578 -9.719 1 96.62 191 VAL B CA 1
ATOM 3440 C C . VAL B 1 191 ? -9.227 -8.055 -8.906 1 96.62 191 VAL B C 1
ATOM 3442 O O . VAL B 1 191 ? -8.297 -7.289 -8.648 1 96.62 191 VAL B O 1
ATOM 3445 N N . GLU B 1 192 ? -9.234 -9.32 -8.578 1 96.69 192 GLU B N 1
ATOM 3446 C CA . GLU B 1 192 ? -8.391 -9.914 -7.555 1 96.69 192 GLU B CA 1
ATOM 3447 C C . GLU B 1 192 ? -6.91 -9.703 -7.867 1 96.69 192 GLU B C 1
ATOM 3449 O O . GLU B 1 192 ? -6.133 -9.305 -6.996 1 96.69 192 GLU B O 1
ATOM 3454 N N . ASP B 1 193 ? -6.461 -10.008 -9.117 1 97.12 193 ASP B N 1
ATOM 3455 C CA . ASP B 1 193 ? -5.039 -9.898 -9.422 1 97.12 193 ASP B CA 1
ATOM 3456 C C . ASP B 1 193 ? -4.613 -8.438 -9.531 1 97.12 193 ASP B C 1
ATOM 3458 O O . ASP B 1 193 ? -3.512 -8.078 -9.109 1 97.12 193 ASP B O 1
ATOM 3462 N N . ALA B 1 194 ? -5.512 -7.578 -10.055 1 97.56 194 ALA B N 1
ATOM 3463 C CA . ALA B 1 194 ? -5.223 -6.148 -10.07 1 97.56 194 ALA B CA 1
ATOM 3464 C C . ALA B 1 194 ? -5.137 -5.594 -8.648 1 97.56 194 ALA B C 1
ATOM 3466 O O . ALA B 1 194 ? -4.324 -4.711 -8.367 1 97.56 194 ALA B O 1
ATOM 3467 N N . MET B 1 195 ? -5.984 -6.082 -7.766 1 97.88 195 MET B N 1
ATOM 3468 C CA . MET B 1 195 ? -5.941 -5.703 -6.355 1 97.88 195 MET B CA 1
ATOM 3469 C C . MET B 1 195 ? -4.566 -5.992 -5.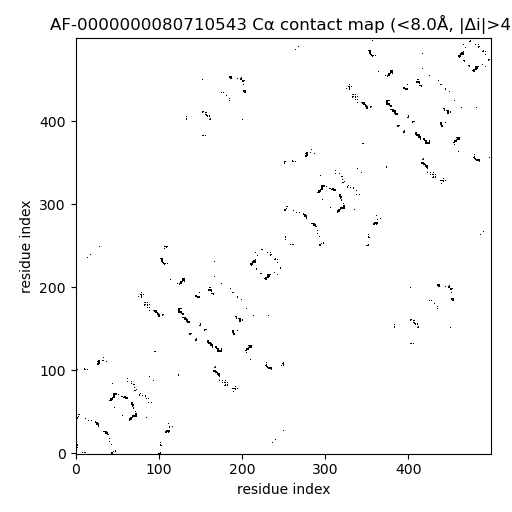754 1 97.88 195 MET B C 1
ATOM 3471 O O . MET B 1 195 ? -4.012 -5.156 -5.043 1 97.88 195 MET B O 1
ATOM 3475 N N . MET B 1 196 ? -3.975 -7.121 -6.082 1 98.44 196 MET B N 1
ATOM 3476 C CA . MET B 1 196 ? -2.646 -7.477 -5.586 1 98.44 196 MET B CA 1
ATOM 3477 C C . MET B 1 196 ? -1.607 -6.457 -6.043 1 98.44 196 MET B C 1
ATOM 3479 O O . MET B 1 196 ? -0.763 -6.031 -5.254 1 98.44 196 MET B O 1
ATOM 3483 N N . GLY B 1 197 ? -1.716 -6.094 -7.285 1 97.75 197 GLY B N 1
ATOM 3484 C CA . GLY B 1 197 ? -0.83 -5.055 -7.789 1 97.75 197 GLY B CA 1
ATOM 3485 C C . GLY B 1 197 ? -0.955 -3.748 -7.031 1 97.75 197 GLY B C 1
ATOM 3486 O O . GLY B 1 197 ? 0.051 -3.104 -6.727 1 97.75 197 GLY B O 1
ATOM 3487 N N . LEU B 1 198 ? -2.18 -3.418 -6.75 1 97.5 198 LEU B N 1
ATOM 3488 C CA . LEU B 1 198 ? -2.426 -2.166 -6.039 1 97.5 198 LEU B CA 1
ATOM 3489 C C . LEU B 1 198 ? -1.904 -2.238 -4.609 1 97.5 198 LEU B C 1
ATOM 3491 O O . LEU B 1 198 ? -1.262 -1.303 -4.129 1 97.5 198 LEU B O 1
ATOM 3495 N N . TRP B 1 199 ? -2.143 -3.379 -3.895 1 98.19 199 TRP B N 1
ATOM 3496 C CA . TRP B 1 199 ? -1.672 -3.572 -2.527 1 98.19 199 TRP B CA 1
ATOM 3497 C C . TRP B 1 199 ? -0.156 -3.42 -2.447 1 98.19 199 TRP B C 1
ATOM 3499 O O . TRP B 1 199 ? 0.373 -2.947 -1.438 1 98.19 199 TRP B O 1
ATOM 3509 N N . LEU B 1 200 ? 0.54 -3.766 -3.516 1 98.12 200 LEU B N 1
ATOM 3510 C CA . LEU B 1 200 ? 1.992 -3.877 -3.453 1 98.12 200 LEU B CA 1
ATOM 3511 C C . LEU B 1 200 ? 2.66 -2.695 -4.148 1 98.12 200 LEU B C 1
ATOM 3513 O O . LEU B 1 200 ? 3.887 -2.646 -4.258 1 98.12 200 LEU B O 1
ATOM 3517 N N . LEU B 1 201 ? 1.854 -1.772 -4.617 1 97.25 201 LEU B N 1
ATOM 3518 C CA . LEU B 1 201 ? 2.398 -0.688 -5.426 1 97.25 201 LEU B CA 1
ATOM 3519 C C . LEU B 1 201 ? 3.455 0.092 -4.652 1 97.25 201 LEU B C 1
ATOM 3521 O O . LEU B 1 201 ? 4.488 0.464 -5.207 1 97.25 201 LEU B O 1
ATOM 3525 N N . GLY B 1 202 ? 3.236 0.328 -3.389 1 96.5 202 GLY B N 1
ATOM 3526 C CA . GLY B 1 202 ? 4.176 1.08 -2.572 1 96.5 202 GLY B CA 1
ATOM 3527 C C . GLY B 1 202 ? 5.188 0.199 -1.864 1 96.5 202 GLY B C 1
ATOM 3528 O O . GLY B 1 202 ? 5.988 0.685 -1.062 1 96.5 202 GLY B O 1
ATOM 3529 N N . VAL B 1 203 ? 5.203 -1.065 -2.119 1 97.94 203 VAL B N 1
ATOM 3530 C CA . VAL B 1 203 ? 6.051 -2.043 -1.44 1 97.94 203 VAL B CA 1
ATOM 3531 C C . VAL B 1 203 ? 7.355 -2.223 -2.213 1 97.94 203 VAL B C 1
ATOM 3533 O O . VAL B 1 203 ? 7.355 -2.246 -3.447 1 97.94 203 VAL B O 1
ATOM 3536 N N . ASP B 1 204 ? 8.453 -2.271 -1.439 1 97.12 204 ASP B N 1
ATOM 3537 C CA . ASP B 1 204 ? 9.758 -2.607 -2.01 1 97.12 204 ASP B CA 1
ATOM 3538 C C . ASP B 1 204 ? 9.805 -4.07 -2.443 1 97.12 204 ASP B C 1
ATOM 3540 O O . ASP B 1 204 ? 9.891 -4.969 -1.604 1 97.12 204 ASP B O 1
ATOM 3544 N N . LYS B 1 205 ? 9.703 -4.27 -3.744 1 98.12 205 LYS B N 1
ATOM 3545 C CA . LYS B 1 205 ? 9.594 -5.617 -4.293 1 98.12 205 LYS B CA 1
ATOM 3546 C C . LYS B 1 205 ? 10.375 -5.746 -5.598 1 98.12 205 LYS B C 1
ATOM 3548 O O . LYS B 1 205 ? 10.781 -4.738 -6.188 1 98.12 205 LYS B O 1
ATOM 3553 N N . VAL B 1 206 ? 10.586 -7 -5.918 1 97.75 206 VAL B N 1
ATOM 3554 C CA . VAL B 1 206 ? 11.156 -7.344 -7.215 1 97.75 206 VAL B CA 1
ATOM 3555 C C . VAL B 1 206 ? 10.078 -7.938 -8.117 1 97.75 206 VAL B C 1
ATOM 3557 O O . VAL B 1 206 ? 9.469 -8.953 -7.781 1 97.75 206 VAL B O 1
ATOM 3560 N N . MET B 1 207 ? 9.836 -7.273 -9.25 1 97.69 207 MET B N 1
ATOM 3561 C CA . MET B 1 207 ? 8.898 -7.793 -10.242 1 97.69 207 MET B CA 1
ATOM 3562 C C . MET B 1 207 ? 9.594 -8.766 -11.188 1 97.69 207 MET B C 1
ATOM 3564 O O . MET B 1 207 ? 10.594 -8.414 -11.82 1 97.69 207 MET B O 1
ATOM 3568 N N . LEU B 1 208 ? 9.125 -9.969 -11.242 1 97.88 208 LEU B N 1
ATOM 3569 C CA . LEU B 1 208 ? 9.719 -10.969 -12.117 1 97.88 208 LEU B CA 1
ATOM 3570 C C . LEU B 1 208 ? 8.695 -11.516 -13.102 1 97.88 208 LEU B C 1
ATOM 3572 O O . LEU B 1 208 ? 7.762 -12.219 -12.711 1 97.88 208 LEU B O 1
ATOM 3576 N N . ASP B 1 209 ? 8.844 -11.141 -14.359 1 96.69 209 ASP B N 1
ATOM 3577 C CA . ASP B 1 209 ? 8.008 -11.703 -15.414 1 96.69 209 ASP B CA 1
ATOM 3578 C C . ASP B 1 209 ? 8.5 -13.094 -15.828 1 96.69 209 ASP B C 1
ATOM 3580 O O . ASP B 1 209 ? 9.539 -13.227 -16.469 1 96.69 209 ASP B O 1
ATOM 3584 N N . ILE B 1 210 ? 7.746 -14.078 -15.453 1 94.5 210 ILE B N 1
ATOM 3585 C CA . ILE B 1 210 ? 8.188 -15.445 -15.727 1 94.5 210 ILE B CA 1
ATOM 3586 C C . ILE B 1 210 ? 7.508 -15.969 -16.984 1 94.5 210 ILE B C 1
ATOM 3588 O O . ILE B 1 210 ? 7.793 -17.078 -17.438 1 94.5 210 ILE B O 1
ATOM 3592 N N . GLY B 1 211 ? 6.648 -15.18 -17.484 1 88.19 211 GLY B N 1
ATOM 3593 C CA . GLY B 1 211 ? 5.922 -15.57 -18.688 1 88.19 211 GLY B CA 1
ATOM 3594 C C . GLY B 1 211 ? 4.82 -16.578 -18.406 1 88.19 211 GLY B C 1
ATOM 3595 O O . GLY B 1 211 ? 4.828 -17.25 -17.375 1 88.19 211 GLY B O 1
ATOM 3596 N N . GLY B 1 212 ? 3.775 -16.609 -19.234 1 86.56 212 GLY B N 1
ATOM 3597 C CA . GLY B 1 212 ? 2.645 -17.531 -19.203 1 86.56 212 GLY B CA 1
ATOM 3598 C C . GLY B 1 212 ? 1.703 -17.344 -20.391 1 86.56 212 GLY B C 1
ATOM 3599 O O . GLY B 1 212 ? 1.941 -16.5 -21.25 1 86.56 212 GLY B O 1
ATOM 3600 N N . SER B 1 213 ? 0.889 -18.312 -20.469 1 82.06 213 SER B N 1
ATOM 3601 C CA . SER B 1 213 ? -0.075 -18.188 -21.562 1 82.06 213 SER B CA 1
ATOM 3602 C C . SER B 1 213 ? -1.481 -18.547 -21.094 1 82.06 213 SER B C 1
ATOM 3604 O O . SER B 1 213 ? -1.666 -19.531 -20.391 1 82.06 213 SER B O 1
ATOM 3606 N N . PHE B 1 214 ? -2.496 -17.688 -21.484 1 75.62 214 PHE B N 1
ATOM 3607 C CA . PHE B 1 214 ? -3.902 -17.984 -21.219 1 75.62 214 PHE B CA 1
ATOM 3608 C C . PHE B 1 214 ? -4.465 -18.922 -22.281 1 75.62 214 PHE B C 1
ATOM 3610 O O . PHE B 1 214 ? -5.531 -19.516 -22.094 1 75.62 214 PHE B O 1
ATOM 3617 N N . TYR B 1 215 ? -3.82 -18.859 -23.297 1 67.88 215 TYR B N 1
ATOM 3618 C CA . TYR B 1 215 ? -4.352 -19.719 -24.344 1 67.88 215 TYR B CA 1
ATOM 3619 C C . TYR B 1 215 ? -3.518 -20.984 -24.484 1 67.88 215 TYR B C 1
ATOM 3621 O O . TYR B 1 215 ? -2.359 -20.938 -24.906 1 67.88 215 TYR B O 1
ATOM 3629 N N . CYS B 1 216 ? -3.879 -21.828 -23.594 1 59.38 216 CYS B N 1
ATOM 3630 C CA . CYS B 1 216 ? -3.262 -23.141 -23.828 1 59.38 216 CYS B CA 1
ATOM 3631 C C . CYS B 1 216 ? -3.561 -23.656 -25.219 1 59.38 216 CYS B C 1
ATOM 3633 O O . CYS B 1 216 ? -4.695 -24.031 -25.531 1 59.38 216 CYS B O 1
ATOM 3635 N N . LYS B 1 217 ? -3.035 -22.906 -26.25 1 55.28 217 LYS B N 1
ATOM 3636 C CA . LYS B 1 217 ? -3.225 -23.453 -27.594 1 55.28 217 LYS B CA 1
ATOM 3637 C C . LYS B 1 217 ? -2.719 -24.891 -27.672 1 55.28 217 LYS B C 1
ATOM 3639 O O . LYS B 1 217 ? -2.338 -25.375 -28.734 1 55.28 217 LYS B O 1
ATOM 3644 N N . CYS B 1 218 ? -2.289 -25.344 -26.562 1 51.16 218 CYS B N 1
ATOM 3645 C CA . CYS B 1 218 ? -1.74 -26.688 -26.609 1 51.16 218 CYS B CA 1
ATOM 3646 C C . CYS B 1 218 ? -2.656 -27.625 -27.391 1 51.16 218 CYS B C 1
ATOM 3648 O O . CYS B 1 218 ? -2.199 -28.625 -27.938 1 51.16 218 CYS B O 1
ATOM 3650 N N . PHE B 1 219 ? -3.959 -27.266 -27.438 1 49.19 219 PHE B N 1
ATOM 3651 C CA . PHE B 1 219 ? -4.816 -28.234 -28.125 1 49.19 219 PHE B CA 1
ATOM 3652 C C . PHE B 1 219 ? -4.863 -27.938 -29.625 1 49.19 219 PHE B C 1
ATOM 3654 O O . PHE B 1 219 ? -5.203 -28.812 -30.422 1 49.19 219 PHE B O 1
ATOM 3661 N N . THR B 1 220 ? -4.746 -26.688 -29.891 1 51.09 220 THR B N 1
ATOM 3662 C CA . THR B 1 220 ? -4.914 -26.5 -31.328 1 51.09 220 THR B CA 1
ATOM 3663 C C . THR B 1 220 ? -3.559 -26.297 -32 1 51.09 220 THR B C 1
ATOM 3665 O O . THR B 1 220 ? -3.365 -26.703 -33.156 1 51.09 220 THR B O 1
ATOM 3668 N N . HIS B 1 221 ? -2.725 -25.484 -31.547 1 47.69 221 HIS B N 1
ATOM 3669 C CA . HIS B 1 221 ? -1.466 -25.266 -32.25 1 47.69 221 HIS B CA 1
ATOM 3670 C C . HIS B 1 221 ? -0.272 -25.547 -31.344 1 47.69 221 HIS B C 1
ATOM 3672 O O . HIS B 1 221 ? -0.37 -25.438 -30.125 1 47.69 221 HIS B O 1
ATOM 3678 N N . PRO B 1 222 ? 0.556 -26.422 -32.062 1 46.47 222 PRO B N 1
ATOM 3679 C CA . PRO B 1 222 ? 1.827 -26.641 -31.359 1 46.47 222 PRO B CA 1
ATOM 3680 C C . PRO B 1 222 ? 2.32 -25.406 -30.609 1 46.47 222 PRO B C 1
ATOM 3682 O O . PRO B 1 222 ? 2.289 -24.297 -31.172 1 46.47 222 PRO B O 1
ATOM 3685 N N . VAL B 1 223 ? 2.037 -25.234 -29.469 1 48.56 223 VAL B N 1
ATOM 3686 C CA . VAL B 1 223 ? 2.59 -24.141 -28.672 1 48.56 223 VAL B CA 1
ATOM 3687 C C . VAL B 1 223 ? 4.094 -24.031 -28.922 1 48.56 223 VAL B C 1
ATOM 3689 O O . VAL B 1 223 ? 4.816 -25.031 -28.844 1 48.56 223 VAL B O 1
ATOM 3692 N N . PRO B 1 224 ? 4.484 -23.25 -29.766 1 48.94 224 PRO B N 1
ATOM 3693 C CA . PRO B 1 224 ? 5.949 -23.172 -29.797 1 48.94 224 PRO B CA 1
ATOM 3694 C C . PRO B 1 224 ? 6.574 -23.453 -28.422 1 48.94 224 PRO B C 1
ATOM 3696 O O . PRO B 1 224 ? 6 -23.094 -27.391 1 48.94 224 PRO B O 1
ATOM 3699 N N . GLN B 1 225 ? 7.211 -24.641 -28.25 1 50.91 225 GLN B N 1
ATOM 3700 C CA . GLN B 1 225 ? 8.062 -25.047 -27.141 1 50.91 225 GLN B CA 1
ATOM 3701 C C . GLN B 1 225 ? 8.578 -23.828 -26.375 1 50.91 225 GLN B C 1
ATOM 3703 O O . GLN B 1 225 ? 9.516 -23.922 -25.594 1 50.91 225 GLN B O 1
ATOM 3708 N N . LYS B 1 226 ? 7.879 -22.781 -26.641 1 56.31 226 LYS B N 1
ATOM 3709 C CA . LYS B 1 226 ? 8.445 -21.547 -26.094 1 56.31 226 LYS B CA 1
ATOM 3710 C C . LYS B 1 226 ? 8.43 -21.578 -24.562 1 56.31 226 LYS B C 1
ATOM 3712 O O . LYS B 1 226 ? 7.816 -22.453 -23.953 1 56.31 226 LYS B O 1
ATOM 3717 N N . LYS B 1 227 ? 9.141 -20.75 -23.781 1 68.88 227 LYS B N 1
ATOM 3718 C CA . LYS B 1 227 ? 9.672 -20.297 -22.5 1 68.88 227 LYS B CA 1
ATOM 3719 C C . LYS B 1 227 ? 8.555 -19.859 -21.562 1 68.88 227 LYS B C 1
ATOM 3721 O O . LYS B 1 227 ? 8.758 -19 -20.703 1 68.88 227 LYS B O 1
ATOM 3726 N N . MET B 1 228 ? 7.309 -20.734 -21.781 1 83.31 228 MET B N 1
ATOM 3727 C CA . MET B 1 228 ? 6.238 -20.297 -20.891 1 83.31 228 MET B CA 1
ATOM 3728 C C . MET B 1 228 ? 6.301 -21.047 -19.562 1 83.31 228 MET B C 1
ATOM 3730 O O . MET B 1 228 ? 6.566 -22.25 -19.531 1 83.31 228 MET B O 1
ATOM 3734 N N . SER B 1 229 ? 5.887 -20.406 -18.5 1 90.56 229 SER B N 1
ATOM 3735 C CA . SER B 1 229 ? 5.969 -21.016 -17.172 1 90.56 229 SER B CA 1
ATOM 3736 C C . SER B 1 229 ? 4.656 -21.688 -16.797 1 90.56 229 SER B C 1
ATOM 3738 O O . SER B 1 229 ? 4.617 -22.5 -15.867 1 90.56 229 SER B O 1
ATOM 3740 N N . PHE B 1 230 ? 3.516 -21.344 -17.5 1 90.31 230 PHE B N 1
ATOM 3741 C CA . PHE B 1 230 ? 2.244 -22 -17.219 1 90.31 230 PHE B CA 1
ATOM 3742 C C . PHE B 1 230 ? 1.262 -21.812 -18.359 1 90.31 230 PHE B C 1
ATOM 3744 O O . PHE B 1 230 ? 1.441 -20.922 -19.203 1 90.31 230 PHE B O 1
ATOM 3751 N N . TYR B 1 231 ? 0.281 -22.672 -18.406 1 87.44 231 TYR B N 1
ATOM 3752 C CA . TYR B 1 231 ? -0.885 -22.516 -19.266 1 87.44 231 TYR B CA 1
ATOM 3753 C C . TYR B 1 231 ? -2.16 -22.375 -18.438 1 87.44 231 TYR B C 1
ATOM 3755 O O . TYR B 1 231 ? -2.354 -23.094 -17.453 1 87.44 231 TYR B O 1
ATOM 3763 N N . HIS B 1 232 ? -2.982 -21.438 -18.812 1 88.69 232 HIS B N 1
ATOM 3764 C CA . HIS B 1 232 ? -4.277 -21.234 -18.172 1 88.69 232 HIS B CA 1
ATOM 3765 C C . HIS B 1 232 ? -5.414 -21.75 -19.031 1 88.69 232 HIS B C 1
ATOM 3767 O O . HIS B 1 232 ? -5.211 -22.062 -20.219 1 88.69 232 HIS B O 1
ATOM 3773 N N . PHE B 1 233 ? -6.543 -21.953 -18.484 1 86.5 233 PHE B N 1
ATOM 3774 C CA . PHE B 1 233 ? -7.766 -22.422 -19.125 1 86.5 233 PHE B CA 1
ATOM 3775 C C . PHE B 1 233 ? -7.668 -23.922 -19.453 1 86.5 233 PHE B C 1
ATOM 3777 O O . PHE B 1 233 ? -8.156 -24.359 -20.484 1 86.5 233 PHE B O 1
ATOM 3784 N N . CYS B 1 234 ? -6.918 -24.625 -18.656 1 85.88 234 CYS B N 1
ATOM 3785 C CA . CYS B 1 234 ? -6.867 -26.094 -18.734 1 85.88 234 CYS B CA 1
ATOM 3786 C C . CYS B 1 234 ? -7.969 -26.719 -17.891 1 85.88 234 CYS B C 1
ATOM 3788 O O . CYS B 1 234 ? -7.695 -27.359 -16.875 1 85.88 234 CYS B O 1
ATOM 3790 N N . LYS B 1 235 ? -9.203 -26.703 -18.328 1 83.62 235 LYS B N 1
ATOM 3791 C CA . LYS B 1 235 ? -10.391 -26.922 -17.516 1 83.62 235 LYS B CA 1
ATOM 3792 C C . LYS B 1 235 ? -10.766 -28.406 -17.484 1 83.62 235 LYS B C 1
ATOM 3794 O O . LYS B 1 235 ? -11.625 -28.828 -16.703 1 83.62 235 LYS B O 1
ATOM 3799 N N . THR B 1 236 ? -10.172 -29.188 -18.391 1 83.88 236 THR B N 1
ATOM 3800 C CA . THR B 1 236 ? -10.523 -30.594 -18.453 1 83.88 236 THR B CA 1
ATOM 3801 C C . THR B 1 236 ? -9.281 -31.469 -18.312 1 83.88 236 THR B C 1
ATOM 3803 O O . THR B 1 236 ? -8.156 -30.984 -18.5 1 83.88 236 THR B O 1
ATOM 3806 N N . ASP B 1 237 ? -9.531 -32.719 -17.969 1 83.88 237 ASP B N 1
ATOM 3807 C CA . ASP B 1 237 ? -8.438 -33.688 -17.875 1 83.88 237 ASP B CA 1
ATOM 3808 C C . ASP B 1 237 ? -7.695 -33.812 -19.203 1 83.88 237 ASP B C 1
ATOM 3810 O O . ASP B 1 237 ? -6.473 -33.969 -19.219 1 83.88 237 ASP B O 1
ATOM 3814 N N . GLU B 1 238 ? -8.469 -33.781 -20.25 1 82.12 238 GLU B N 1
ATOM 3815 C CA . GLU B 1 238 ? -7.867 -33.906 -21.562 1 82.12 238 GLU B CA 1
ATOM 3816 C C . GLU B 1 238 ? -6.918 -32.75 -21.844 1 82.12 238 GLU B C 1
ATOM 3818 O O . GLU B 1 238 ? -5.824 -32.938 -22.375 1 82.12 238 GLU B O 1
ATOM 3823 N N . LYS B 1 239 ? -7.32 -31.594 -21.5 1 83.06 239 LYS B N 1
ATOM 3824 C CA . LYS B 1 239 ? -6.473 -30.406 -21.688 1 83.06 239 LYS B CA 1
ATOM 3825 C C . LYS B 1 239 ? -5.223 -30.5 -20.812 1 83.06 239 LYS B C 1
ATOM 3827 O O . LYS B 1 239 ? -4.125 -30.156 -21.266 1 83.06 239 LYS B O 1
ATOM 3832 N N . MET B 1 240 ? -5.414 -31.016 -19.594 1 83.75 240 MET B N 1
ATOM 3833 C CA . MET B 1 240 ? -4.281 -31.172 -18.688 1 83.75 240 MET B CA 1
ATOM 3834 C C . MET B 1 240 ? -3.287 -32.188 -19.234 1 83.75 240 MET B C 1
ATOM 3836 O O . MET B 1 240 ? -2.074 -32 -19.141 1 83.75 240 MET B O 1
ATOM 3840 N N . ASP B 1 241 ? -3.838 -33.156 -19.844 1 81.19 241 ASP B N 1
ATOM 3841 C CA . ASP B 1 241 ? -2.982 -34.188 -20.422 1 81.19 241 ASP B CA 1
ATOM 3842 C C . ASP B 1 241 ? -2.17 -33.625 -21.594 1 81.19 241 ASP B C 1
ATOM 3844 O O . ASP B 1 241 ? -0.997 -33.969 -21.766 1 81.19 241 ASP B O 1
ATOM 3848 N N . VAL B 1 242 ? -2.801 -32.812 -22.359 1 80.06 242 VAL B N 1
ATOM 3849 C CA . VAL B 1 242 ? -2.113 -32.188 -23.469 1 80.06 242 VAL B CA 1
ATOM 3850 C C . VAL B 1 242 ? -1.002 -31.281 -22.953 1 80.06 242 VAL B C 1
ATOM 3852 O O . VAL B 1 242 ? 0.111 -31.281 -23.484 1 80.06 242 VAL B O 1
ATOM 3855 N N . CYS B 1 243 ? -1.332 -30.516 -21.922 1 81.25 243 CYS B N 1
ATOM 3856 C CA . CYS B 1 243 ? -0.327 -29.641 -21.328 1 81.25 243 CYS B CA 1
ATOM 3857 C C . CYS B 1 243 ? 0.844 -30.453 -20.781 1 81.25 243 CYS B C 1
ATOM 3859 O O . CYS B 1 243 ? 2 -30.047 -20.938 1 81.25 243 CYS B O 1
ATOM 3861 N N . LEU B 1 244 ? 0.545 -31.531 -20.172 1 79.88 244 LEU B N 1
ATOM 3862 C CA . LEU B 1 244 ? 1.584 -32.406 -19.656 1 79.88 244 LEU B CA 1
ATOM 3863 C C . LEU B 1 244 ? 2.512 -32.875 -20.766 1 79.88 244 LEU B C 1
ATOM 3865 O O . LEU B 1 244 ? 3.732 -32.906 -20.594 1 79.88 244 LEU B O 1
ATOM 3869 N N . ARG B 1 245 ? 1.968 -33.25 -21.844 1 77.56 245 ARG B N 1
ATOM 3870 C CA . ARG B 1 245 ? 2.762 -33.719 -22.984 1 77.56 245 ARG B CA 1
ATOM 3871 C C . ARG B 1 245 ? 3.629 -32.594 -23.531 1 77.56 245 ARG B C 1
ATOM 3873 O O . ARG B 1 245 ? 4.785 -32.812 -23.906 1 77.56 245 ARG B O 1
ATOM 3880 N N . GLU B 1 246 ? 3.088 -31.453 -23.578 1 74.94 246 GLU B N 1
ATOM 3881 C CA . GLU B 1 246 ? 3.801 -30.297 -24.141 1 74.94 246 GLU B CA 1
ATOM 3882 C C . GLU B 1 246 ? 4.906 -29.828 -23.203 1 74.94 246 GLU B C 1
ATOM 3884 O O . GLU B 1 246 ? 5.977 -29.422 -23.656 1 74.94 246 GLU B O 1
ATOM 3889 N N . PHE B 1 247 ? 4.621 -29.766 -21.875 1 75.81 247 PHE B N 1
ATOM 3890 C CA . PHE B 1 247 ? 5.586 -29.281 -20.891 1 75.81 247 PHE B CA 1
ATOM 3891 C C . PHE B 1 247 ? 6.613 -30.359 -20.578 1 75.81 247 PHE B C 1
ATOM 3893 O O . PHE B 1 247 ? 7.73 -30.062 -20.156 1 75.81 247 PHE B O 1
ATOM 3900 N N . GLY B 1 248 ? 6.34 -31.547 -21.125 1 64.31 248 GLY B N 1
ATOM 3901 C CA . GLY B 1 248 ? 7.23 -32.625 -20.766 1 64.31 248 GLY B CA 1
ATOM 3902 C C . GLY B 1 248 ? 7.562 -32.688 -19.281 1 64.31 248 GLY B C 1
ATOM 3903 O O . GLY B 1 248 ? 6.672 -32.531 -18.438 1 64.31 248 GLY B O 1
ATOM 3904 N N . ALA B 1 249 ? 9.008 -32.812 -19.047 1 59.06 249 ALA B N 1
ATOM 3905 C CA . ALA B 1 249 ? 9.531 -33 -17.703 1 59.06 249 ALA B CA 1
ATOM 3906 C C . ALA B 1 249 ? 9.531 -31.688 -16.922 1 59.06 249 ALA B C 1
ATOM 3908 O O . ALA B 1 249 ? 10.078 -31.625 -15.82 1 59.06 249 ALA B O 1
ATOM 3909 N N . CYS B 1 250 ? 8.766 -30.812 -17.453 1 68.69 250 CYS B N 1
ATOM 3910 C CA . CYS B 1 250 ? 8.867 -29.594 -16.672 1 68.69 250 CYS B CA 1
ATOM 3911 C C . CYS B 1 250 ? 8.102 -29.703 -15.367 1 68.69 250 CYS B C 1
ATOM 3913 O O . CYS B 1 250 ? 6.992 -30.25 -15.344 1 68.69 250 CYS B O 1
#

Solvent-accessible surface area (backbone atoms only — not comparable to full-atom values): 26764 Å² total; per-residue (Å²): 92,48,48,78,48,74,69,32,47,54,34,50,53,50,42,52,56,64,52,52,76,48,61,55,45,37,58,31,46,93,74,50,85,59,74,62,44,72,65,82,79,66,34,44,26,42,39,67,90,57,59,87,83,54,79,56,87,51,44,79,38,75,56,92,48,35,34,28,36,86,34,57,60,56,80,93,29,42,28,55,45,54,55,52,51,27,53,49,64,79,78,51,89,66,61,64,48,72,49,41,39,60,28,41,51,67,24,56,12,51,46,45,32,59,50,70,67,39,57,79,89,45,38,37,28,27,44,30,16,30,71,37,57,61,34,83,67,45,56,88,88,44,95,62,32,34,67,50,54,38,60,58,29,70,61,64,61,78,43,36,49,38,21,36,43,62,52,38,29,35,33,7,35,54,49,38,49,49,44,40,77,36,44,90,41,48,55,74,30,68,42,45,32,49,38,52,15,43,61,43,48,30,40,58,64,40,83,40,73,49,40,53,35,71,64,53,37,60,80,77,38,83,55,68,91,58,81,55,25,30,30,20,77,34,78,41,72,67,48,43,50,46,47,44,63,72,52,49,95,58,89,48,47,80,48,71,69,32,46,52,36,50,55,50,43,52,56,64,53,50,75,52,62,54,46,40,59,32,45,93,72,50,85,61,75,62,44,70,65,83,79,67,34,44,27,44,39,66,91,56,57,89,84,54,80,56,88,52,44,80,38,76,55,90,47,36,34,29,36,87,33,59,62,56,79,93,30,45,29,55,44,56,56,52,52,27,52,50,64,79,78,52,88,66,62,62,48,72,49,43,39,61,28,40,51,67,23,57,13,52,46,46,32,60,51,70,66,40,58,75,88,44,39,37,27,27,42,29,16,28,70,37,57,61,35,82,66,46,56,87,89,44,94,63,32,32,67,49,55,37,60,57,30,70,63,65,61,80,43,37,49,39,20,36,43,61,51,39,30,35,34,7,36,56,49,38,49,51,45,40,76,38,45,91,42,47,54,76,32,67,42,46,32,48,37,53,15,43,61,44,48,31,40,57,63,41,81,40,71,50,41,54,36,70,66,51,36,56,80,75,38,84,52,70,90,59,83,53,26,30,30,22,77,34,79,41,71,68,47,43,51,44,45,45,64,72,53,49,94,59

InterPro domains:
  IPR002659 Glycosyl transferase, family 31 [PF01762] (40-203)
  IPR002659 Glycosyl transferase, family 31 [PTHR11214] (14-204)

pLDDT: mean 88.22, std 12.42, range [46.44, 98.88]

Radius of gyration: 25.96 Å; Cα contacts (8 Å, |Δi|>4): 964; chains: 2; bounding box: 54×76×58 Å